Protein AF-A0A559MGG0-F1 (afdb_monomer_lite)

Secondary structure (DSSP, 8-state):
----TTS----EEEEEEPTTSSEEEEEEEEEEEEEEE-S-TTSTT--SEEEEEEEEEEEEEEEPHHHHTTTPPPEEEEEEES--HHHHHHHHHHHHHHHHHT----HHHHHHHHHHHHHTTHHHHHHHHHHHHHHHHHHHHTPPBS---SSS-SBSS---HHHHHHHHHHHHHHHHHHHHHHHHHHHHHHHHHHHHHHHTT--SHHHHHHHHHHHHHHHHHHHHHHHHHHHHHHHHHHHHHHHHHHHHHHHHHHHHHHHHHHHHHHHHHHHHHHHHHHHHHHHHHHHHHHHHHHHHHHHHHHHHHHHHH----SSS-----TTTHHHHHHHHHHHHHHHHHHHHHHHHHTTS--------------------------PPP--------------PPPPPPP---------

Radius of gyration: 48.69 Å; chains: 1; bounding box: 141×64×139 Å

pLDDT: mean 72.44, std 20.1, range [27.61, 96.5]

Structure (mmCIF, N/CA/C/O backbone):
data_AF-A0A559MGG0-F1
#
_entry.id   AF-A0A559MGG0-F1
#
loop_
_atom_site.group_PDB
_atom_site.id
_atom_site.type_symbol
_atom_site.label_atom_id
_atom_site.label_alt_id
_atom_site.label_comp_id
_atom_site.label_asym_id
_atom_site.label_entity_id
_atom_site.label_seq_id
_atom_site.pdbx_PDB_ins_code
_atom_site.Cartn_x
_atom_site.Cartn_y
_atom_site.Cartn_z
_atom_site.occupancy
_atom_site.B_iso_or_equiv
_atom_site.auth_seq_id
_atom_site.auth_comp_id
_atom_site.auth_asym_id
_atom_site.auth_atom_id
_atom_site.pdbx_PDB_model_num
ATOM 1 N N . MET A 1 1 ? -4.311 -17.221 -5.591 1.00 37.59 1 MET A N 1
ATOM 2 C CA . MET A 1 1 ? -2.918 -17.250 -5.099 1.00 37.59 1 MET A CA 1
ATOM 3 C C . MET A 1 1 ? -2.486 -15.802 -5.039 1.00 37.59 1 MET A C 1
ATOM 5 O O . MET A 1 1 ? -2.509 -15.176 -6.086 1.00 37.59 1 MET A O 1
ATOM 9 N N . ALA A 1 2 ? -2.241 -15.254 -3.849 1.00 48.62 2 ALA A N 1
ATOM 10 C CA . ALA A 1 2 ? -1.644 -13.925 -3.734 1.00 48.62 2 ALA A CA 1
ATOM 11 C C . ALA A 1 2 ? -0.185 -14.031 -4.199 1.00 48.62 2 ALA A C 1
ATOM 13 O O . ALA A 1 2 ? 0.509 -14.971 -3.802 1.00 48.62 2 ALA A O 1
ATOM 14 N N . GLU A 1 3 ? 0.235 -13.152 -5.101 1.00 59.53 3 GLU A N 1
ATOM 15 C CA . GLU A 1 3 ? 1.616 -13.110 -5.577 1.00 59.53 3 GLU A CA 1
ATOM 16 C C . GLU A 1 3 ? 2.524 -12.591 -4.451 1.00 59.53 3 GLU A C 1
ATOM 18 O O . GLU A 1 3 ? 2.150 -11.684 -3.713 1.00 59.53 3 GLU A O 1
ATOM 23 N N . ASN A 1 4 ? 3.698 -13.202 -4.260 1.00 67.75 4 ASN A N 1
ATOM 24 C CA . ASN A 1 4 ? 4.616 -12.800 -3.195 1.00 67.75 4 ASN A CA 1
ATOM 25 C C . ASN A 1 4 ? 5.487 -11.633 -3.664 1.00 67.75 4 ASN A C 1
ATOM 27 O O . ASN A 1 4 ? 6.534 -11.852 -4.275 1.00 67.75 4 ASN A O 1
ATOM 31 N N . GLU A 1 5 ? 5.082 -10.407 -3.333 1.00 66.44 5 GLU A N 1
ATOM 32 C CA . GLU A 1 5 ? 5.771 -9.174 -3.734 1.00 66.44 5 GLU A CA 1
ATOM 33 C C . GLU A 1 5 ? 7.257 -9.101 -3.320 1.00 66.44 5 GLU A C 1
ATOM 35 O O . GLU A 1 5 ? 8.053 -8.411 -3.959 1.00 66.44 5 GLU A O 1
ATOM 40 N N . PHE A 1 6 ? 7.684 -9.895 -2.333 1.00 60.81 6 PHE A N 1
ATOM 41 C CA . PHE A 1 6 ? 9.071 -9.944 -1.856 1.00 60.81 6 PHE A CA 1
ATOM 42 C C . PHE A 1 6 ? 9.979 -10.931 -2.606 1.00 60.81 6 PHE A C 1
ATOM 44 O O . PHE A 1 6 ? 11.201 -10.847 -2.483 1.00 60.81 6 PHE A O 1
ATOM 51 N N . GLU A 1 7 ? 9.428 -11.868 -3.381 1.00 62.53 7 GLU A N 1
ATOM 52 C CA . GLU A 1 7 ? 10.220 -12.836 -4.160 1.00 62.53 7 GLU A CA 1
ATOM 53 C C . GLU A 1 7 ? 10.659 -12.295 -5.527 1.00 62.53 7 GLU A C 1
ATOM 55 O O . GLU A 1 7 ? 11.423 -12.946 -6.251 1.00 62.53 7 GLU A O 1
ATOM 60 N N . PHE A 1 8 ? 10.211 -11.094 -5.894 1.00 64.19 8 PHE A N 1
ATOM 61 C CA . PHE A 1 8 ? 10.397 -10.604 -7.247 1.00 64.19 8 PHE A CA 1
ATOM 62 C C . PHE A 1 8 ? 11.834 -10.154 -7.539 1.00 64.19 8 PHE A C 1
ATOM 64 O O . PHE A 1 8 ? 12.473 -9.445 -6.753 1.00 64.19 8 PHE A O 1
ATOM 71 N N . PRO A 1 9 ? 12.381 -10.552 -8.701 1.00 66.50 9 PRO A N 1
ATOM 72 C CA . PRO A 1 9 ? 13.747 -10.225 -9.059 1.00 66.50 9 PRO A CA 1
ATOM 73 C C . PRO A 1 9 ? 13.865 -8.742 -9.427 1.00 66.50 9 PRO A C 1
ATOM 75 O O . PRO A 1 9 ? 13.311 -8.286 -10.424 1.00 66.50 9 PRO A O 1
ATOM 78 N N . GLY A 1 10 ? 14.669 -8.000 -8.664 1.00 71.62 10 GLY A N 1
ATOM 79 C CA . GLY A 1 10 ? 15.117 -6.665 -9.067 1.00 71.62 10 GLY A CA 1
ATOM 80 C C . GLY A 1 10 ? 16.020 -6.695 -10.309 1.00 71.62 10 GLY A C 1
ATOM 81 O O . GLY A 1 10 ? 16.386 -7.759 -10.811 1.00 71.62 10 GLY A O 1
ATOM 82 N N . PHE A 1 11 ? 16.440 -5.522 -10.787 1.00 83.31 11 PHE A N 1
ATOM 83 C CA . PHE A 1 11 ? 17.286 -5.402 -11.978 1.00 83.31 11 PHE A CA 1
ATOM 84 C C . PHE A 1 11 ? 18.608 -6.171 -11.847 1.00 83.31 11 PHE A C 1
ATOM 86 O O . PHE A 1 11 ? 19.491 -5.812 -11.053 1.00 83.31 11 PHE A O 1
ATOM 93 N N . ARG A 1 12 ? 18.786 -7.190 -12.691 1.00 85.81 12 ARG A N 1
ATOM 94 C CA . ARG A 1 12 ? 20.016 -7.981 -12.783 1.00 85.81 12 ARG A CA 1
ATOM 95 C C . ARG A 1 12 ? 20.774 -7.621 -14.046 1.00 85.81 12 ARG A C 1
ATOM 97 O O . ARG A 1 12 ? 20.194 -7.429 -15.112 1.00 85.81 12 ARG A O 1
ATOM 104 N N . ARG A 1 13 ? 22.098 -7.566 -13.924 1.00 84.31 13 ARG A N 1
ATOM 105 C CA . ARG A 1 13 ? 22.993 -7.355 -15.058 1.00 84.31 13 ARG A CA 1
ATOM 106 C C . ARG A 1 13 ? 24.196 -8.266 -14.973 1.00 84.31 13 ARG A C 1
ATOM 108 O O . ARG A 1 13 ? 24.803 -8.398 -13.914 1.00 84.31 13 ARG A O 1
ATOM 115 N N . ARG A 1 14 ? 24.597 -8.783 -16.125 1.00 84.31 14 ARG A N 1
ATOM 116 C CA . ARG A 1 14 ? 25.854 -9.485 -16.329 1.00 84.31 14 ARG A CA 1
ATOM 117 C C . ARG A 1 14 ? 26.613 -8.839 -17.482 1.00 84.31 14 ARG A C 1
ATOM 119 O O . ARG A 1 14 ? 26.030 -8.422 -18.478 1.00 84.31 14 ARG A O 1
ATOM 126 N N . ARG A 1 15 ? 27.931 -8.720 -17.332 1.00 79.50 15 ARG A N 1
ATOM 127 C CA . ARG A 1 15 ? 28.832 -8.372 -18.434 1.00 79.50 15 ARG A CA 1
ATOM 128 C C . ARG A 1 15 ? 29.757 -9.557 -18.643 1.00 79.50 15 ARG A C 1
ATOM 130 O O . ARG A 1 15 ? 30.502 -9.897 -17.728 1.00 79.50 15 ARG A O 1
ATOM 137 N N . ASN A 1 16 ? 29.714 -10.150 -19.826 1.00 77.31 16 ASN A N 1
ATOM 138 C CA . ASN A 1 16 ? 30.641 -11.196 -20.225 1.00 77.31 16 ASN A CA 1
ATOM 139 C C . ASN A 1 16 ? 31.680 -10.583 -21.161 1.00 77.31 16 ASN A C 1
ATOM 141 O O . ASN A 1 16 ? 31.339 -9.993 -22.184 1.00 77.31 16 ASN A O 1
ATOM 145 N N . ARG A 1 17 ? 32.954 -10.702 -20.784 1.00 68.19 17 ARG A N 1
ATOM 146 C CA . ARG A 1 17 ? 34.073 -10.436 -21.688 1.00 68.19 17 ARG A CA 1
ATOM 147 C C . ARG A 1 17 ? 34.455 -11.761 -22.328 1.00 68.19 17 ARG A C 1
ATOM 149 O O . ARG A 1 17 ? 34.731 -12.712 -21.602 1.00 68.19 17 ARG A O 1
ATOM 156 N N . GLY A 1 18 ? 34.437 -11.842 -23.656 1.00 62.81 18 GLY A N 1
ATOM 157 C CA . GLY A 1 18 ? 34.908 -13.042 -24.349 1.00 62.81 18 GLY A CA 1
ATOM 158 C C . GLY A 1 18 ? 36.363 -13.358 -23.979 1.00 62.81 18 GLY A C 1
ATOM 159 O O . GLY A 1 18 ? 37.170 -12.442 -23.821 1.00 62.81 18 GLY A O 1
ATOM 160 N N . SER A 1 19 ? 36.704 -14.644 -23.875 1.00 53.28 19 SER A N 1
ATOM 161 C CA . SER A 1 19 ? 38.039 -15.155 -23.511 1.00 53.28 19 SER A CA 1
ATOM 162 C C . SER A 1 19 ? 39.177 -14.685 -24.434 1.00 53.28 19 SER A C 1
ATOM 164 O O . SER A 1 19 ? 40.331 -14.708 -24.028 1.00 53.28 19 SER A O 1
ATOM 166 N N . GLU A 1 20 ? 38.864 -14.191 -25.637 1.00 55.41 20 GLU A N 1
ATOM 167 C CA . GLU A 1 20 ? 39.828 -13.600 -26.582 1.00 55.41 20 GLU A CA 1
ATOM 168 C C . GLU A 1 20 ? 39.802 -12.052 -26.634 1.00 55.41 20 GLU A C 1
ATOM 170 O O . GLU A 1 20 ? 40.380 -11.456 -27.540 1.00 55.41 20 GLU A O 1
ATOM 175 N N . GLY A 1 21 ? 39.073 -11.361 -25.744 1.00 52.91 21 GLY A N 1
ATOM 176 C CA . GLY A 1 21 ? 38.965 -9.886 -25.749 1.00 52.91 21 GLY A CA 1
ATOM 177 C C . GLY A 1 21 ? 38.240 -9.279 -26.968 1.00 52.91 21 GLY A C 1
ATOM 178 O O . GLY A 1 21 ? 38.192 -8.058 -27.137 1.00 52.91 21 GLY A O 1
ATOM 179 N N . ARG A 1 22 ? 37.661 -10.119 -27.835 1.00 53.91 22 ARG A N 1
ATOM 180 C CA . ARG A 1 22 ? 37.082 -9.724 -29.131 1.00 53.91 22 ARG A CA 1
ATOM 181 C C . ARG A 1 22 ? 35.643 -9.210 -29.081 1.00 53.91 22 ARG A C 1
ATOM 183 O O . ARG A 1 22 ? 35.240 -8.556 -30.037 1.00 53.91 22 ARG A O 1
ATOM 190 N N . GLN A 1 23 ? 34.873 -9.502 -28.031 1.00 61.38 23 GLN A N 1
ATOM 191 C CA . GLN A 1 23 ? 33.463 -9.109 -27.943 1.00 61.38 23 GLN A CA 1
ATOM 192 C C . GLN A 1 23 ? 33.020 -8.955 -26.482 1.00 61.38 23 GLN A C 1
ATOM 194 O O . GLN A 1 23 ? 33.241 -9.853 -25.665 1.00 61.38 23 GLN A O 1
ATOM 199 N N . ASP A 1 24 ? 32.386 -7.822 -26.175 1.00 70.69 24 ASP A N 1
ATOM 200 C CA . ASP A 1 24 ? 31.798 -7.530 -24.866 1.00 70.69 24 ASP A CA 1
ATOM 201 C C . ASP A 1 24 ? 30.274 -7.688 -24.973 1.00 70.69 24 ASP A C 1
ATOM 203 O O . ASP A 1 24 ? 29.606 -6.907 -25.664 1.00 70.69 24 ASP A O 1
ATOM 207 N N . THR A 1 25 ? 29.729 -8.692 -24.285 1.00 79.31 25 THR A N 1
ATOM 208 C CA . THR A 1 25 ? 28.288 -8.956 -24.192 1.00 79.31 25 THR A CA 1
ATOM 209 C C . THR A 1 25 ? 27.723 -8.385 -22.901 1.00 79.31 25 THR A C 1
ATOM 211 O O . THR A 1 25 ? 28.249 -8.610 -21.806 1.00 79.31 25 THR A O 1
ATOM 214 N N . TYR A 1 26 ? 26.627 -7.648 -23.030 1.00 83.31 26 TYR A N 1
ATOM 215 C CA . TYR A 1 26 ? 25.874 -7.073 -21.926 1.00 83.31 26 TYR A CA 1
ATOM 216 C C . TYR A 1 26 ? 24.524 -7.761 -21.853 1.00 83.31 26 TYR A C 1
ATOM 218 O O . TYR A 1 26 ? 23.793 -7.771 -22.834 1.00 83.31 26 TYR A O 1
ATOM 226 N N . GLU A 1 27 ? 24.194 -8.314 -20.696 1.00 88.25 27 GLU A N 1
ATOM 227 C CA . GLU A 1 27 ? 22.917 -8.974 -20.452 1.00 88.25 27 GLU A CA 1
ATOM 228 C C . GLU A 1 27 ? 22.229 -8.299 -19.275 1.00 88.25 27 GLU A C 1
ATOM 230 O O . GLU A 1 27 ? 22.839 -8.105 -18.220 1.00 88.25 27 GLU A O 1
ATOM 235 N N . SER A 1 28 ? 20.963 -7.947 -19.453 1.00 88.25 28 SER A N 1
ATOM 236 C CA . SER A 1 28 ? 20.121 -7.323 -18.443 1.00 88.25 28 SER A CA 1
ATOM 237 C C . SER A 1 28 ? 18.772 -8.022 -18.394 1.00 88.25 28 SER A C 1
ATOM 239 O O . SER A 1 28 ? 18.184 -8.307 -19.429 1.00 88.25 28 SER A O 1
ATOM 241 N N . ALA A 1 29 ? 18.290 -8.295 -17.186 1.00 90.19 29 ALA A N 1
ATOM 242 C CA . ALA A 1 29 ? 16.987 -8.901 -16.952 1.00 90.19 29 ALA A CA 1
ATOM 243 C C . ALA A 1 29 ? 16.285 -8.161 -15.814 1.00 90.19 29 ALA A C 1
ATOM 245 O O . ALA A 1 29 ? 16.882 -7.950 -14.752 1.00 90.19 29 ALA A O 1
ATOM 246 N N . TYR A 1 30 ? 15.046 -7.747 -16.048 1.00 90.88 30 TYR A N 1
ATOM 247 C CA . TYR A 1 30 ? 14.236 -7.018 -15.079 1.00 90.88 30 TYR A CA 1
ATOM 248 C C . TYR A 1 30 ? 12.747 -7.174 -15.387 1.00 90.88 30 TYR A C 1
ATOM 250 O O . TYR A 1 30 ? 12.363 -7.545 -16.495 1.00 90.88 30 TYR A O 1
ATOM 258 N N . VAL A 1 31 ? 11.913 -6.896 -14.391 1.00 91.06 31 VAL A N 1
ATOM 259 C CA . VAL A 1 31 ? 10.455 -6.879 -14.525 1.00 91.06 31 VAL A CA 1
ATOM 260 C C . VAL A 1 31 ? 9.985 -5.439 -14.393 1.00 91.06 31 VAL A C 1
ATOM 262 O O . VAL A 1 31 ? 10.402 -4.729 -13.480 1.00 91.06 31 VAL A O 1
ATOM 265 N N . LEU A 1 32 ? 9.132 -5.015 -15.316 1.00 90.88 32 LEU A N 1
ATOM 266 C CA . LEU A 1 32 ? 8.423 -3.747 -15.256 1.00 90.88 32 LEU A CA 1
ATOM 267 C C . LEU A 1 32 ? 6.975 -4.004 -14.865 1.00 90.88 32 LEU A C 1
ATOM 269 O O . LEU A 1 32 ? 6.388 -5.008 -15.267 1.00 90.88 32 LEU A O 1
ATOM 273 N N . ARG A 1 33 ? 6.405 -3.103 -14.073 1.00 90.25 33 ARG A N 1
ATOM 274 C CA . ARG A 1 33 ? 5.034 -3.212 -13.575 1.00 90.25 33 ARG A CA 1
ATOM 275 C C . ARG A 1 33 ? 4.249 -1.983 -13.965 1.00 90.25 33 ARG A C 1
ATOM 277 O O . ARG A 1 33 ? 4.836 -0.916 -14.084 1.00 90.25 33 ARG A O 1
ATOM 284 N N . ARG A 1 34 ? 2.945 -2.151 -14.135 1.00 90.31 34 ARG A N 1
ATOM 285 C CA . ARG A 1 34 ? 2.013 -1.073 -14.472 1.00 90.31 34 ARG A CA 1
ATOM 286 C C . ARG A 1 34 ? 0.649 -1.347 -13.856 1.00 90.31 34 ARG A C 1
ATOM 288 O O . ARG A 1 34 ? 0.291 -2.509 -13.653 1.00 90.31 34 ARG A O 1
ATOM 295 N N . ALA A 1 35 ? -0.103 -0.292 -13.585 1.00 91.56 35 ALA A N 1
ATOM 296 C CA . ALA A 1 35 ? -1.478 -0.397 -13.111 1.00 91.56 35 ALA A CA 1
ATOM 297 C C . ALA A 1 35 ? -2.446 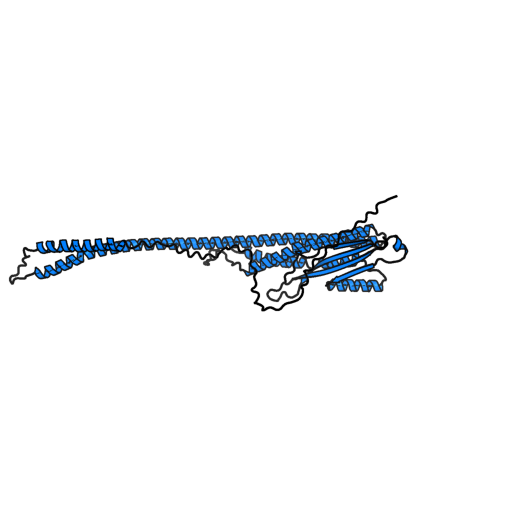-0.269 -14.296 1.00 91.56 35 ALA A C 1
ATOM 299 O O . ALA A 1 35 ? -2.367 0.686 -15.064 1.00 91.56 35 ALA A O 1
ATOM 300 N N . GLU A 1 36 ? -3.369 -1.220 -14.441 1.00 88.69 36 GLU A N 1
ATOM 301 C CA . GLU A 1 36 ? -4.411 -1.192 -15.472 1.00 88.69 36 GLU A CA 1
ATOM 302 C C . GLU A 1 36 ? -5.792 -1.463 -14.869 1.00 88.69 36 GLU A C 1
ATOM 304 O O . GLU A 1 36 ? -5.949 -2.291 -13.964 1.00 88.69 36 GLU A O 1
ATOM 309 N N . MET A 1 37 ? -6.807 -0.781 -15.403 1.00 84.06 37 MET A N 1
ATOM 310 C CA . MET A 1 37 ? -8.202 -1.056 -15.072 1.00 84.06 37 MET A CA 1
ATOM 311 C C . MET A 1 37 ? -8.651 -2.346 -15.750 1.00 84.06 37 MET A C 1
ATOM 313 O O . MET A 1 37 ? -8.478 -2.531 -16.952 1.00 84.06 37 MET A O 1
ATOM 317 N N . ASN A 1 38 ? -9.281 -3.229 -14.983 1.00 75.94 38 ASN A N 1
ATOM 318 C CA . ASN A 1 38 ? -9.722 -4.529 -15.482 1.00 75.94 38 ASN A CA 1
ATOM 319 C C . ASN A 1 38 ? -11.118 -4.524 -16.093 1.00 75.94 38 ASN A C 1
ATOM 321 O O . ASN A 1 38 ? -11.530 -5.547 -16.634 1.00 75.94 38 ASN A O 1
ATOM 325 N N . GLY A 1 39 ? -11.864 -3.422 -15.969 1.00 67.00 39 GLY A N 1
ATOM 326 C CA . GLY A 1 39 ? -13.251 -3.333 -16.435 1.00 67.00 39 GLY A CA 1
ATOM 327 C C . GLY A 1 39 ? -14.214 -4.298 -15.727 1.00 67.00 39 GLY A C 1
ATOM 328 O O . GLY A 1 39 ? -15.336 -4.466 -16.182 1.00 67.00 39 GLY A O 1
ATOM 329 N N . ARG A 1 40 ? -13.786 -4.939 -14.628 1.00 64.25 40 ARG A N 1
ATOM 330 C CA . ARG A 1 40 ? -14.574 -5.903 -13.835 1.00 64.25 40 ARG A CA 1
ATOM 331 C C . ARG A 1 40 ? -15.127 -5.316 -12.531 1.00 64.25 40 ARG A C 1
ATOM 333 O O . ARG A 1 40 ? -15.493 -6.058 -11.629 1.00 64.25 40 ARG A O 1
ATOM 340 N N . GLY A 1 41 ? -15.147 -3.988 -12.417 1.00 56.75 41 GLY A N 1
ATOM 341 C CA . GLY A 1 41 ? -15.545 -3.276 -11.197 1.00 56.75 41 GLY A CA 1
ATOM 342 C C . GLY A 1 41 ? -17.000 -3.482 -10.768 1.00 56.75 41 GLY A C 1
ATOM 343 O O . GLY A 1 41 ? -17.328 -3.227 -9.616 1.00 56.75 41 GLY A O 1
ATOM 344 N N . ASP A 1 42 ? -17.853 -3.968 -11.672 1.00 53.78 42 ASP A N 1
ATOM 345 C CA . ASP A 1 42 ? -19.291 -4.114 -11.428 1.00 53.78 42 ASP A CA 1
ATOM 346 C C . ASP A 1 42 ? -19.682 -5.470 -10.802 1.00 53.78 42 ASP A C 1
ATOM 348 O O . ASP A 1 42 ? -20.837 -5.660 -10.422 1.00 53.78 42 ASP A O 1
ATOM 352 N N . GLU A 1 43 ? -18.749 -6.424 -10.673 1.00 57.03 43 GLU A N 1
ATOM 353 C CA . GLU A 1 43 ? -19.005 -7.716 -10.020 1.00 57.03 43 GLU A CA 1
ATOM 354 C C . GLU A 1 43 ? -18.638 -7.654 -8.524 1.00 57.03 43 GLU A C 1
ATOM 356 O O . GLU A 1 43 ? -17.504 -7.327 -8.165 1.00 57.03 43 GLU A O 1
ATOM 361 N N . GLU A 1 44 ? -19.591 -7.990 -7.639 1.00 52.06 44 GLU A N 1
ATOM 362 C CA . GLU A 1 44 ? -19.408 -7.972 -6.177 1.00 52.06 44 GLU A CA 1
ATOM 363 C C . GLU A 1 44 ? -18.121 -8.704 -5.752 1.00 52.06 44 GLU A C 1
ATOM 365 O O . GLU A 1 44 ? -17.976 -9.917 -5.915 1.00 52.06 44 GLU A O 1
ATOM 370 N N . GLY A 1 45 ? -17.181 -7.947 -5.174 1.00 58.34 45 GLY A N 1
ATOM 371 C CA . GLY A 1 45 ? -15.936 -8.467 -4.606 1.00 58.34 45 GLY A CA 1
ATOM 372 C C . GLY A 1 45 ? -14.727 -8.509 -5.549 1.00 58.34 45 GLY A C 1
ATOM 373 O O . GLY A 1 45 ? -13.684 -9.018 -5.134 1.00 58.34 45 GLY A O 1
ATOM 374 N N . GLN A 1 46 ? -14.814 -7.990 -6.780 1.00 62.91 46 GLN A N 1
ATOM 375 C CA . GLN A 1 46 ? -13.655 -7.876 -7.677 1.00 62.91 46 GLN A CA 1
ATOM 376 C C . GLN A 1 46 ? -12.979 -6.502 -7.601 1.00 62.91 46 GLN A C 1
ATOM 378 O O . GLN A 1 46 ? -13.623 -5.464 -7.484 1.00 62.91 46 GLN A O 1
ATOM 383 N N . THR A 1 47 ? -11.644 -6.496 -7.673 1.00 66.00 47 THR A N 1
ATOM 384 C CA . THR A 1 47 ? -10.849 -5.265 -7.671 1.00 66.00 47 THR A CA 1
ATOM 385 C C . THR A 1 47 ? -10.893 -4.600 -9.048 1.00 66.00 47 THR A C 1
ATOM 387 O O . THR A 1 47 ? -10.586 -5.222 -10.068 1.00 66.00 47 THR A O 1
ATOM 390 N N . GLU A 1 48 ? -11.236 -3.308 -9.083 1.00 80.12 48 GLU A N 1
ATOM 391 C CA . GLU A 1 48 ? -11.301 -2.501 -10.317 1.00 80.12 48 GLU A CA 1
ATOM 392 C C . GLU A 1 48 ? -9.955 -2.442 -11.061 1.00 80.12 48 GLU A C 1
ATOM 394 O O . GLU A 1 48 ? -9.909 -2.354 -12.291 1.00 80.12 48 GLU A O 1
ATOM 399 N N . TRP A 1 49 ? -8.860 -2.542 -10.309 1.00 86.81 49 TRP A N 1
ATOM 400 C CA . TRP A 1 49 ? -7.490 -2.444 -10.791 1.00 86.81 49 TRP A CA 1
ATOM 401 C C . TRP A 1 49 ? -6.767 -3.787 -10.712 1.00 86.81 49 TRP A C 1
ATOM 403 O O . TRP A 1 49 ? -7.002 -4.590 -9.803 1.00 86.81 49 TRP A O 1
ATOM 413 N N . SER A 1 50 ? -5.840 -4.014 -11.643 1.00 87.38 50 SER A N 1
ATOM 414 C CA . SER A 1 50 ? -4.765 -4.984 -11.443 1.00 87.38 50 SER A CA 1
ATOM 415 C C . SER A 1 50 ? -3.410 -4.442 -11.829 1.00 87.38 50 SER A C 1
ATOM 417 O O . SER A 1 50 ? -3.255 -3.581 -12.695 1.00 87.38 50 SER A O 1
ATOM 419 N N . ILE A 1 51 ? -2.417 -5.027 -11.176 1.00 89.44 51 ILE A N 1
ATOM 420 C CA . ILE A 1 51 ? -1.016 -4.767 -11.425 1.00 89.44 51 ILE A CA 1
ATOM 421 C C . ILE A 1 51 ? -0.559 -5.779 -12.472 1.00 89.44 51 ILE A C 1
ATOM 423 O O . ILE A 1 51 ? -0.549 -6.987 -12.237 1.00 89.44 51 ILE A O 1
ATOM 427 N N . ARG A 1 52 ? -0.225 -5.286 -13.662 1.00 89.75 52 ARG A N 1
ATOM 428 C CA . ARG A 1 52 ? 0.312 -6.092 -14.759 1.00 89.75 52 ARG A CA 1
ATOM 429 C C . ARG A 1 52 ? 1.829 -6.068 -14.727 1.00 89.75 52 ARG A C 1
ATOM 431 O O . ARG A 1 52 ? 2.440 -5.104 -14.263 1.00 89.75 52 ARG A O 1
ATOM 438 N N . GLN A 1 53 ? 2.433 -7.128 -15.248 1.00 89.25 53 GLN A N 1
ATOM 439 C CA . GLN A 1 53 ? 3.875 -7.327 -15.223 1.00 89.25 53 GLN A CA 1
ATOM 440 C C . GLN A 1 53 ? 4.378 -7.637 -16.631 1.00 89.25 53 GLN A C 1
ATOM 442 O O . GLN A 1 53 ? 3.793 -8.457 -17.334 1.00 89.25 53 GLN A O 1
ATOM 447 N N . THR A 1 54 ? 5.484 -7.004 -17.003 1.00 90.81 54 THR A N 1
ATOM 448 C CA . THR A 1 54 ? 6.201 -7.233 -18.255 1.00 90.81 54 THR A CA 1
ATOM 449 C C . THR A 1 54 ? 7.620 -7.659 -17.911 1.00 90.81 54 THR A C 1
ATOM 451 O O . THR A 1 54 ? 8.382 -6.875 -17.338 1.00 90.81 54 THR A O 1
ATOM 454 N N . ALA A 1 55 ? 8.009 -8.886 -18.256 1.00 91.12 55 ALA A N 1
ATOM 455 C CA . ALA A 1 55 ? 9.394 -9.312 -18.076 1.00 91.12 55 ALA A CA 1
ATOM 456 C C . ALA A 1 55 ? 10.222 -8.914 -19.299 1.00 91.12 55 ALA A C 1
ATOM 458 O O . ALA A 1 55 ? 9.837 -9.176 -20.440 1.00 91.12 55 ALA A O 1
ATOM 459 N N . VAL A 1 56 ? 11.370 -8.289 -19.048 1.00 92.06 56 VAL A N 1
ATOM 460 C CA . VAL A 1 56 ? 12.280 -7.794 -20.075 1.00 92.06 56 VAL A CA 1
ATOM 461 C C . VAL A 1 56 ? 13.624 -8.479 -19.912 1.00 92.06 56 VAL A C 1
ATOM 463 O O . VAL A 1 56 ? 14.285 -8.363 -18.877 1.00 92.06 56 VAL A O 1
ATOM 466 N N . TYR A 1 57 ? 14.053 -9.159 -20.966 1.00 92.31 57 TYR A N 1
ATOM 467 C CA . TYR A 1 57 ? 15.423 -9.612 -21.125 1.00 92.31 57 TYR A CA 1
ATOM 468 C C . TYR A 1 57 ? 16.063 -8.886 -22.304 1.00 92.31 57 TYR A C 1
ATOM 470 O O . TYR A 1 57 ? 15.501 -8.804 -23.395 1.00 92.31 57 TYR A O 1
ATOM 478 N N . LEU A 1 58 ? 17.254 -8.357 -22.066 1.00 90.38 58 LEU A N 1
ATOM 479 C CA . LEU A 1 58 ? 18.048 -7.622 -23.029 1.00 90.38 58 LEU A CA 1
ATOM 480 C C . LEU A 1 58 ? 19.434 -8.246 -23.116 1.00 90.38 58 LEU A C 1
ATOM 482 O O . LEU A 1 58 ? 20.135 -8.357 -22.112 1.00 90.38 58 LEU A O 1
ATOM 486 N N . GLN A 1 59 ? 19.865 -8.548 -24.335 1.00 87.88 59 GLN A N 1
ATOM 487 C CA . GLN A 1 59 ? 21.243 -8.885 -24.649 1.00 87.88 59 GLN A CA 1
ATOM 488 C C . GLN A 1 59 ? 21.792 -7.914 -25.698 1.00 87.88 59 GLN A C 1
ATOM 490 O O . GLN A 1 59 ? 21.301 -7.848 -26.821 1.00 87.88 59 GLN A O 1
ATOM 495 N N . HIS A 1 60 ? 22.835 -7.167 -25.352 1.00 83.75 60 HIS A N 1
ATOM 496 C CA . HIS A 1 60 ? 23.510 -6.231 -26.243 1.00 83.75 60 HIS A CA 1
ATOM 497 C C . HIS A 1 60 ? 24.947 -6.680 -26.517 1.00 83.75 60 HIS A C 1
ATOM 499 O O . HIS A 1 60 ? 25.767 -6.830 -25.608 1.00 83.75 60 HIS A O 1
ATOM 505 N N . HIS A 1 61 ? 25.259 -6.863 -27.795 1.00 79.81 61 HIS A N 1
ATOM 506 C CA . HIS A 1 61 ? 26.591 -7.187 -28.278 1.00 79.81 61 HIS A CA 1
ATOM 507 C C . HIS A 1 61 ? 27.294 -5.900 -28.697 1.00 79.81 61 HIS A C 1
ATOM 509 O O . HIS A 1 61 ? 27.016 -5.352 -29.768 1.00 79.81 61 HIS A O 1
ATOM 515 N N . SER A 1 62 ? 28.227 -5.438 -27.865 1.00 70.38 62 SER A N 1
ATOM 516 C CA . SER A 1 62 ? 29.078 -4.305 -28.220 1.00 70.38 62 SER A CA 1
ATOM 517 C C . SER A 1 62 ? 30.327 -4.790 -28.957 1.00 70.38 62 SER A C 1
ATOM 519 O O . SER A 1 62 ? 30.894 -5.839 -28.636 1.00 70.38 62 SER A O 1
ATOM 521 N N . LEU A 1 63 ? 30.758 -4.018 -29.951 1.00 65.19 63 LEU A N 1
ATOM 522 C CA . LEU A 1 63 ? 31.958 -4.308 -30.730 1.00 65.19 63 LEU A CA 1
ATOM 523 C C . LEU A 1 63 ? 33.167 -3.613 -30.102 1.00 65.19 63 LEU A C 1
ATOM 525 O O . LEU A 1 63 ? 33.135 -2.406 -29.849 1.00 65.19 63 LEU A O 1
ATOM 529 N N . THR A 1 64 ? 34.249 -4.362 -29.887 1.00 61.41 64 THR A N 1
ATOM 530 C CA . THR A 1 64 ? 35.535 -3.814 -29.434 1.00 61.41 64 THR A CA 1
ATOM 531 C C . THR A 1 64 ? 36.113 -2.869 -30.501 1.00 61.41 64 THR A C 1
ATOM 533 O O . THR A 1 64 ? 35.832 -3.023 -31.692 1.00 61.41 64 THR A O 1
ATOM 536 N N . ALA A 1 65 ? 36.961 -1.909 -30.109 1.00 57.09 65 ALA A N 1
ATOM 537 C CA . ALA A 1 65 ? 37.576 -0.918 -31.008 1.00 57.09 65 ALA A CA 1
ATOM 538 C C . ALA A 1 65 ? 38.226 -1.527 -32.273 1.00 57.09 65 ALA A C 1
ATOM 540 O O . ALA A 1 65 ? 38.176 -0.928 -33.342 1.00 57.09 65 ALA A O 1
ATOM 541 N N . GLN A 1 66 ? 38.754 -2.753 -32.180 1.00 52.41 66 GLN A N 1
ATOM 542 C CA . GLN A 1 66 ? 39.321 -3.511 -33.303 1.00 52.41 66 GLN A CA 1
ATOM 543 C C . GLN A 1 66 ? 38.280 -3.965 -34.350 1.00 52.41 66 GLN A C 1
ATOM 545 O O . GLN A 1 66 ? 38.603 -4.041 -35.531 1.00 52.41 66 GLN A O 1
ATOM 550 N N . GLN A 1 67 ? 37.035 -4.251 -33.945 1.00 54.03 67 GLN A N 1
ATOM 551 C CA . GLN A 1 67 ? 35.961 -4.739 -34.824 1.00 54.03 67 GLN A CA 1
ATOM 552 C C . GLN A 1 67 ? 35.115 -3.622 -35.453 1.00 54.03 67 GLN A C 1
ATOM 554 O O . GLN A 1 67 ? 34.479 -3.874 -36.477 1.00 54.03 67 GLN A O 1
ATOM 559 N N . ARG A 1 68 ? 35.150 -2.388 -34.919 1.00 53.31 68 ARG A N 1
ATOM 560 C CA . ARG A 1 68 ? 34.557 -1.208 -35.589 1.00 53.31 68 ARG A CA 1
ATOM 561 C C . ARG A 1 68 ? 35.137 -0.995 -36.996 1.00 53.31 68 ARG A C 1
ATOM 563 O O . ARG A 1 68 ? 34.419 -0.570 -37.892 1.00 53.31 68 ARG A O 1
ATOM 570 N N . ASN A 1 69 ? 36.394 -1.390 -37.216 1.00 52.88 69 ASN A N 1
ATOM 571 C CA . ASN A 1 69 ? 37.061 -1.315 -38.520 1.00 52.88 69 ASN A CA 1
ATOM 572 C C . ASN A 1 69 ? 36.537 -2.330 -39.559 1.00 52.88 69 ASN A C 1
ATOM 574 O O . ASN A 1 69 ? 36.767 -2.146 -40.749 1.00 52.88 69 ASN A O 1
ATOM 578 N N . LEU A 1 70 ? 35.818 -3.388 -39.146 1.00 56.22 70 LEU A N 1
ATOM 579 C CA . LEU A 1 70 ? 35.314 -4.451 -40.035 1.00 56.22 70 LEU A CA 1
ATOM 580 C C . LEU A 1 70 ? 33.861 -4.242 -40.517 1.00 56.22 70 LEU A C 1
ATOM 582 O O . LEU A 1 70 ? 33.263 -5.181 -41.040 1.00 56.22 70 LEU A O 1
ATOM 586 N N . LYS A 1 71 ? 33.265 -3.050 -40.340 1.00 55.31 71 LYS A N 1
ATOM 587 C CA . LYS A 1 71 ? 31.853 -2.756 -40.691 1.00 55.31 71 LYS A CA 1
ATOM 588 C C . LYS A 1 71 ? 30.820 -3.719 -40.074 1.00 55.31 71 LYS A C 1
ATOM 590 O O . LYS A 1 71 ? 29.689 -3.802 -40.549 1.00 55.31 71 LYS A O 1
ATOM 595 N N . LYS A 1 72 ? 31.163 -4.458 -39.013 1.00 62.41 72 LYS A N 1
ATOM 596 C CA . LYS A 1 72 ? 30.144 -5.157 -38.220 1.00 62.41 72 LYS A CA 1
ATOM 597 C C . LYS A 1 72 ? 29.358 -4.105 -37.444 1.00 62.41 72 LYS A C 1
ATOM 599 O O . LYS A 1 72 ? 29.952 -3.168 -36.919 1.00 62.41 72 LYS A O 1
ATOM 604 N N . GLN A 1 73 ? 28.040 -4.259 -37.383 1.00 63.66 73 GLN A N 1
ATOM 605 C CA . GLN A 1 73 ? 27.177 -3.408 -36.571 1.00 63.66 73 GLN A CA 1
ATOM 606 C C . GLN A 1 73 ? 26.897 -4.052 -35.206 1.00 63.66 73 GLN A C 1
ATOM 608 O O . GLN A 1 73 ? 26.865 -5.287 -35.108 1.00 63.66 73 GLN A O 1
ATOM 613 N N . PRO A 1 74 ? 26.719 -3.244 -34.145 1.00 70.06 74 PRO A N 1
ATOM 614 C CA . PRO A 1 74 ? 26.266 -3.747 -32.855 1.00 70.06 74 PRO A CA 1
ATOM 615 C C . PRO A 1 74 ? 24.883 -4.396 -33.000 1.00 70.06 74 PRO A C 1
ATOM 617 O O . PRO A 1 74 ? 24.051 -3.941 -33.781 1.00 70.06 74 PRO A O 1
ATOM 620 N N . ARG A 1 75 ? 24.634 -5.473 -32.249 1.00 80.31 75 ARG A N 1
ATOM 621 C CA . ARG A 1 75 ? 23.349 -6.191 -32.268 1.00 80.31 75 ARG A CA 1
ATOM 622 C C . ARG A 1 75 ? 22.744 -6.233 -30.875 1.00 80.31 75 ARG A C 1
ATOM 624 O O . ARG A 1 75 ? 23.411 -6.645 -29.925 1.00 80.31 75 ARG A O 1
ATOM 631 N N . SER A 1 76 ? 21.480 -5.844 -30.780 1.00 84.75 76 SER A N 1
ATOM 632 C CA . SER A 1 76 ? 20.688 -5.893 -29.553 1.00 84.75 76 SER A CA 1
ATOM 633 C C . SER A 1 76 ? 19.521 -6.852 -29.749 1.00 84.75 76 SER A C 1
ATOM 635 O O . SER A 1 76 ? 18.807 -6.751 -30.742 1.00 84.75 76 SER A O 1
ATOM 637 N N . THR A 1 77 ? 19.327 -7.760 -28.800 1.00 87.19 77 THR A N 1
ATOM 638 C CA . THR A 1 77 ? 18.227 -8.723 -28.773 1.00 87.19 77 THR A CA 1
ATOM 639 C C . THR A 1 77 ? 17.368 -8.438 -27.550 1.00 87.19 77 THR A C 1
ATOM 641 O O . THR A 1 77 ? 17.883 -8.421 -26.432 1.00 87.19 77 THR A O 1
ATOM 644 N N . PHE A 1 78 ? 16.069 -8.241 -27.762 1.00 89.62 78 PHE A N 1
ATOM 645 C CA . PHE A 1 78 ? 15.079 -8.092 -26.699 1.00 89.62 78 PHE A CA 1
ATOM 646 C C . PHE A 1 78 ? 14.156 -9.307 -26.679 1.00 89.62 78 PHE A C 1
ATOM 648 O O . PHE A 1 78 ? 13.689 -9.753 -27.724 1.00 89.62 78 PHE A O 1
ATOM 655 N N . LEU A 1 79 ? 13.873 -9.810 -25.484 1.00 91.94 79 LEU A N 1
ATOM 656 C CA . LEU A 1 79 ? 12.816 -10.774 -25.222 1.00 91.94 79 LEU A CA 1
ATOM 657 C C . LEU A 1 79 ? 11.850 -10.125 -24.231 1.00 91.94 79 LEU A C 1
ATOM 659 O O . LEU A 1 79 ? 12.228 -9.820 -23.099 1.00 91.94 79 LEU A O 1
ATOM 663 N N . LEU A 1 80 ? 10.624 -9.893 -24.691 1.00 91.81 80 LEU A N 1
ATOM 664 C CA . LEU A 1 80 ? 9.539 -9.316 -23.907 1.00 91.81 80 LEU A CA 1
ATOM 665 C C . LEU A 1 80 ? 8.509 -10.408 -23.634 1.00 91.81 80 LEU A C 1
ATOM 667 O O . LEU A 1 80 ? 8.075 -11.093 -24.558 1.00 91.81 80 LEU A O 1
ATOM 671 N N . ILE A 1 81 ? 8.129 -10.573 -22.372 1.00 91.69 81 ILE A N 1
ATOM 672 C CA . ILE A 1 81 ? 7.086 -11.512 -21.953 1.00 91.69 81 ILE A CA 1
ATOM 673 C C . ILE A 1 81 ? 5.937 -10.688 -21.383 1.00 91.69 81 ILE A C 1
ATOM 675 O O . ILE A 1 81 ? 6.153 -9.906 -20.456 1.00 91.69 81 ILE A O 1
ATOM 679 N N . ALA A 1 82 ? 4.742 -10.880 -21.946 1.00 90.31 82 ALA A N 1
ATOM 680 C CA . ALA A 1 82 ? 3.523 -10.137 -21.618 1.00 90.31 82 ALA A CA 1
ATOM 681 C C . ALA A 1 82 ? 3.665 -8.593 -21.698 1.00 90.31 82 ALA A C 1
ATOM 683 O O . ALA A 1 82 ? 3.327 -7.897 -20.735 1.00 90.31 82 ALA A O 1
ATOM 684 N N . PRO A 1 83 ? 4.175 -8.031 -22.817 1.00 90.25 83 PRO A N 1
ATOM 685 C CA . PRO A 1 83 ? 4.170 -6.581 -23.019 1.00 90.25 83 PRO A CA 1
ATOM 686 C C . PRO A 1 83 ? 2.736 -6.028 -23.074 1.00 90.25 83 PRO A C 1
ATOM 688 O O . PRO A 1 83 ? 1.772 -6.764 -23.273 1.00 90.25 83 PRO A O 1
ATOM 691 N N . SER A 1 84 ? 2.589 -4.720 -22.866 1.00 89.88 84 SER A N 1
ATOM 692 C CA . SER A 1 84 ? 1.302 -4.048 -23.053 1.00 89.88 84 SER A CA 1
ATOM 693 C C . SER A 1 84 ? 0.989 -3.877 -24.539 1.00 89.88 84 SER A C 1
ATOM 695 O O . SER A 1 84 ? 1.899 -3.704 -25.352 1.00 89.88 84 SER A O 1
ATOM 697 N N . GLU A 1 85 ? -0.298 -3.829 -24.888 1.00 88.38 85 GLU A N 1
ATOM 698 C CA . GLU A 1 85 ? -0.740 -3.543 -26.263 1.00 88.38 85 GLU A CA 1
ATOM 699 C C . GLU A 1 85 ? -0.189 -2.194 -26.764 1.00 88.38 85 GLU A C 1
ATOM 701 O O . GLU A 1 85 ? 0.177 -2.032 -27.930 1.00 88.38 85 GLU A O 1
ATOM 706 N N . ASN A 1 86 ? -0.052 -1.218 -25.861 1.00 87.94 86 ASN A N 1
ATOM 707 C CA . ASN A 1 86 ? 0.557 0.075 -26.160 1.00 87.94 86 ASN A CA 1
ATOM 708 C C . ASN A 1 86 ? 2.045 -0.058 -26.543 1.00 87.94 86 ASN A C 1
ATOM 710 O O . ASN A 1 86 ? 2.496 0.560 -27.504 1.00 87.94 86 ASN A O 1
ATOM 714 N N . VAL A 1 87 ? 2.822 -0.868 -25.823 1.00 88.62 87 VAL A N 1
ATOM 715 C CA . VAL A 1 87 ? 4.229 -1.119 -26.170 1.00 88.62 87 VAL A CA 1
ATOM 716 C C . VAL A 1 87 ? 4.341 -1.900 -27.475 1.00 88.62 87 VAL A C 1
ATOM 718 O O . VAL A 1 87 ? 5.176 -1.555 -28.309 1.00 88.62 87 VAL A O 1
ATOM 721 N N . GLU A 1 88 ? 3.499 -2.913 -27.684 1.00 89.88 88 GLU A N 1
ATOM 722 C CA . GLU A 1 88 ? 3.494 -3.704 -28.920 1.00 89.88 88 GLU A CA 1
ATOM 723 C C . GLU A 1 88 ? 3.217 -2.836 -30.151 1.00 89.88 88 GLU A C 1
ATOM 725 O O . GLU A 1 88 ? 3.970 -2.886 -31.123 1.00 89.88 88 GLU A O 1
ATOM 730 N N . THR A 1 89 ? 2.192 -1.985 -30.091 1.00 89.81 89 THR A N 1
ATOM 731 C CA . THR A 1 89 ? 1.827 -1.082 -31.193 1.00 89.81 89 THR A CA 1
ATOM 732 C C . THR A 1 89 ? 2.904 -0.032 -31.465 1.00 89.81 89 THR A C 1
ATOM 734 O O . THR A 1 89 ? 3.253 0.209 -32.624 1.00 89.81 89 THR A O 1
ATOM 737 N N . GLN A 1 90 ? 3.489 0.565 -30.421 1.00 87.06 90 GLN A N 1
ATOM 738 C CA . GLN A 1 90 ? 4.569 1.540 -30.586 1.00 87.06 90 GLN A CA 1
ATOM 739 C C . GLN A 1 90 ? 5.851 0.906 -31.137 1.00 87.06 90 GLN A C 1
ATOM 741 O O . GLN A 1 90 ? 6.508 1.506 -31.991 1.00 87.06 90 GLN A O 1
ATOM 746 N N . LEU A 1 91 ? 6.195 -0.309 -30.701 1.00 87.75 91 LEU A N 1
ATOM 747 C CA . LEU A 1 91 ? 7.336 -1.049 -31.237 1.00 87.75 91 LEU A CA 1
ATOM 748 C C . LEU A 1 91 ? 7.103 -1.463 -32.688 1.00 87.75 91 LEU A C 1
ATOM 750 O O . LEU A 1 91 ? 7.988 -1.244 -33.512 1.00 87.75 91 LEU A O 1
ATOM 754 N N . ALA A 1 92 ? 5.924 -1.995 -33.021 1.00 87.31 92 ALA A N 1
ATOM 755 C CA . ALA A 1 92 ? 5.567 -2.348 -34.393 1.00 87.31 92 ALA A CA 1
ATOM 756 C C . ALA A 1 92 ? 5.709 -1.135 -35.325 1.00 87.31 92 ALA A C 1
ATOM 758 O O . ALA A 1 92 ? 6.428 -1.204 -36.321 1.00 87.31 92 ALA A O 1
ATOM 759 N N . GLY A 1 93 ? 5.149 0.016 -34.935 1.00 85.56 93 GLY A N 1
ATOM 760 C CA . GLY A 1 93 ? 5.283 1.256 -35.699 1.00 85.56 93 GLY A CA 1
ATOM 761 C C . GLY A 1 93 ? 6.730 1.759 -35.806 1.00 85.56 93 GLY A C 1
ATOM 762 O O . GLY A 1 93 ? 7.130 2.275 -36.851 1.00 85.56 93 GLY A O 1
ATOM 763 N N . ALA A 1 94 ? 7.546 1.600 -34.759 1.00 82.94 94 ALA A N 1
ATOM 764 C CA . ALA A 1 94 ? 8.965 1.957 -34.801 1.00 82.94 94 ALA A CA 1
ATOM 765 C C . ALA A 1 94 ? 9.759 1.060 -35.768 1.00 82.94 94 ALA A C 1
ATOM 767 O O . ALA A 1 94 ? 10.593 1.563 -36.525 1.00 82.94 94 ALA A O 1
ATOM 768 N N . PHE A 1 95 ? 9.479 -0.246 -35.785 1.00 83.31 95 PHE A N 1
ATOM 769 C CA . PHE A 1 95 ? 10.109 -1.188 -36.710 1.00 83.31 95 PHE A CA 1
ATOM 770 C C . PHE A 1 95 ? 9.652 -0.981 -38.159 1.00 83.31 95 PHE A C 1
ATOM 772 O O . PHE A 1 95 ? 10.483 -1.020 -39.062 1.00 83.31 95 PHE A O 1
ATOM 779 N N . GLU A 1 96 ? 8.376 -0.681 -38.404 1.00 85.31 96 GLU A N 1
ATOM 780 C CA . GLU A 1 96 ? 7.876 -0.361 -39.748 1.00 85.31 96 GLU A CA 1
ATOM 781 C C . GLU A 1 96 ? 8.540 0.894 -40.329 1.00 85.31 96 GLU A C 1
ATOM 783 O O . GLU A 1 96 ? 8.985 0.891 -41.477 1.00 85.31 96 GLU A O 1
ATOM 788 N N . ARG A 1 97 ? 8.689 1.956 -39.527 1.00 81.62 97 ARG A N 1
ATOM 789 C CA . ARG A 1 97 ? 9.402 3.179 -39.945 1.00 81.62 97 ARG A CA 1
ATOM 790 C C . ARG A 1 97 ? 10.890 2.931 -40.185 1.00 81.62 97 ARG A C 1
ATOM 792 O O . ARG A 1 97 ? 11.469 3.521 -41.095 1.00 81.62 97 ARG A O 1
ATOM 799 N N . SER A 1 98 ? 11.499 2.060 -39.381 1.00 79.50 98 SER A N 1
ATOM 800 C CA . SER A 1 98 ? 12.887 1.622 -39.555 1.00 79.50 98 SER A CA 1
ATOM 801 C C . SER A 1 98 ? 13.084 0.906 -40.895 1.00 79.50 98 SER A C 1
ATOM 803 O O . SER A 1 98 ? 14.036 1.215 -41.607 1.00 79.50 98 SER A O 1
ATOM 805 N N . LEU A 1 99 ? 12.146 0.036 -41.286 1.00 79.56 99 LEU A N 1
ATOM 806 C CA . LEU A 1 99 ? 12.167 -0.661 -42.578 1.00 79.56 99 LEU A CA 1
ATOM 807 C C . LEU A 1 99 ? 12.003 0.284 -43.779 1.00 79.56 99 LEU A C 1
ATOM 809 O O . LEU A 1 99 ? 12.526 -0.007 -44.850 1.00 79.56 99 LEU A O 1
ATOM 813 N N . GLN A 1 100 ? 11.278 1.395 -43.620 1.00 79.56 100 GLN A N 1
ATOM 814 C CA . GLN A 1 100 ? 11.023 2.354 -44.703 1.00 79.56 100 GLN A CA 1
ATOM 815 C C . GLN A 1 100 ? 12.167 3.350 -44.924 1.00 79.56 100 GLN A C 1
ATOM 817 O O . GLN A 1 100 ? 12.448 3.702 -46.066 1.00 79.56 100 GLN A O 1
ATOM 822 N N . ASN A 1 101 ? 12.814 3.809 -43.848 1.00 70.62 101 ASN A N 1
ATOM 823 C CA . ASN A 1 101 ? 13.781 4.910 -43.907 1.00 70.62 101 ASN A CA 1
ATOM 824 C C . ASN A 1 101 ? 15.245 4.474 -43.695 1.00 70.62 101 ASN A C 1
ATOM 826 O O . ASN A 1 101 ? 16.109 5.335 -43.578 1.00 70.62 101 ASN A O 1
ATOM 830 N N . ASP A 1 102 ? 15.527 3.168 -43.634 1.00 63.66 102 ASP A N 1
ATOM 831 C CA . ASP A 1 102 ? 16.879 2.598 -43.473 1.00 63.66 102 ASP A CA 1
ATOM 832 C C . ASP A 1 102 ? 17.623 3.113 -42.213 1.00 63.66 102 ASP A C 1
ATOM 834 O O . ASP A 1 102 ? 18.848 3.225 -42.171 1.00 63.66 102 ASP A O 1
ATOM 838 N N . PHE A 1 103 ? 16.869 3.434 -41.152 1.00 66.88 103 PHE A N 1
ATOM 839 C CA . PHE A 1 103 ? 17.401 3.826 -39.839 1.00 66.88 103 PHE A CA 1
ATOM 840 C C . PHE A 1 103 ? 17.274 2.686 -38.831 1.00 66.88 103 PHE A C 1
ATOM 842 O O . PHE A 1 103 ? 16.304 1.932 -38.848 1.00 66.88 103 PHE A O 1
ATOM 849 N N . HIS A 1 104 ? 18.213 2.589 -37.888 1.00 69.00 104 HIS A N 1
ATOM 850 C CA . HIS A 1 104 ? 18.182 1.577 -36.831 1.00 69.00 104 HIS A CA 1
ATOM 851 C C . HIS A 1 104 ? 17.383 2.043 -35.609 1.00 69.00 104 HIS A C 1
ATOM 853 O O . HIS A 1 104 ? 17.606 3.133 -35.083 1.00 69.00 104 HIS A O 1
ATOM 859 N N . VAL A 1 105 ? 16.499 1.181 -35.094 1.00 75.75 105 VAL A N 1
ATOM 860 C CA . VAL A 1 105 ? 15.839 1.421 -33.804 1.00 75.75 105 VAL A CA 1
ATOM 861 C C . VAL A 1 105 ? 16.884 1.336 -32.690 1.00 75.75 105 VAL A C 1
ATOM 863 O O . VAL A 1 105 ? 17.453 0.274 -32.426 1.00 75.75 105 VAL A O 1
ATOM 866 N N . SER A 1 106 ? 17.147 2.467 -32.035 1.00 81.56 106 SER A N 1
ATOM 867 C CA . SER A 1 106 ? 18.085 2.532 -30.915 1.00 81.56 106 SER A CA 1
ATOM 868 C C . SER A 1 106 ? 17.619 1.659 -29.746 1.00 81.56 106 SER A C 1
ATOM 870 O O . SER A 1 106 ? 16.450 1.681 -29.357 1.00 81.56 106 SER A O 1
ATOM 872 N N . LEU A 1 107 ? 18.570 0.942 -29.138 1.00 86.81 107 LEU A N 1
ATOM 873 C CA . LEU A 1 107 ? 18.393 0.192 -27.890 1.00 86.81 107 LEU A CA 1
ATOM 874 C C . LEU A 1 107 ? 17.693 1.037 -26.814 1.00 86.81 107 LEU A C 1
ATOM 876 O O . LEU A 1 107 ? 16.768 0.579 -26.145 1.00 86.81 107 LEU A O 1
ATOM 880 N N . TRP A 1 108 ? 18.150 2.279 -26.673 1.00 87.56 108 TRP A N 1
ATOM 881 C CA . TRP A 1 108 ? 17.718 3.199 -25.628 1.00 87.56 108 TRP A CA 1
ATOM 882 C C . TRP A 1 108 ? 16.314 3.736 -25.894 1.00 87.56 108 TRP A C 1
ATOM 884 O O . TRP A 1 108 ? 15.562 3.940 -24.949 1.00 87.56 108 TRP A O 1
ATOM 894 N N . ASN A 1 109 ? 15.911 3.844 -27.165 1.00 86.75 109 ASN A N 1
ATOM 895 C CA . ASN A 1 109 ? 14.532 4.173 -27.527 1.00 86.75 109 ASN A CA 1
ATOM 896 C C . ASN A 1 109 ? 13.557 3.058 -27.136 1.00 86.75 109 ASN A C 1
ATOM 898 O O . ASN A 1 109 ? 12.486 3.350 -26.619 1.00 86.75 109 ASN A O 1
ATOM 902 N N . VAL A 1 110 ? 13.927 1.785 -27.308 1.00 89.19 110 VAL A N 1
ATOM 903 C CA . VAL A 1 110 ? 13.095 0.664 -26.830 1.00 89.19 110 VAL A CA 1
ATOM 904 C C . VAL A 1 110 ? 12.959 0.706 -25.307 1.00 89.19 110 VAL A C 1
ATOM 906 O O . VAL A 1 110 ? 11.859 0.561 -24.780 1.00 89.19 110 VAL A O 1
ATOM 909 N N . GLN A 1 111 ? 14.057 0.954 -24.587 1.00 90.69 111 GLN A N 1
ATOM 910 C CA . GLN A 1 111 ? 14.017 1.087 -23.128 1.00 90.69 111 GLN A CA 1
ATOM 911 C C . GLN A 1 111 ? 13.193 2.296 -22.670 1.00 90.69 111 GLN A C 1
ATOM 913 O O . GLN A 1 111 ? 12.448 2.169 -21.706 1.00 90.69 111 GLN A O 1
ATOM 918 N N . ARG A 1 112 ? 13.252 3.421 -23.389 1.00 91.12 112 ARG A N 1
ATOM 919 C CA . ARG A 1 112 ? 12.418 4.609 -23.156 1.00 91.12 112 ARG A CA 1
ATOM 920 C C . ARG A 1 112 ? 10.934 4.305 -23.246 1.00 91.12 112 ARG A C 1
ATOM 922 O O . ARG A 1 112 ? 10.207 4.606 -22.308 1.00 91.12 112 ARG A O 1
ATOM 929 N N . LEU A 1 113 ? 10.507 3.613 -24.301 1.00 90.50 113 LEU A N 1
ATOM 930 C CA . LEU A 1 113 ? 9.112 3.191 -24.456 1.00 90.50 113 LEU A CA 1
ATOM 931 C C . LEU A 1 113 ? 8.654 2.259 -23.327 1.00 90.50 113 LEU A C 1
ATOM 933 O O . LEU A 1 113 ? 7.562 2.428 -22.791 1.00 90.50 113 LEU A O 1
ATOM 937 N N . LEU A 1 114 ? 9.498 1.297 -22.947 1.00 91.75 114 LEU A N 1
ATOM 938 C CA . LEU A 1 114 ? 9.198 0.355 -21.868 1.00 91.75 114 LEU A CA 1
ATOM 939 C C . LEU A 1 114 ? 9.075 1.052 -20.505 1.00 91.75 114 LEU A C 1
ATOM 941 O O . LEU A 1 114 ? 8.164 0.743 -19.740 1.00 91.75 114 LEU A O 1
ATOM 945 N N . LEU A 1 115 ? 9.974 1.992 -20.201 1.00 92.69 115 LEU A N 1
ATOM 946 C CA . LEU A 1 115 ? 9.935 2.748 -18.950 1.00 92.69 115 LEU A CA 1
ATOM 947 C C . LEU A 1 115 ? 8.722 3.677 -18.885 1.00 92.69 115 LEU A C 1
ATOM 949 O O . LEU A 1 115 ? 8.013 3.663 -17.879 1.00 92.69 115 LEU A O 1
ATOM 953 N N . ALA A 1 116 ? 8.432 4.396 -19.970 1.00 91.69 116 ALA A N 1
ATOM 954 C CA . ALA A 1 116 ? 7.247 5.241 -20.069 1.00 91.69 116 ALA A CA 1
ATOM 955 C C . ALA A 1 116 ? 5.956 4.443 -19.837 1.00 91.69 116 ALA A C 1
ATOM 957 O O . ALA A 1 116 ? 5.046 4.910 -19.162 1.00 91.69 116 ALA A O 1
ATOM 958 N N . ASP A 1 117 ? 5.873 3.223 -20.370 1.00 91.00 117 ASP A N 1
ATOM 959 C CA . ASP A 1 117 ? 4.720 2.348 -20.158 1.00 91.00 117 ASP A CA 1
ATOM 960 C C . ASP A 1 117 ? 4.600 1.865 -18.706 1.00 91.00 117 ASP A C 1
ATOM 962 O O . ASP A 1 117 ? 3.499 1.801 -18.167 1.00 91.00 117 ASP A O 1
ATOM 966 N N . SER A 1 118 ? 5.729 1.592 -18.044 1.00 91.38 118 SER A N 1
ATOM 967 C CA . SER A 1 118 ? 5.743 1.159 -16.641 1.00 91.38 118 SER A CA 1
ATOM 968 C C . SER A 1 118 ? 5.270 2.230 -15.653 1.00 91.38 118 SER A C 1
ATOM 970 O O . SER A 1 118 ? 4.774 1.898 -14.583 1.00 91.38 118 SER A O 1
ATOM 972 N N . LEU A 1 119 ? 5.373 3.513 -16.011 1.00 91.81 119 LEU A N 1
ATOM 973 C CA . LEU A 1 119 ? 4.911 4.622 -15.170 1.00 91.81 119 LEU A CA 1
ATOM 974 C C . LEU A 1 119 ? 3.399 4.880 -15.282 1.00 91.81 119 LEU A C 1
ATOM 976 O O . LEU A 1 119 ? 2.816 5.542 -14.421 1.00 91.81 119 LEU A O 1
ATOM 980 N N . LYS A 1 120 ? 2.733 4.330 -16.302 1.00 90.12 120 LYS A N 1
ATOM 981 C CA . LYS A 1 120 ? 1.307 4.576 -16.542 1.00 90.12 120 LYS A CA 1
ATOM 982 C C . LYS A 1 120 ? 0.406 3.894 -15.510 1.00 90.12 120 LYS A C 1
ATOM 984 O O . LYS A 1 120 ? 0.667 2.789 -15.036 1.00 90.12 120 LYS A O 1
ATOM 989 N N . GLY A 1 121 ? -0.698 4.574 -15.198 1.00 89.81 121 GLY A N 1
ATOM 990 C CA . GLY A 1 121 ? -1.800 4.060 -14.380 1.00 89.81 121 GLY A CA 1
ATOM 991 C C . GLY A 1 121 ? -1.581 4.113 -12.867 1.00 89.81 121 GLY A C 1
ATOM 992 O O . GLY A 1 121 ? -2.552 4.042 -12.117 1.00 89.81 121 GLY A O 1
ATOM 993 N N . TRP A 1 122 ? -0.348 4.312 -12.385 1.00 94.00 122 TRP A N 1
ATOM 994 C CA . TRP A 1 122 ? -0.083 4.463 -10.948 1.00 94.00 122 TRP A CA 1
ATOM 995 C C . TRP A 1 122 ? -0.799 5.657 -10.301 1.00 94.00 122 TRP A C 1
ATOM 997 O O . TRP A 1 122 ? -1.337 5.474 -9.206 1.00 94.00 122 TRP A O 1
ATOM 1007 N N . PRO A 1 123 ? -0.849 6.859 -10.917 1.00 92.25 123 PRO A N 1
ATOM 1008 C CA . PRO A 1 123 ? -1.562 7.991 -10.329 1.00 92.25 123 PRO A CA 1
ATOM 1009 C C . PRO A 1 123 ? -3.053 7.710 -10.122 1.00 92.25 123 PRO A C 1
ATOM 1011 O O . PRO A 1 123 ? -3.579 7.984 -9.045 1.00 92.25 123 PRO A O 1
ATOM 1014 N N . ASP A 1 124 ? -3.711 7.122 -11.121 1.00 92.62 124 ASP A N 1
ATOM 1015 C CA . ASP A 1 124 ? -5.146 6.824 -11.089 1.00 92.62 124 ASP A CA 1
ATOM 1016 C C . ASP A 1 124 ? -5.466 5.698 -10.100 1.00 92.62 124 ASP A C 1
ATOM 1018 O O . ASP A 1 124 ? -6.421 5.794 -9.324 1.00 92.62 124 ASP A O 1
ATOM 1022 N N . TYR A 1 125 ? -4.617 4.667 -10.057 1.00 92.56 125 TYR A N 1
ATOM 1023 C CA . TYR A 1 125 ? -4.716 3.605 -9.063 1.00 92.56 125 TYR A CA 1
ATOM 1024 C C . TYR A 1 125 ? -4.608 4.162 -7.638 1.00 92.56 125 TYR A C 1
ATOM 1026 O O . TYR A 1 125 ? -5.485 3.912 -6.809 1.00 92.56 125 TYR A O 1
ATOM 1034 N N . MET A 1 126 ? -3.593 4.985 -7.356 1.00 92.12 126 MET A N 1
ATOM 1035 C CA . MET A 1 126 ? -3.441 5.612 -6.040 1.00 92.12 126 MET A CA 1
ATOM 1036 C C . MET A 1 126 ? -4.600 6.555 -5.703 1.00 92.12 126 MET A C 1
ATOM 1038 O O . MET A 1 126 ? -5.057 6.559 -4.563 1.00 92.12 126 MET A O 1
ATOM 1042 N N . ALA A 1 127 ? -5.120 7.306 -6.677 1.00 92.62 127 ALA A N 1
ATOM 1043 C CA . ALA A 1 127 ? -6.288 8.159 -6.475 1.00 92.62 127 ALA A CA 1
ATOM 1044 C C . ALA A 1 127 ? -7.540 7.342 -6.109 1.00 92.62 127 ALA A C 1
ATOM 1046 O O . ALA A 1 127 ? -8.340 7.767 -5.272 1.00 92.62 127 ALA A O 1
ATOM 1047 N N . SER A 1 128 ? -7.702 6.150 -6.694 1.00 90.88 128 SER A N 1
ATOM 1048 C CA . SER A 1 128 ? -8.795 5.241 -6.341 1.00 90.88 128 SER A CA 1
ATOM 1049 C C . SER A 1 128 ? -8.678 4.729 -4.899 1.00 90.88 128 SER A C 1
ATOM 1051 O O . SER A 1 128 ? -9.662 4.777 -4.158 1.00 90.88 128 SER A O 1
ATOM 1053 N N . LEU A 1 129 ? -7.470 4.345 -4.464 1.00 90.25 129 LEU A N 1
ATOM 1054 C CA . LEU A 1 129 ? -7.197 3.924 -3.087 1.00 90.25 129 LEU A CA 1
ATOM 1055 C C . LEU A 1 129 ? -7.435 5.071 -2.096 1.00 90.25 129 LEU A C 1
ATOM 1057 O O . LEU A 1 129 ? -8.087 4.884 -1.071 1.00 90.25 129 LEU A O 1
ATOM 1061 N N . GLU A 1 130 ? -6.971 6.280 -2.419 1.00 91.44 130 GLU A N 1
ATOM 1062 C CA . GLU A 1 130 ? -7.197 7.468 -1.593 1.00 91.44 130 GLU A CA 1
ATOM 1063 C C . GLU A 1 130 ? -8.694 7.781 -1.452 1.00 91.44 130 GLU A C 1
ATOM 1065 O O . GLU A 1 130 ? -9.167 8.097 -0.360 1.00 91.44 130 GLU A O 1
ATOM 1070 N N . LYS A 1 131 ? -9.467 7.658 -2.538 1.00 90.06 131 LYS A N 1
ATOM 1071 C CA . LYS A 1 131 ? -10.920 7.870 -2.521 1.00 90.06 131 LYS A CA 1
ATOM 1072 C C . LYS A 1 131 ? -11.633 6.860 -1.619 1.00 90.06 131 LYS A C 1
ATOM 1074 O O . LYS A 1 131 ? -12.522 7.250 -0.862 1.00 90.06 131 LYS A O 1
ATOM 1079 N N . GLN A 1 132 ? -11.256 5.583 -1.687 1.00 86.12 132 GLN A N 1
ATOM 1080 C CA . GLN A 1 132 ? -11.821 4.543 -0.822 1.00 86.12 132 GLN A CA 1
ATOM 1081 C C . GLN A 1 132 ? -11.467 4.790 0.650 1.00 86.12 132 GLN A C 1
ATOM 1083 O O . GLN A 1 132 ? -12.339 4.712 1.518 1.00 86.12 132 GLN A O 1
ATOM 1088 N N . LEU A 1 133 ? -10.226 5.195 0.926 1.00 87.75 133 LEU A N 1
ATOM 1089 C CA . LEU A 1 133 ? -9.780 5.521 2.275 1.00 87.75 133 LEU A CA 1
ATOM 1090 C C . LEU A 1 133 ? -10.508 6.746 2.851 1.00 87.75 133 LEU A C 1
ATOM 1092 O O . LEU A 1 133 ? -10.974 6.704 3.990 1.00 87.75 133 LEU A O 1
ATOM 1096 N N . LYS A 1 134 ? -10.674 7.815 2.061 1.00 86.75 134 LYS A N 1
ATOM 1097 C CA . LYS A 1 134 ? -11.445 9.005 2.463 1.00 86.75 134 LYS A CA 1
ATOM 1098 C C . LYS A 1 134 ? -12.896 8.667 2.768 1.00 86.75 134 LYS A C 1
ATOM 1100 O O . LYS A 1 134 ? -13.405 9.105 3.789 1.00 86.75 134 LYS A O 1
ATOM 1105 N N . LYS A 1 135 ? -13.537 7.821 1.954 1.00 85.06 135 LYS A N 1
ATOM 1106 C CA . LYS A 1 135 ? -14.911 7.359 2.208 1.00 85.06 135 LYS A CA 1
ATOM 1107 C C . LYS A 1 135 ? -15.048 6.692 3.583 1.00 85.06 135 LYS A C 1
ATOM 1109 O O . LYS A 1 135 ? -16.055 6.902 4.254 1.00 85.06 135 LYS A O 1
ATOM 1114 N N . GLN A 1 136 ? -14.060 5.899 4.000 1.00 78.56 136 GLN A N 1
ATOM 1115 C CA . GLN A 1 136 ? -14.057 5.276 5.327 1.00 78.56 136 GLN A CA 1
ATOM 1116 C C . GLN A 1 136 ? -13.756 6.299 6.435 1.00 78.56 136 GLN A C 1
ATOM 1118 O O . GLN A 1 136 ? -14.452 6.319 7.444 1.00 78.56 136 GLN A O 1
ATOM 1123 N N . SER A 1 137 ? -12.794 7.201 6.224 1.00 82.25 137 SER A N 1
ATOM 1124 C CA . SER A 1 137 ? -12.461 8.272 7.176 1.00 82.25 137 SER A CA 1
ATOM 1125 C C . SER A 1 137 ? -13.632 9.234 7.430 1.00 82.25 137 SER A C 1
ATOM 1127 O O . SER A 1 137 ? -14.002 9.471 8.579 1.00 82.25 137 SER A O 1
ATOM 1129 N N . ASP A 1 138 ? -14.280 9.736 6.375 1.00 80.94 138 ASP A N 1
ATOM 1130 C CA . ASP A 1 138 ? -15.379 10.705 6.469 1.00 80.94 138 ASP A CA 1
ATOM 1131 C C . ASP A 1 138 ? -16.571 10.135 7.247 1.00 80.94 138 ASP A C 1
ATOM 1133 O O . ASP A 1 138 ? -17.173 10.829 8.067 1.00 80.94 138 ASP A O 1
ATOM 1137 N N . ARG A 1 139 ? -16.878 8.843 7.051 1.00 73.69 139 ARG A N 1
ATOM 1138 C CA . ARG A 1 139 ? -17.914 8.142 7.828 1.00 73.69 139 ARG A CA 1
ATOM 1139 C C . ARG A 1 139 ? -17.641 8.188 9.328 1.00 73.69 139 ARG A C 1
ATOM 1141 O O . ARG A 1 139 ? -18.588 8.239 10.105 1.00 73.69 139 ARG A O 1
ATOM 1148 N N . ILE A 1 140 ? -16.372 8.162 9.724 1.00 71.31 140 ILE A N 1
ATOM 1149 C CA . ILE A 1 140 ? -15.973 8.161 11.128 1.00 71.31 140 ILE A CA 1
ATOM 1150 C C . ILE A 1 140 ? -15.937 9.582 11.695 1.00 71.31 140 ILE A C 1
ATOM 1152 O O . ILE A 1 140 ? -16.408 9.806 12.803 1.00 71.31 140 ILE A O 1
ATOM 1156 N N . VAL A 1 141 ? -15.416 10.554 10.943 1.00 71.06 141 VAL A N 1
ATOM 1157 C CA . VAL A 1 141 ? -15.318 11.955 11.395 1.00 71.06 141 VAL A CA 1
ATOM 1158 C C . VAL A 1 141 ? -16.698 12.590 11.599 1.00 71.06 141 VAL A C 1
ATOM 1160 O O . VAL A 1 141 ? -16.870 13.415 12.492 1.00 71.06 141 VAL A O 1
ATOM 1163 N N . ILE A 1 142 ? -17.685 12.211 10.784 1.00 65.88 142 ILE A N 1
ATOM 1164 C CA . ILE A 1 142 ? -19.054 12.749 10.848 1.00 65.88 142 ILE A CA 1
ATOM 1165 C C . ILE A 1 142 ? -19.874 12.105 11.981 1.00 65.88 142 ILE A C 1
ATOM 1167 O O . ILE A 1 142 ? -20.957 12.586 12.318 1.00 65.88 142 ILE A O 1
ATOM 1171 N N . ALA A 1 143 ? -19.381 11.027 12.588 1.00 62.69 143 ALA A N 1
ATOM 1172 C CA . ALA A 1 143 ? -20.107 10.347 13.639 1.00 62.69 143 ALA A CA 1
ATOM 1173 C C . ALA A 1 143 ? -20.224 11.190 14.916 1.00 62.69 143 ALA A C 1
ATOM 1175 O O . ALA A 1 143 ? -19.225 11.579 15.520 1.00 62.69 143 ALA A O 1
ATOM 1176 N N . ASP A 1 144 ? -21.460 11.412 15.362 1.00 58.72 144 ASP A N 1
ATOM 1177 C CA . ASP A 1 144 ? -21.729 12.074 16.634 1.00 58.72 144 ASP A CA 1
ATOM 1178 C C . ASP A 1 144 ? -21.449 11.108 17.797 1.00 58.72 144 ASP A C 1
ATOM 1180 O O . ASP A 1 144 ? -21.995 10.000 17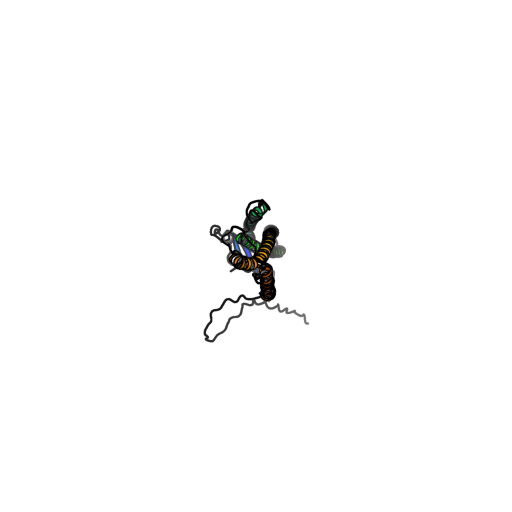.860 1.00 58.72 144 ASP A O 1
ATOM 1184 N N . VAL A 1 145 ? -20.569 11.516 18.711 1.00 57.66 145 VAL A N 1
ATOM 1185 C CA . VAL A 1 145 ? -20.151 10.710 19.863 1.00 57.66 145 VAL A CA 1
ATOM 1186 C C . VAL A 1 145 ? -20.907 11.195 21.094 1.00 57.66 145 VAL A C 1
ATOM 1188 O O . VAL A 1 145 ? -20.720 12.320 21.553 1.00 57.66 145 VAL A O 1
ATOM 1191 N N . GLY A 1 146 ? -21.739 10.325 21.673 1.00 53.25 146 GLY A N 1
ATOM 1192 C CA . GLY A 1 146 ? -22.454 10.627 22.915 1.00 53.25 146 GLY A CA 1
ATOM 1193 C C . GLY A 1 146 ? -23.791 11.353 22.745 1.00 53.25 146 GLY A C 1
ATOM 1194 O O . GLY A 1 146 ? -24.298 11.920 23.720 1.00 53.25 146 GLY A O 1
ATOM 1195 N N . SER A 1 147 ? -24.394 11.314 21.551 1.00 51.28 147 SER A N 1
ATOM 1196 C CA . SER A 1 147 ? -25.784 11.743 21.383 1.00 51.28 147 SER A CA 1
ATOM 1197 C C . SER A 1 147 ? -26.686 10.833 22.234 1.00 51.28 147 SER A C 1
ATOM 1199 O O . SER A 1 147 ? -26.601 9.606 22.192 1.00 51.28 147 SER A O 1
ATOM 1201 N N . LYS A 1 148 ? -27.503 11.435 23.106 1.00 48.56 148 LYS A N 1
ATOM 1202 C CA . LYS A 1 148 ? -28.431 10.734 24.009 1.00 48.56 148 LYS A CA 1
ATOM 1203 C C . LYS A 1 148 ? -29.589 10.114 23.215 1.00 48.56 148 LYS A C 1
ATOM 1205 O O . LYS A 1 148 ? -30.721 10.580 23.326 1.00 48.56 148 LYS A O 1
ATOM 1210 N N . LYS A 1 149 ? -29.331 9.099 22.397 1.00 50.12 149 LYS A N 1
ATOM 1211 C CA . LYS A 1 149 ? -30.386 8.262 21.821 1.00 50.12 149 LYS A CA 1
ATOM 1212 C C . LYS A 1 149 ? -30.528 6.993 22.645 1.00 50.12 149 LYS A C 1
ATOM 1214 O O . LYS A 1 149 ? -29.557 6.481 23.185 1.00 50.12 149 LYS A O 1
ATOM 1219 N N . GLU A 1 150 ? -31.759 6.506 22.743 1.00 52.16 150 GLU A N 1
ATOM 1220 C CA . GLU A 1 150 ? -32.211 5.360 23.550 1.00 52.16 150 GLU A CA 1
ATOM 1221 C C . GLU A 1 150 ? -31.576 4.004 23.165 1.00 52.16 150 GLU A C 1
ATOM 1223 O O . GLU A 1 150 ? -31.979 2.963 23.679 1.00 52.16 150 GLU A O 1
ATOM 1228 N N . ASN A 1 151 ? -30.572 3.994 22.285 1.00 48.53 151 ASN A N 1
ATOM 1229 C CA . ASN A 1 151 ? -29.864 2.791 21.876 1.00 48.53 151 ASN A CA 1
ATOM 1230 C C . ASN A 1 151 ? -28.714 2.494 22.851 1.00 48.53 151 ASN A C 1
ATOM 1232 O O . ASN A 1 151 ? -27.987 3.388 23.273 1.00 48.53 151 ASN A O 1
ATOM 1236 N N . LEU A 1 152 ? -28.516 1.214 23.179 1.00 52.75 152 LEU A N 1
ATOM 1237 C CA . LEU A 1 152 ? -27.417 0.751 24.040 1.00 52.75 152 LEU A CA 1
ATOM 1238 C C . LEU A 1 152 ? -26.015 1.017 23.458 1.00 52.75 152 LEU A C 1
ATOM 1240 O O . LEU A 1 152 ? -25.032 0.926 24.196 1.00 52.75 152 LEU A O 1
ATOM 1244 N N . SER A 1 153 ? -25.915 1.348 22.167 1.00 52.28 153 SER A N 1
ATOM 1245 C CA . SER A 1 153 ? -24.659 1.727 21.522 1.00 52.28 153 SER A CA 1
ATOM 1246 C C . SER A 1 153 ? -24.381 3.227 21.710 1.00 52.28 153 SER A C 1
ATOM 1248 O O . SER A 1 153 ? -25.193 4.055 21.304 1.00 52.28 153 SER A O 1
ATOM 1250 N N . PRO A 1 154 ? -23.231 3.601 22.294 1.00 54.12 154 PRO A N 1
ATOM 1251 C CA . PRO A 1 154 ? -22.846 4.993 22.543 1.00 54.12 154 PRO A CA 1
ATOM 1252 C C . PRO A 1 154 ? -22.382 5.761 21.291 1.00 54.12 154 PRO A C 1
ATOM 1254 O O . PRO A 1 154 ? -22.034 6.941 21.395 1.00 54.12 154 PRO A O 1
ATOM 1257 N N . LEU A 1 155 ? -22.377 5.107 20.127 1.00 56.53 155 LEU A N 1
ATOM 1258 C CA . LEU A 1 155 ? -22.075 5.693 18.826 1.00 56.53 155 LEU A CA 1
ATOM 1259 C C . LEU A 1 155 ? -23.279 5.524 17.895 1.00 56.53 155 LEU A C 1
ATOM 1261 O O . LEU A 1 155 ? -23.916 4.472 17.875 1.00 56.53 155 LEU A O 1
ATOM 1265 N N . ASP A 1 156 ? -23.543 6.545 17.078 1.00 52.97 156 ASP A N 1
ATOM 1266 C CA . ASP A 1 156 ? -24.593 6.521 16.046 1.00 52.97 156 ASP A CA 1
ATOM 1267 C C . ASP A 1 156 ? -24.212 5.664 14.812 1.00 52.97 156 ASP A C 1
ATOM 1269 O O . ASP A 1 156 ? -24.981 5.574 13.853 1.00 52.97 156 ASP A O 1
ATOM 1273 N N . PHE A 1 157 ? -23.043 5.011 14.819 1.00 62.12 157 PHE A N 1
ATOM 1274 C CA . PHE A 1 157 ? -22.566 4.127 13.753 1.00 62.12 157 PHE A CA 1
ATOM 1275 C C . PHE A 1 157 ? -21.992 2.825 14.326 1.00 62.12 157 PHE A C 1
ATOM 1277 O O . PHE A 1 157 ? -21.315 2.817 15.350 1.00 62.12 157 PHE A O 1
ATOM 1284 N N . THR A 1 158 ? -22.240 1.718 13.628 1.00 63.16 158 THR A N 1
ATOM 1285 C CA . THR A 1 158 ? -21.688 0.397 13.948 1.00 63.16 158 THR A CA 1
ATOM 1286 C C . THR A 1 158 ? -20.565 0.093 12.963 1.00 63.16 158 THR A C 1
ATOM 1288 O O . THR A 1 158 ? -20.813 0.003 11.760 1.00 63.16 158 THR A O 1
ATOM 1291 N N . ILE A 1 159 ? -19.332 -0.063 13.447 1.00 66.56 159 ILE A N 1
ATOM 1292 C CA . ILE A 1 159 ? -18.210 -0.503 12.605 1.00 66.56 159 ILE A CA 1
ATOM 1293 C C . ILE A 1 159 ? -18.416 -1.984 12.300 1.00 66.56 159 ILE A C 1
ATOM 1295 O O . ILE A 1 159 ? -18.309 -2.829 13.192 1.00 66.56 159 ILE A O 1
ATOM 1299 N N . ASN A 1 160 ? -18.714 -2.313 11.044 1.00 70.00 160 ASN A N 1
ATOM 1300 C CA . ASN A 1 160 ? -18.927 -3.699 10.651 1.00 70.00 160 ASN A CA 1
ATOM 1301 C C . ASN A 1 160 ? -17.581 -4.411 10.416 1.00 70.00 160 ASN A C 1
ATOM 1303 O O . ASN A 1 160 ? -16.567 -3.791 10.089 1.00 70.00 160 ASN A O 1
ATOM 1307 N N . PHE A 1 161 ? -17.570 -5.741 10.523 1.00 72.25 161 PHE A N 1
ATOM 1308 C CA . PHE A 1 161 ? -16.423 -6.567 10.136 1.00 72.25 161 PHE A CA 1
ATOM 1309 C C . PHE A 1 161 ? -16.006 -6.313 8.676 1.00 72.25 161 PHE A C 1
ATOM 1311 O O . PHE A 1 161 ? -14.814 -6.286 8.378 1.00 72.25 161 PHE A O 1
ATOM 1318 N N . GLY A 1 162 ? -16.977 -6.047 7.793 1.00 75.19 162 GLY A N 1
ATOM 1319 C CA . GLY A 1 162 ? -16.729 -5.681 6.396 1.00 75.19 162 GLY A CA 1
ATOM 1320 C C . GLY A 1 162 ? -15.877 -4.419 6.239 1.00 75.19 162 GLY A C 1
ATOM 1321 O O . GLY A 1 162 ? -14.921 -4.434 5.473 1.00 75.19 162 GLY A O 1
ATOM 1322 N N . ASP A 1 163 ? -16.128 -3.376 7.037 1.00 75.50 163 ASP A N 1
ATOM 1323 C CA . ASP A 1 163 ? -15.347 -2.130 6.986 1.00 75.50 163 ASP A CA 1
ATOM 1324 C C . ASP A 1 163 ? -13.877 -2.378 7.382 1.00 75.50 163 ASP A C 1
ATOM 1326 O O . ASP A 1 163 ? -12.951 -1.830 6.782 1.00 75.50 163 ASP A O 1
ATOM 1330 N N . ARG A 1 164 ? -13.641 -3.270 8.359 1.00 77.38 164 ARG A N 1
ATOM 1331 C CA . ARG A 1 164 ? -12.280 -3.686 8.746 1.00 77.38 164 ARG A CA 1
ATOM 1332 C C . ARG A 1 164 ? -11.601 -4.507 7.655 1.00 77.38 164 ARG A C 1
ATOM 1334 O O . ARG A 1 164 ? -10.401 -4.355 7.439 1.00 77.38 164 ARG A O 1
ATOM 1341 N N . GLN A 1 165 ? -12.349 -5.385 6.991 1.00 81.69 165 GLN A N 1
ATOM 1342 C CA . GLN A 1 165 ? -11.831 -6.195 5.895 1.00 81.69 165 GLN A CA 1
ATOM 1343 C C . GLN A 1 165 ? -11.446 -5.320 4.696 1.00 81.69 165 GLN A C 1
ATOM 1345 O O . GLN A 1 165 ? -10.351 -5.486 4.168 1.00 81.69 165 GLN A O 1
ATOM 1350 N N . GLU A 1 166 ? -12.290 -4.362 4.308 1.00 82.56 166 GLU A N 1
ATOM 1351 C CA . GLU A 1 166 ? -11.985 -3.388 3.252 1.00 82.56 166 GLU A CA 1
ATOM 1352 C C . GLU A 1 166 ? -10.732 -2.577 3.583 1.00 82.56 166 GLU A C 1
ATOM 1354 O O . GLU A 1 166 ? -9.829 -2.459 2.755 1.00 82.56 166 GLU A O 1
ATOM 1359 N N . LEU A 1 167 ? -10.630 -2.074 4.818 1.00 84.25 167 LEU A N 1
ATOM 1360 C CA . LEU A 1 167 ? -9.443 -1.346 5.255 1.00 84.25 167 LEU A CA 1
ATOM 1361 C C . LEU A 1 167 ? -8.187 -2.213 5.217 1.00 84.25 167 LEU A C 1
ATOM 1363 O O . LEU A 1 167 ? -7.128 -1.729 4.824 1.00 84.25 167 LEU A O 1
ATOM 1367 N N . LYS A 1 168 ? -8.303 -3.494 5.581 1.00 85.50 168 LYS A N 1
ATOM 1368 C CA . LYS A 1 168 ? -7.175 -4.419 5.523 1.00 85.50 168 LYS A CA 1
ATOM 1369 C C . LYS A 1 168 ? -6.730 -4.693 4.087 1.00 85.50 168 LYS A C 1
ATOM 1371 O O . LYS A 1 168 ? -5.537 -4.662 3.809 1.00 85.50 168 LYS A O 1
ATOM 1376 N N . ILE A 1 169 ? -7.679 -4.891 3.172 1.00 86.50 169 ILE A N 1
ATOM 1377 C CA . ILE A 1 169 ? -7.398 -5.060 1.740 1.00 86.50 169 ILE A CA 1
ATOM 1378 C C . ILE A 1 169 ? -6.697 -3.814 1.178 1.00 86.50 169 ILE A C 1
ATOM 1380 O O . ILE A 1 169 ? -5.722 -3.942 0.436 1.00 86.50 169 ILE A O 1
ATOM 1384 N N . MET A 1 170 ? -7.150 -2.613 1.556 1.00 86.19 170 MET A N 1
ATOM 1385 C CA . MET A 1 170 ? -6.492 -1.360 1.171 1.00 86.19 170 MET A CA 1
ATOM 1386 C C . MET A 1 170 ? -5.079 -1.251 1.752 1.00 86.19 170 MET A C 1
ATOM 1388 O O . MET A 1 170 ? -4.157 -0.886 1.029 1.00 86.19 170 MET A O 1
ATOM 1392 N N . GLU A 1 171 ? -4.888 -1.576 3.034 1.00 88.44 171 GLU A N 1
ATOM 1393 C CA . GLU A 1 171 ? -3.570 -1.566 3.677 1.00 88.44 171 GLU A CA 1
ATOM 1394 C C . GLU A 1 171 ? -2.595 -2.507 2.960 1.00 88.44 171 GLU A C 1
ATOM 1396 O O . GLU A 1 171 ? -1.486 -2.090 2.634 1.00 88.44 171 GLU A O 1
ATOM 1401 N N . ASP A 1 172 ? -3.015 -3.739 2.665 1.00 88.19 172 ASP A N 1
ATOM 1402 C CA . ASP A 1 172 ? -2.191 -4.721 1.956 1.00 88.19 172 ASP A CA 1
ATOM 1403 C C . ASP A 1 172 ? -1.838 -4.222 0.542 1.00 88.19 172 ASP A C 1
ATOM 1405 O O . ASP A 1 172 ? -0.672 -4.229 0.156 1.00 88.19 172 ASP A O 1
ATOM 1409 N N . SER A 1 173 ? -2.806 -3.638 -0.170 1.00 88.81 173 SER A N 1
ATOM 1410 C CA . SER A 1 173 ? -2.580 -3.023 -1.488 1.00 88.81 173 SER A CA 1
ATOM 1411 C C . SER A 1 173 ? -1.583 -1.852 -1.446 1.00 88.81 173 SER A C 1
ATOM 1413 O O . SER A 1 173 ? -0.824 -1.633 -2.392 1.00 88.81 173 SER A O 1
ATOM 1415 N N . ILE A 1 174 ? -1.570 -1.074 -0.357 1.00 91.12 174 ILE A N 1
ATOM 1416 C CA . ILE A 1 174 ? -0.609 0.020 -0.145 1.00 91.12 174 ILE A CA 1
ATOM 1417 C C . ILE A 1 174 ? 0.776 -0.526 0.232 1.00 91.12 174 ILE A C 1
ATOM 1419 O O . ILE A 1 174 ? 1.791 0.048 -0.166 1.00 91.12 174 ILE A O 1
ATOM 1423 N N . LEU A 1 175 ? 0.846 -1.630 0.980 1.00 89.88 175 LEU A N 1
ATOM 1424 C CA . LEU A 1 175 ? 2.113 -2.302 1.272 1.00 89.88 175 LEU A CA 1
ATOM 1425 C C . LEU A 1 175 ? 2.769 -2.834 -0.005 1.00 89.88 175 LEU A C 1
ATOM 1427 O O . LEU A 1 175 ? 3.983 -2.698 -0.151 1.00 89.88 175 LEU A O 1
ATOM 1431 N N . ASP A 1 176 ? 1.980 -3.337 -0.954 1.00 90.50 176 ASP A N 1
ATOM 1432 C CA . ASP A 1 176 ? 2.490 -3.750 -2.263 1.00 90.50 176 ASP A CA 1
ATOM 1433 C C . ASP A 1 176 ? 3.120 -2.564 -3.016 1.00 90.50 176 ASP A C 1
ATOM 1435 O O . ASP A 1 176 ? 4.219 -2.683 -3.566 1.00 90.50 176 ASP A O 1
ATOM 1439 N N . LEU A 1 177 ? 2.500 -1.374 -2.976 1.00 91.88 177 LEU A N 1
ATOM 1440 C CA . LEU A 1 177 ? 3.071 -0.147 -3.561 1.00 91.88 177 LEU A CA 1
ATOM 1441 C C . LEU A 1 177 ? 4.426 0.235 -2.946 1.00 91.88 177 LEU A C 1
ATOM 1443 O O . LEU A 1 177 ? 5.317 0.695 -3.667 1.00 91.88 177 LEU A O 1
ATOM 1447 N N . ASP A 1 178 ? 4.592 0.018 -1.640 1.00 89.75 178 ASP A N 1
ATOM 1448 C CA . ASP A 1 178 ? 5.828 0.294 -0.895 1.00 89.75 178 ASP A CA 1
ATOM 1449 C C . ASP A 1 178 ? 6.991 -0.622 -1.327 1.00 89.75 178 ASP A C 1
ATOM 1451 O O . ASP A 1 178 ? 8.158 -0.293 -1.122 1.00 89.75 178 ASP A O 1
ATOM 1455 N N . VAL A 1 179 ? 6.694 -1.751 -1.979 1.00 90.25 179 VAL A N 1
ATOM 1456 C CA . VAL A 1 179 ? 7.692 -2.649 -2.581 1.00 90.25 179 VAL A CA 1
ATOM 1457 C C . VAL A 1 179 ? 7.869 -2.360 -4.074 1.00 90.25 179 VAL A C 1
ATOM 1459 O O . VAL A 1 179 ? 9.000 -2.260 -4.569 1.00 90.25 179 VAL A O 1
ATOM 1462 N N . ILE A 1 180 ? 6.764 -2.198 -4.807 1.00 91.88 180 ILE A N 1
ATOM 1463 C CA . ILE A 1 180 ? 6.757 -2.053 -6.266 1.00 91.88 180 ILE A CA 1
ATOM 1464 C C . ILE A 1 180 ? 7.437 -0.757 -6.709 1.00 91.88 180 ILE A C 1
ATOM 1466 O O . ILE A 1 180 ? 8.353 -0.800 -7.536 1.00 91.88 180 ILE A O 1
ATOM 1470 N N . LEU A 1 181 ? 7.010 0.391 -6.176 1.00 93.56 181 LEU A N 1
ATOM 1471 C CA . LEU A 1 181 ? 7.451 1.696 -6.674 1.00 93.56 181 LEU A CA 1
ATOM 1472 C C . LEU A 1 181 ? 8.946 1.944 -6.412 1.00 93.56 181 LEU A C 1
ATOM 1474 O O . LEU A 1 181 ? 9.638 2.368 -7.341 1.00 93.56 181 LEU A O 1
ATOM 1478 N N . PRO A 1 182 ? 9.516 1.610 -5.234 1.00 93.19 182 PRO A N 1
ATOM 1479 C CA . PRO A 1 182 ? 10.963 1.719 -5.037 1.00 93.19 182 PRO A CA 1
ATOM 1480 C C . PRO A 1 182 ? 11.768 0.765 -5.927 1.00 93.19 182 PRO A C 1
ATOM 1482 O O . PRO A 1 182 ? 12.854 1.117 -6.395 1.00 93.19 182 PRO A O 1
ATOM 1485 N N . THR A 1 183 ? 11.244 -0.434 -6.202 1.00 91.44 183 THR A N 1
ATOM 1486 C CA . THR A 1 183 ? 11.886 -1.393 -7.116 1.00 91.44 183 THR A CA 1
ATOM 1487 C C . THR A 1 183 ? 11.8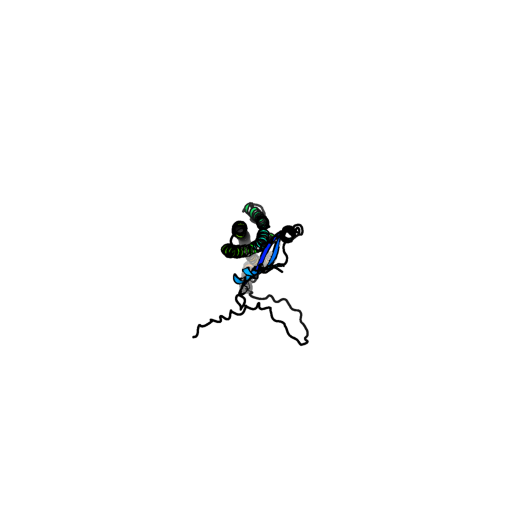93 -0.874 -8.556 1.00 91.44 183 THR A C 1
ATOM 1489 O O . THR A 1 183 ? 12.901 -1.001 -9.262 1.00 91.44 183 THR A O 1
ATOM 1492 N N . MET A 1 184 ? 10.801 -0.237 -8.980 1.00 92.19 184 MET A N 1
ATOM 1493 C CA . MET A 1 184 ? 10.693 0.442 -10.270 1.00 92.19 184 MET A CA 1
ATOM 1494 C C . MET A 1 184 ? 11.675 1.617 -10.362 1.00 92.19 184 MET A C 1
ATOM 1496 O O . MET A 1 184 ? 12.462 1.668 -11.304 1.00 92.19 184 MET A O 1
ATOM 1500 N N . LEU A 1 185 ? 11.725 2.486 -9.348 1.00 94.50 185 LEU A N 1
ATOM 1501 C CA . LEU A 1 185 ? 12.673 3.604 -9.274 1.00 94.50 185 LEU A CA 1
ATOM 1502 C C . LEU A 1 185 ? 14.134 3.131 -9.380 1.00 94.50 185 LEU A C 1
ATOM 1504 O O . LEU A 1 185 ? 14.919 3.675 -10.152 1.00 94.50 185 LEU A O 1
ATOM 1508 N N . ASN A 1 186 ? 14.509 2.072 -8.656 1.00 92.94 186 ASN A N 1
ATOM 1509 C CA . ASN A 1 186 ? 15.849 1.478 -8.750 1.00 92.94 186 ASN A CA 1
ATOM 1510 C C . ASN A 1 186 ? 16.137 0.936 -10.162 1.00 92.94 186 ASN A C 1
ATOM 1512 O O . ASN A 1 186 ? 17.244 1.080 -10.679 1.00 92.94 186 ASN A O 1
ATOM 1516 N N . THR A 1 187 ? 15.138 0.339 -10.811 1.00 91.81 187 THR A N 1
ATOM 1517 C CA . THR A 1 187 ? 15.256 -0.158 -12.188 1.00 91.81 187 THR A CA 1
ATOM 1518 C C . THR A 1 187 ? 15.486 0.981 -13.182 1.00 91.81 187 THR A C 1
ATOM 1520 O O . THR A 1 187 ? 16.400 0.876 -14.002 1.00 91.81 187 THR A O 1
ATOM 1523 N N . ILE A 1 188 ? 14.734 2.081 -13.066 1.00 93.69 188 ILE A N 1
ATOM 1524 C CA . ILE A 1 188 ? 14.894 3.283 -13.898 1.00 93.69 188 ILE A CA 1
ATOM 1525 C C . ILE A 1 188 ? 16.295 3.877 -13.702 1.00 93.69 188 ILE A C 1
ATOM 1527 O O . ILE A 1 188 ? 17.035 4.005 -14.677 1.00 93.69 188 ILE A O 1
ATOM 1531 N N . ASN A 1 189 ? 16.717 4.112 -12.455 1.00 94.50 189 ASN A N 1
ATOM 1532 C CA . ASN A 1 189 ? 18.055 4.627 -12.134 1.00 94.50 189 ASN A CA 1
ATOM 1533 C C . ASN A 1 189 ? 19.170 3.749 -12.725 1.00 94.50 189 ASN A C 1
ATOM 1535 O O . ASN A 1 189 ? 20.126 4.234 -13.329 1.00 94.50 189 ASN A O 1
ATOM 1539 N N . ARG A 1 190 ? 19.039 2.420 -12.624 1.00 92.00 190 ARG A N 1
ATOM 1540 C CA . ARG A 1 190 ? 20.023 1.484 -13.190 1.00 92.00 190 ARG A CA 1
ATOM 1541 C C . ARG A 1 190 ? 20.085 1.518 -14.712 1.00 92.00 190 ARG A C 1
ATOM 1543 O O . ARG A 1 190 ? 21.158 1.247 -15.257 1.00 92.00 190 ARG A O 1
ATOM 1550 N N . ILE A 1 191 ? 18.975 1.790 -15.395 1.00 91.12 191 ILE A N 1
ATOM 1551 C CA . ILE A 1 191 ? 18.936 1.952 -16.855 1.00 91.12 191 ILE A CA 1
ATOM 1552 C C . ILE A 1 191 ? 19.530 3.309 -17.244 1.00 91.12 191 ILE A C 1
ATOM 1554 O O . ILE A 1 191 ? 20.373 3.363 -18.142 1.00 91.12 191 ILE A O 1
ATOM 1558 N N . GLN A 1 192 ? 19.192 4.375 -16.520 1.00 92.88 192 GLN A N 1
ATOM 1559 C CA . GLN A 1 192 ? 19.747 5.709 -16.730 1.00 92.88 192 GLN A CA 1
ATOM 1560 C C . GLN A 1 192 ? 21.273 5.718 -16.588 1.00 92.88 192 GLN A C 1
ATOM 1562 O O . GLN A 1 192 ? 21.978 6.099 -17.521 1.00 92.88 192 GLN A O 1
ATOM 1567 N N . GLU A 1 193 ? 21.809 5.173 -15.491 1.00 90.81 193 GLU A N 1
ATOM 1568 C CA . GLU A 1 193 ? 23.256 5.046 -15.289 1.00 90.81 193 GLU A CA 1
ATOM 1569 C C . GLU A 1 193 ? 23.954 4.302 -16.440 1.00 90.81 193 GLU A C 1
ATOM 1571 O O . GLU A 1 193 ? 25.143 4.502 -16.714 1.00 90.81 193 GLU A O 1
ATOM 1576 N N . GLN A 1 194 ? 23.259 3.353 -17.074 1.00 85.88 194 GLN A N 1
ATOM 1577 C CA . GLN A 1 194 ? 23.799 2.617 -18.212 1.00 85.88 194 GLN A CA 1
ATOM 1578 C C . GLN A 1 194 ? 23.819 3.461 -19.471 1.00 85.88 194 GLN A C 1
ATOM 1580 O O . GLN A 1 194 ? 24.832 3.435 -20.177 1.00 85.88 194 GLN A O 1
ATOM 1585 N N . CYS A 1 195 ? 22.745 4.204 -19.710 1.00 88.12 195 CYS A N 1
ATOM 1586 C CA . CYS A 1 195 ? 22.652 5.144 -20.809 1.00 88.12 195 CYS A CA 1
ATOM 1587 C C . CYS A 1 195 ? 23.749 6.211 -20.685 1.00 88.12 195 CYS A C 1
ATOM 1589 O O . CYS A 1 195 ? 24.525 6.393 -21.618 1.00 88.12 195 CYS A O 1
ATOM 1591 N N . GLU A 1 196 ? 23.966 6.787 -19.499 1.00 89.19 196 GLU A N 1
ATOM 1592 C CA . GLU A 1 196 ? 25.044 7.758 -19.261 1.00 89.19 196 GLU A CA 1
ATOM 1593 C C . GLU A 1 196 ? 26.443 7.180 -19.519 1.00 89.19 196 GLU A C 1
ATOM 1595 O O . GLU A 1 196 ? 27.304 7.808 -20.144 1.00 89.19 196 GLU A O 1
ATOM 1600 N N . LYS A 1 197 ? 26.701 5.959 -19.029 1.00 85.69 197 LYS A N 1
ATOM 1601 C CA . LYS A 1 197 ? 27.981 5.262 -19.245 1.00 85.69 197 LYS A CA 1
ATOM 1602 C C . LYS A 1 197 ? 28.211 4.965 -20.727 1.00 85.69 197 LYS A C 1
ATOM 1604 O O . LYS A 1 197 ? 29.369 4.904 -21.147 1.00 85.69 197 LYS A O 1
ATOM 1609 N N . HIS A 1 198 ? 27.145 4.739 -21.493 1.00 82.56 198 HIS A N 1
ATOM 1610 C CA . HIS A 1 198 ? 27.207 4.552 -22.937 1.00 82.56 198 HIS A CA 1
ATOM 1611 C C . HIS A 1 198 ? 27.412 5.884 -23.666 1.00 82.56 198 HIS A C 1
ATOM 1613 O O . HIS A 1 198 ? 28.314 5.967 -24.495 1.00 82.56 198 HIS A O 1
ATOM 1619 N N . ASN A 1 199 ? 26.683 6.933 -23.279 1.00 84.81 199 ASN A N 1
ATOM 1620 C CA . ASN A 1 199 ? 26.777 8.275 -23.848 1.00 84.81 199 ASN A CA 1
ATOM 1621 C C . ASN A 1 199 ? 28.212 8.827 -23.778 1.00 84.81 199 ASN A C 1
ATOM 1623 O O . ASN A 1 199 ? 28.757 9.309 -24.764 1.00 84.81 199 ASN A O 1
ATOM 1627 N N . LYS A 1 200 ? 28.913 8.614 -22.653 1.00 84.12 200 LYS A N 1
ATOM 1628 C CA . LYS A 1 200 ? 30.335 8.994 -22.482 1.00 84.12 200 LYS A CA 1
ATOM 1629 C C . LYS A 1 200 ? 31.305 8.323 -23.470 1.00 84.12 200 LYS A C 1
ATOM 1631 O O . LYS A 1 200 ? 32.457 8.738 -23.564 1.00 84.12 200 LYS A O 1
ATOM 1636 N N . ARG A 1 201 ? 30.893 7.250 -24.155 1.00 77.94 201 ARG A N 1
ATOM 1637 C CA . ARG A 1 201 ? 31.723 6.460 -25.090 1.00 77.94 201 ARG A CA 1
ATOM 1638 C C . ARG A 1 201 ? 31.385 6.715 -26.559 1.00 77.94 201 ARG A C 1
ATOM 1640 O O . ARG A 1 201 ? 32.057 6.156 -27.432 1.00 77.94 201 ARG A O 1
ATOM 1647 N N . VAL A 1 202 ? 30.334 7.485 -26.814 1.00 74.25 202 VAL A N 1
ATOM 1648 C CA . VAL A 1 202 ? 29.790 7.784 -28.137 1.00 74.25 202 VAL A CA 1
ATOM 1649 C C . VAL A 1 202 ? 30.027 9.269 -28.434 1.00 74.25 202 VAL A C 1
ATOM 1651 O O . VAL A 1 202 ? 30.179 10.083 -27.525 1.00 74.25 202 VAL A O 1
ATOM 1654 N N . GLY A 1 203 ? 30.148 9.623 -29.710 1.00 76.12 203 GLY A N 1
ATOM 1655 C CA . GLY A 1 203 ? 30.325 11.003 -30.156 1.00 76.12 203 GLY A CA 1
ATOM 1656 C C . GLY A 1 203 ? 29.591 11.247 -31.470 1.00 76.12 203 GLY A C 1
ATOM 1657 O O . GLY A 1 203 ? 29.208 10.296 -32.144 1.00 76.12 203 GLY A O 1
ATOM 1658 N N . GLY A 1 204 ? 29.422 12.517 -31.837 1.00 77.06 204 GLY A N 1
ATOM 1659 C CA . GLY A 1 204 ? 28.669 12.916 -33.030 1.00 77.06 204 GLY A CA 1
ATOM 1660 C C . GLY A 1 204 ? 27.159 12.979 -32.787 1.00 77.06 204 GLY A C 1
ATOM 1661 O O . GLY A 1 204 ? 26.728 13.213 -31.664 1.00 77.06 204 GLY A O 1
ATOM 1662 N N . ASP A 1 205 ? 26.377 12.766 -33.842 1.00 72.00 205 ASP A N 1
ATOM 1663 C CA . ASP A 1 205 ? 24.908 12.887 -33.867 1.00 72.00 205 ASP A CA 1
ATOM 1664 C C . ASP A 1 205 ? 24.194 11.929 -32.888 1.00 72.00 205 ASP A C 1
ATOM 1666 O O . ASP A 1 205 ? 23.256 12.303 -32.189 1.00 72.00 205 ASP A O 1
ATOM 1670 N N . GLU A 1 206 ? 24.733 10.714 -32.715 1.00 73.44 206 GLU A N 1
ATOM 1671 C CA . GLU A 1 206 ? 24.244 9.741 -31.724 1.00 73.44 206 GLU A CA 1
ATOM 1672 C C . GLU A 1 206 ? 24.310 10.275 -30.285 1.00 73.44 206 GLU A C 1
ATOM 1674 O O . GLU A 1 206 ? 23.511 9.873 -29.442 1.00 73.44 206 GLU A O 1
ATOM 1679 N N . LYS A 1 207 ? 25.248 11.184 -29.990 1.00 82.56 207 LYS A N 1
ATOM 1680 C CA . LYS A 1 207 ? 25.387 11.782 -28.661 1.00 82.56 207 LYS A CA 1
ATOM 1681 C C . LYS A 1 207 ? 24.227 12.732 -28.354 1.00 82.56 207 LYS A C 1
ATOM 1683 O O . LYS A 1 2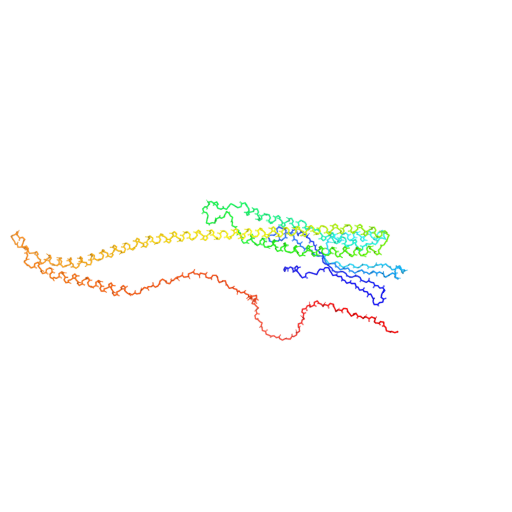07 ? 23.682 12.659 -27.261 1.00 82.56 207 LYS A O 1
ATOM 1688 N N . CYS A 1 208 ? 23.825 13.568 -29.314 1.00 81.81 208 CYS A N 1
ATOM 1689 C CA . CYS A 1 208 ? 22.707 14.499 -29.142 1.00 81.81 208 CYS A CA 1
ATOM 1690 C C . CYS A 1 208 ? 21.390 13.747 -28.907 1.00 81.81 208 CYS A C 1
ATOM 1692 O O . CYS A 1 208 ? 20.680 14.037 -27.952 1.00 81.81 208 CYS A O 1
ATOM 1694 N N . HIS A 1 209 ? 21.121 12.696 -29.688 1.00 81.81 209 HIS A N 1
ATOM 1695 C CA . HIS A 1 209 ? 19.942 11.850 -29.474 1.00 81.81 209 HIS A CA 1
ATOM 1696 C C . HIS A 1 209 ? 19.955 11.106 -28.131 1.00 81.81 209 HIS A C 1
ATOM 1698 O O . HIS A 1 209 ? 18.908 10.898 -27.523 1.00 81.81 209 HIS A O 1
ATOM 1704 N N . LEU A 1 210 ? 21.126 10.673 -27.652 1.00 85.00 210 LEU A N 1
ATOM 1705 C CA . LEU A 1 210 ? 21.240 10.058 -26.327 1.00 85.00 210 LEU A CA 1
ATOM 1706 C C . LEU A 1 210 ? 21.049 11.074 -25.198 1.00 85.00 210 LEU A C 1
ATOM 1708 O O . LEU A 1 210 ? 20.520 10.697 -24.158 1.00 85.00 210 LEU A O 1
ATOM 1712 N N . GLU A 1 211 ? 21.469 12.325 -25.386 1.00 87.75 211 GLU A N 1
ATOM 1713 C CA . GLU A 1 211 ? 21.225 13.414 -24.434 1.00 87.75 211 GLU A CA 1
ATOM 1714 C C . GLU A 1 211 ? 19.724 13.712 -24.306 1.00 87.75 211 GLU A C 1
ATOM 1716 O O . GLU A 1 211 ? 19.228 13.730 -23.184 1.00 87.75 211 GLU A O 1
ATOM 1721 N N . GLU A 1 212 ? 18.975 13.783 -25.412 1.00 88.19 212 GLU A N 1
ATOM 1722 C CA . GLU A 1 212 ? 17.504 13.922 -25.388 1.00 88.19 212 GLU A CA 1
ATOM 1723 C C . GLU A 1 212 ? 16.826 12.771 -24.617 1.00 88.19 212 GLU A C 1
ATOM 1725 O O . GLU A 1 212 ? 15.963 12.987 -23.768 1.00 88.19 212 GLU A O 1
ATOM 1730 N N . ILE A 1 213 ? 17.251 11.524 -24.859 1.00 89.56 213 ILE A N 1
ATOM 1731 C CA . ILE A 1 213 ? 16.712 10.354 -24.144 1.00 89.56 213 ILE A CA 1
ATOM 1732 C C . ILE A 1 213 ? 17.089 10.382 -22.654 1.00 89.56 213 ILE A C 1
ATOM 1734 O O . ILE A 1 213 ? 16.309 9.934 -21.814 1.00 89.56 213 ILE A O 1
ATOM 1738 N N . LEU A 1 214 ? 18.284 10.872 -22.309 1.00 91.69 214 LEU A N 1
ATOM 1739 C CA . LEU A 1 214 ? 18.717 11.010 -20.917 1.00 91.69 214 LEU A CA 1
ATOM 1740 C C . LEU A 1 214 ? 17.885 12.051 -20.164 1.00 91.69 214 LEU A C 1
ATOM 1742 O O . LEU A 1 214 ? 17.534 11.795 -19.014 1.00 91.69 214 LEU A O 1
ATOM 1746 N N . GLU A 1 215 ? 17.524 13.160 -20.810 1.00 92.06 215 GLU A N 1
ATOM 1747 C CA . GLU A 1 215 ? 16.606 14.154 -20.241 1.00 92.06 215 GLU A CA 1
ATOM 1748 C C . GLU A 1 215 ? 15.212 13.556 -19.984 1.00 92.06 215 GLU A C 1
ATOM 1750 O O . GLU A 1 215 ? 14.615 13.803 -18.934 1.00 92.06 215 GLU A O 1
ATOM 1755 N N . GLU A 1 216 ? 14.708 12.705 -20.887 1.00 92.69 216 GLU A N 1
ATOM 1756 C CA . GLU A 1 216 ? 13.462 11.962 -20.646 1.00 92.69 216 GLU A CA 1
ATOM 1757 C C . GLU A 1 216 ? 13.591 10.972 -19.476 1.00 92.69 216 GLU A C 1
ATOM 1759 O O . GLU A 1 216 ? 12.665 10.831 -18.677 1.00 92.69 216 GLU A O 1
ATOM 1764 N N . PHE A 1 217 ? 14.738 10.300 -19.328 1.00 93.81 217 PHE A N 1
ATOM 1765 C CA . PHE A 1 217 ? 14.981 9.419 -18.182 1.00 93.81 217 PHE A CA 1
ATOM 1766 C C . PHE A 1 217 ? 15.032 10.179 -16.859 1.00 93.81 217 PHE A C 1
ATOM 1768 O O . PHE A 1 217 ? 14.500 9.673 -15.873 1.00 93.81 217 PHE A O 1
ATOM 1775 N N . ASP A 1 218 ? 15.612 11.380 -16.834 1.00 94.62 218 ASP A N 1
ATOM 1776 C CA . ASP A 1 218 ? 15.571 12.250 -15.655 1.00 94.62 218 ASP A CA 1
ATOM 1777 C C . ASP A 1 218 ? 14.127 12.569 -15.250 1.00 94.62 218 ASP A C 1
ATOM 1779 O O . ASP A 1 218 ? 13.795 12.546 -14.063 1.00 94.62 218 ASP A O 1
ATOM 1783 N N . GLU A 1 219 ? 13.243 12.821 -16.219 1.00 95.38 219 GLU A N 1
ATOM 1784 C CA . GLU A 1 219 ? 11.825 13.045 -15.933 1.00 95.38 219 GLU A CA 1
ATOM 1785 C C . GLU A 1 219 ? 11.144 11.789 -15.378 1.00 95.38 219 GLU A C 1
ATOM 1787 O O . GLU A 1 219 ? 10.420 11.870 -14.387 1.00 95.38 219 GLU A O 1
ATOM 1792 N N . TYR A 1 220 ? 11.440 10.610 -15.930 1.00 94.81 220 TYR A N 1
ATOM 1793 C CA . TYR A 1 220 ? 10.913 9.338 -15.420 1.00 94.81 220 TYR A CA 1
ATOM 1794 C C . TYR A 1 220 ? 11.381 9.031 -13.992 1.00 94.81 220 TYR A C 1
ATOM 1796 O O . TYR A 1 220 ? 10.611 8.491 -13.195 1.00 94.81 220 TYR A O 1
ATOM 1804 N N . VAL A 1 221 ? 12.628 9.373 -13.649 1.00 95.75 221 VAL A N 1
ATOM 1805 C CA . VAL A 1 221 ? 13.138 9.260 -12.274 1.00 95.75 221 VAL A CA 1
ATOM 1806 C C . VAL A 1 221 ? 12.356 10.188 -11.350 1.00 95.75 221 VAL A C 1
ATOM 1808 O O . VAL A 1 221 ? 11.844 9.724 -10.331 1.00 95.75 221 VAL A O 1
ATOM 1811 N N . ARG A 1 222 ? 12.203 11.467 -11.723 1.00 95.81 222 ARG A N 1
ATOM 1812 C CA . ARG A 1 222 ? 11.428 12.445 -10.942 1.00 95.81 222 ARG A CA 1
ATOM 1813 C C . ARG A 1 222 ? 9.986 11.987 -10.730 1.00 95.81 222 ARG A C 1
ATOM 1815 O O . ARG A 1 222 ? 9.477 12.051 -9.611 1.00 95.81 222 ARG A O 1
ATOM 1822 N N . GLU A 1 223 ? 9.335 11.486 -11.776 1.00 95.25 223 GLU A N 1
ATOM 1823 C CA . GLU A 1 223 ? 7.972 10.967 -11.690 1.00 95.25 223 GLU A CA 1
ATOM 1824 C C . GLU A 1 223 ? 7.896 9.767 -10.736 1.00 95.25 223 GLU A C 1
ATOM 1826 O O . GLU A 1 223 ? 7.084 9.765 -9.808 1.00 95.25 223 GLU A O 1
ATOM 1831 N N . ALA A 1 224 ? 8.791 8.785 -10.879 1.00 94.94 224 ALA A N 1
ATOM 1832 C CA . ALA A 1 224 ? 8.851 7.625 -9.992 1.00 94.94 224 ALA A CA 1
ATOM 1833 C C . ALA A 1 224 ? 9.108 8.011 -8.524 1.00 94.94 224 ALA A C 1
ATOM 1835 O O . ALA A 1 224 ? 8.496 7.435 -7.622 1.00 94.94 224 ALA A O 1
ATOM 1836 N N . GLU A 1 225 ? 9.966 8.999 -8.260 1.00 96.50 225 GLU A N 1
ATOM 1837 C CA . GLU A 1 225 ? 10.192 9.530 -6.913 1.00 96.50 225 GLU A CA 1
ATOM 1838 C C . GLU A 1 225 ? 8.917 10.132 -6.320 1.00 96.50 225 GLU A C 1
ATOM 1840 O O . GLU A 1 225 ? 8.568 9.828 -5.176 1.00 96.50 225 GLU A O 1
ATOM 1845 N N . VAL A 1 226 ? 8.180 10.932 -7.098 1.00 95.69 226 VAL A N 1
ATOM 1846 C CA . VAL A 1 226 ? 6.891 11.493 -6.670 1.00 95.69 226 VAL A CA 1
ATOM 1847 C C . VAL A 1 226 ? 5.891 10.381 -6.354 1.0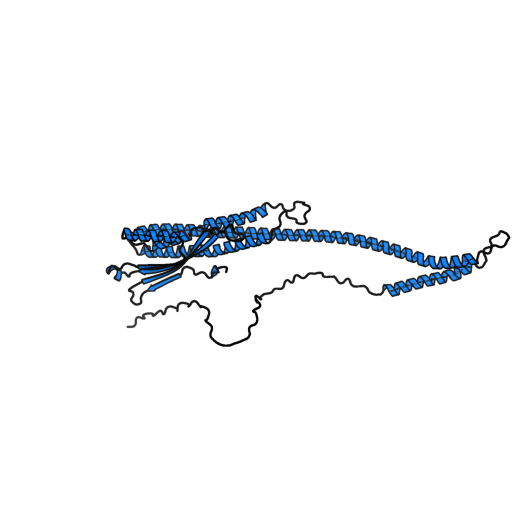0 95.69 226 VAL A C 1
ATOM 1849 O O . VAL A 1 226 ? 5.214 10.458 -5.326 1.00 95.69 226 VAL A O 1
ATOM 1852 N N . LEU A 1 227 ? 5.814 9.329 -7.177 1.00 94.62 227 LEU A N 1
ATOM 1853 C CA . LEU A 1 227 ? 4.944 8.177 -6.913 1.00 94.62 227 LEU A CA 1
ATOM 1854 C C . LEU A 1 227 ? 5.317 7.487 -5.590 1.00 94.62 227 LEU A C 1
ATOM 1856 O O . LEU A 1 227 ? 4.436 7.225 -4.771 1.00 94.62 227 LEU A O 1
ATOM 1860 N N . VAL A 1 228 ? 6.611 7.259 -5.333 1.00 95.94 228 VAL A N 1
ATOM 1861 C CA . VAL A 1 228 ? 7.097 6.677 -4.068 1.00 95.94 228 VAL A CA 1
ATOM 1862 C C . VAL A 1 228 ? 6.709 7.545 -2.868 1.00 95.94 228 VAL A C 1
ATOM 1864 O O . VAL A 1 228 ? 6.264 7.019 -1.847 1.00 95.94 228 VAL A O 1
ATOM 1867 N N . GLN A 1 229 ? 6.851 8.870 -2.959 1.00 95.75 229 GLN A N 1
ATOM 1868 C CA . GLN A 1 229 ? 6.460 9.763 -1.861 1.00 95.75 229 GLN A CA 1
ATOM 1869 C C . GLN A 1 229 ? 4.944 9.761 -1.632 1.00 95.75 229 GLN A C 1
ATOM 1871 O O . GLN A 1 229 ? 4.498 9.701 -0.487 1.00 95.75 229 GLN A O 1
ATOM 1876 N N . ARG A 1 230 ? 4.140 9.763 -2.702 1.00 94.25 230 ARG A N 1
ATOM 1877 C CA . ARG A 1 230 ? 2.675 9.678 -2.600 1.00 94.25 230 ARG A CA 1
ATOM 1878 C C . ARG A 1 230 ? 2.223 8.378 -1.940 1.00 94.25 230 ARG A C 1
ATOM 1880 O O . ARG A 1 230 ? 1.361 8.423 -1.068 1.00 94.25 230 ARG A O 1
ATOM 1887 N N . ALA A 1 231 ? 2.843 7.248 -2.280 1.00 94.56 231 ALA A N 1
ATOM 1888 C CA . ALA A 1 231 ? 2.546 5.967 -1.642 1.00 94.56 231 ALA A CA 1
ATOM 1889 C C . ALA A 1 231 ? 2.853 5.976 -0.133 1.00 94.56 231 ALA A C 1
ATOM 1891 O O . ALA A 1 231 ? 2.061 5.460 0.655 1.00 94.56 231 ALA A O 1
ATOM 1892 N N . LYS A 1 232 ? 3.944 6.626 0.298 1.00 94.62 232 LYS A N 1
ATOM 1893 C CA . LYS A 1 232 ? 4.258 6.796 1.731 1.00 94.62 232 LYS A CA 1
ATOM 1894 C C . LYS A 1 232 ? 3.203 7.621 2.465 1.00 94.62 232 LYS A C 1
ATOM 1896 O O . LYS A 1 232 ? 2.745 7.208 3.526 1.00 94.62 232 LYS A O 1
ATOM 1901 N N . ILE A 1 233 ? 2.782 8.745 1.885 1.00 94.00 233 ILE A N 1
ATOM 1902 C CA . ILE A 1 233 ? 1.724 9.592 2.460 1.00 94.00 233 ILE A CA 1
ATOM 1903 C C . ILE A 1 233 ? 0.411 8.805 2.562 1.00 94.00 233 ILE A C 1
ATOM 1905 O O . ILE A 1 233 ? -0.271 8.842 3.589 1.00 94.00 233 ILE A O 1
ATOM 1909 N N . LEU A 1 234 ? 0.067 8.045 1.519 1.00 92.50 234 LEU A N 1
ATOM 1910 C CA . LEU A 1 234 ? -1.122 7.198 1.507 1.00 92.50 234 LEU A CA 1
ATOM 1911 C C . LEU A 1 234 ? -1.061 6.123 2.605 1.00 92.50 234 LEU A C 1
ATOM 1913 O O . LEU A 1 234 ? -2.045 5.910 3.310 1.00 92.50 234 LEU A O 1
ATOM 1917 N N . LYS A 1 235 ? 0.109 5.511 2.820 1.00 93.44 235 LYS A N 1
ATOM 1918 C CA . LYS A 1 235 ? 0.360 4.550 3.906 1.00 93.44 235 LYS A CA 1
ATOM 1919 C C . LYS A 1 235 ? 0.181 5.164 5.292 1.00 93.44 235 LYS A C 1
ATOM 1921 O O . LYS A 1 235 ? -0.460 4.559 6.149 1.00 93.44 235 LYS A O 1
ATOM 1926 N N . GLU A 1 236 ? 0.727 6.355 5.525 1.00 92.44 236 GLU A N 1
ATOM 1927 C CA . GLU A 1 236 ? 0.556 7.074 6.794 1.00 92.44 236 GLU A CA 1
ATOM 1928 C C . GLU A 1 236 ? -0.914 7.419 7.048 1.00 92.44 236 GLU A C 1
ATOM 1930 O O . GLU A 1 236 ? -1.422 7.195 8.149 1.00 92.44 236 GLU A O 1
ATOM 1935 N N . THR A 1 237 ? -1.619 7.870 6.010 1.00 89.44 237 THR A N 1
ATOM 1936 C CA . THR A 1 237 ? -3.051 8.184 6.080 1.00 89.44 237 THR A CA 1
ATOM 1937 C C . THR A 1 237 ? -3.876 6.930 6.392 1.00 89.44 237 THR A C 1
ATOM 1939 O O . THR A 1 237 ? -4.754 6.962 7.258 1.00 89.44 237 THR A O 1
ATOM 1942 N N . ALA A 1 238 ? -3.569 5.799 5.748 1.00 89.88 238 ALA A N 1
ATOM 1943 C CA . ALA A 1 238 ? -4.252 4.528 5.988 1.00 89.88 238 ALA A CA 1
ATOM 1944 C C . ALA A 1 238 ? -4.031 4.030 7.420 1.00 89.88 238 ALA A C 1
ATOM 1946 O O . ALA A 1 238 ? -4.982 3.670 8.115 1.00 89.88 238 ALA A O 1
ATOM 1947 N N . ARG A 1 239 ? -2.784 4.097 7.899 1.00 90.56 239 ARG A N 1
ATOM 1948 C CA . ARG A 1 239 ? -2.425 3.723 9.269 1.00 90.56 239 ARG A CA 1
ATOM 1949 C C . ARG A 1 239 ? -3.118 4.601 10.307 1.00 90.56 239 ARG A C 1
ATOM 1951 O O . ARG A 1 239 ? -3.630 4.073 11.290 1.00 90.56 239 ARG A O 1
ATOM 1958 N N . SER A 1 240 ? -3.143 5.917 10.098 1.00 88.56 240 SER A N 1
ATOM 1959 C CA . SER A 1 240 ? -3.822 6.850 11.003 1.00 88.56 240 SER A CA 1
ATOM 1960 C C . SER A 1 240 ? -5.327 6.572 11.065 1.00 88.56 240 SER A C 1
ATOM 1962 O O . SER A 1 240 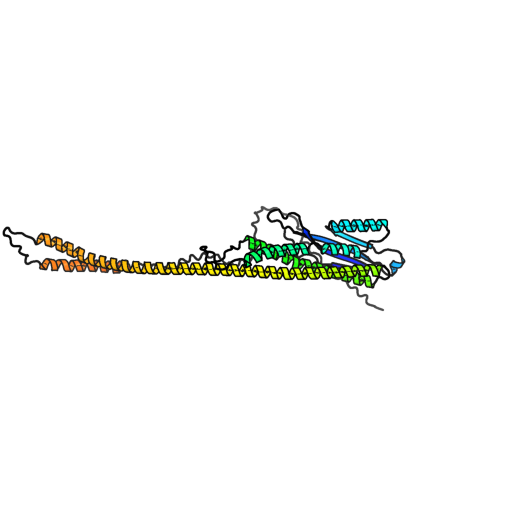? -5.892 6.520 12.155 1.00 88.56 240 SER A O 1
ATOM 1964 N N . THR A 1 241 ? -5.955 6.292 9.919 1.00 86.50 241 THR A N 1
ATOM 1965 C CA . THR A 1 241 ? -7.378 5.923 9.849 1.00 86.50 241 THR A CA 1
ATOM 1966 C C . THR A 1 241 ? -7.652 4.613 10.597 1.00 86.50 241 THR A C 1
ATOM 1968 O O . THR A 1 241 ? -8.594 4.533 11.381 1.00 86.50 241 THR A O 1
ATOM 1971 N N . ALA A 1 242 ? -6.799 3.597 10.428 1.00 85.94 242 ALA A N 1
ATOM 1972 C CA . ALA A 1 242 ? -6.918 2.324 11.142 1.00 85.94 242 ALA A CA 1
ATOM 1973 C C . ALA A 1 242 ? -6.768 2.476 12.665 1.00 85.94 242 ALA A C 1
ATOM 1975 O O . ALA A 1 242 ? -7.516 1.860 13.426 1.00 85.94 242 ALA A O 1
ATOM 1976 N N . GLN A 1 243 ? -5.824 3.309 13.113 1.00 87.31 243 GLN A N 1
ATOM 1977 C CA . GLN A 1 243 ? -5.639 3.620 14.532 1.00 87.31 243 GLN A CA 1
ATOM 1978 C C . GLN A 1 243 ? -6.869 4.314 15.114 1.00 87.31 243 GLN A C 1
ATOM 1980 O O . GLN A 1 243 ? -7.374 3.873 16.140 1.00 87.31 243 GLN A O 1
ATOM 1985 N N . LEU A 1 244 ? -7.404 5.318 14.415 1.00 84.75 244 LEU A N 1
ATOM 1986 C CA . LEU A 1 244 ? -8.612 6.026 14.831 1.00 84.75 244 LEU A CA 1
ATOM 1987 C C . LEU A 1 244 ? -9.789 5.051 15.006 1.00 84.75 244 LEU A C 1
ATOM 1989 O O . LEU A 1 244 ? -10.447 5.064 16.044 1.00 84.75 244 LEU A O 1
ATOM 1993 N N . ILE A 1 245 ? -10.012 4.150 14.043 1.00 82.19 245 ILE A N 1
ATOM 1994 C CA . ILE A 1 245 ? -11.045 3.104 14.140 1.00 82.19 245 ILE A CA 1
ATOM 1995 C C . ILE A 1 245 ? -10.838 2.236 15.383 1.00 82.19 245 ILE A C 1
ATOM 1997 O O . ILE A 1 245 ? -11.790 1.979 16.119 1.00 82.19 245 ILE A O 1
ATOM 2001 N N . SER A 1 246 ? -9.606 1.785 15.626 1.00 84.06 246 SER A N 1
ATOM 2002 C CA . SER A 1 246 ? -9.274 0.957 16.788 1.00 84.06 246 SER A CA 1
ATOM 2003 C C . SER A 1 246 ? -9.547 1.680 18.109 1.00 84.06 246 SER A C 1
ATOM 2005 O O . SER A 1 246 ? -10.132 1.092 19.021 1.00 84.06 246 SER A O 1
ATOM 2007 N N . ASP A 1 247 ? -9.157 2.949 18.213 1.00 84.50 247 ASP A N 1
ATOM 2008 C CA . ASP A 1 247 ? -9.363 3.758 19.415 1.00 84.50 247 ASP A CA 1
ATOM 2009 C C . ASP A 1 247 ? -10.859 3.960 19.684 1.00 84.50 247 ASP A C 1
ATOM 2011 O O . ASP A 1 247 ? -11.327 3.826 20.816 1.00 84.50 247 ASP A O 1
ATOM 2015 N N . LEU A 1 248 ? -11.633 4.194 18.630 1.00 79.81 248 LEU A N 1
ATOM 2016 C CA . LEU A 1 248 ? -13.071 4.418 18.698 1.00 79.81 248 LEU A CA 1
ATOM 2017 C C . LEU A 1 248 ? -13.853 3.169 19.122 1.00 79.81 248 LEU A C 1
ATOM 2019 O O . LEU A 1 248 ? -14.778 3.256 19.928 1.00 79.81 248 LEU A O 1
ATOM 2023 N N . LEU A 1 249 ? -13.426 1.997 18.655 1.00 78.19 249 LEU A N 1
ATOM 2024 C CA . LEU A 1 249 ? -13.944 0.706 19.115 1.00 78.19 249 LEU A CA 1
ATOM 2025 C C . LEU A 1 249 ? -13.620 0.456 20.585 1.00 78.19 249 LEU A C 1
ATOM 2027 O O . LEU A 1 249 ? -14.488 0.048 21.350 1.00 78.19 249 LEU A O 1
ATOM 2031 N N . SER A 1 250 ? -12.382 0.736 20.998 1.00 82.25 250 SER A N 1
ATOM 2032 C CA . SER A 1 250 ? -11.988 0.577 22.401 1.00 82.25 250 SER A CA 1
ATOM 2033 C C . SER A 1 250 ? -12.804 1.491 23.323 1.00 82.25 250 SER A C 1
ATOM 2035 O O . SER A 1 250 ? -13.169 1.106 24.436 1.00 82.25 250 SER A O 1
ATOM 2037 N N . TYR A 1 251 ? -13.154 2.686 22.836 1.00 81.44 251 TYR A N 1
ATOM 2038 C CA . TYR A 1 251 ? -14.048 3.605 23.524 1.00 81.44 251 TYR A CA 1
ATOM 2039 C C . TYR A 1 251 ? -15.473 3.043 23.626 1.00 81.44 251 TYR A C 1
ATOM 2041 O O . TYR A 1 251 ? -16.061 3.086 24.709 1.00 81.44 251 TYR A O 1
ATOM 2049 N N . GLU A 1 252 ? -16.015 2.476 22.543 1.00 77.25 252 GLU A N 1
ATOM 2050 C CA . GLU A 1 252 ? -17.329 1.819 22.545 1.00 77.25 252 GLU A CA 1
ATOM 2051 C C . GLU A 1 252 ? -17.392 0.687 23.577 1.00 77.25 252 GLU A C 1
ATOM 2053 O O . GLU A 1 252 ? -18.288 0.667 24.424 1.00 77.25 252 GLU A O 1
ATOM 2058 N N . GLU A 1 253 ? -16.405 -0.211 23.555 1.00 80.25 253 GLU A N 1
ATOM 2059 C CA . GLU A 1 253 ? -16.298 -1.336 24.485 1.00 80.25 253 GLU A CA 1
ATOM 2060 C C . GLU A 1 253 ? -16.223 -0.853 25.941 1.00 80.25 253 GLU A C 1
ATOM 2062 O O . GLU A 1 253 ? -16.922 -1.374 26.816 1.00 80.25 253 GLU A O 1
ATOM 2067 N N . ALA A 1 254 ? -15.434 0.194 26.209 1.00 82.75 254 ALA A N 1
ATOM 2068 C CA . ALA A 1 254 ? -15.311 0.777 27.541 1.00 82.75 254 ALA A CA 1
ATOM 2069 C C . ALA A 1 254 ? -16.630 1.393 28.038 1.00 82.75 254 ALA A C 1
ATOM 2071 O O . ALA A 1 254 ? -16.980 1.251 29.216 1.00 82.75 254 ALA A O 1
ATOM 2072 N N . VAL A 1 255 ? -17.383 2.070 27.166 1.00 81.94 255 VAL A N 1
ATOM 2073 C CA . VAL A 1 255 ? -18.678 2.660 27.531 1.00 81.94 255 VAL A CA 1
ATOM 2074 C C . VAL A 1 255 ? -19.747 1.582 27.721 1.00 81.94 255 VAL A C 1
ATOM 2076 O O . VAL A 1 255 ? -20.482 1.647 28.709 1.00 81.94 255 VAL A O 1
ATOM 2079 N N . ALA A 1 256 ? -19.801 0.566 26.857 1.00 80.19 256 ALA A N 1
ATOM 2080 C CA . ALA A 1 256 ? -20.705 -0.572 27.013 1.00 80.19 256 ALA A CA 1
ATOM 2081 C C . ALA A 1 256 ? -20.456 -1.300 28.346 1.00 80.19 256 ALA A C 1
ATOM 2083 O O . ALA A 1 256 ? -21.387 -1.511 29.125 1.00 80.19 256 ALA A O 1
ATOM 2084 N N . LEU A 1 257 ? -19.189 -1.579 28.677 1.00 81.12 257 LEU A N 1
ATOM 2085 C CA . LEU A 1 257 ? -18.809 -2.195 29.949 1.00 81.12 257 LEU A CA 1
ATOM 2086 C C . LEU A 1 257 ? -19.191 -1.322 31.153 1.00 81.12 257 LEU A C 1
ATOM 2088 O O . LEU A 1 257 ? -19.695 -1.823 32.161 1.00 81.12 257 LEU A O 1
ATOM 2092 N N . LYS A 1 258 ? -18.991 -0.003 31.054 1.00 83.69 258 LYS A N 1
ATOM 2093 C CA . LYS A 1 258 ? -19.380 0.947 32.103 1.00 83.69 258 LYS A CA 1
ATOM 2094 C C . LYS A 1 258 ? -20.894 0.971 32.312 1.00 83.69 258 LYS A C 1
ATOM 2096 O O . LYS A 1 258 ? -21.335 1.048 33.458 1.00 83.69 258 LYS A O 1
ATOM 2101 N N . ASN A 1 259 ? -21.680 0.915 31.240 1.00 81.38 259 ASN A N 1
ATOM 2102 C CA . ASN A 1 259 ? -23.139 0.882 31.323 1.00 81.38 259 ASN A CA 1
ATOM 2103 C C . ASN A 1 259 ? -23.629 -0.425 31.959 1.00 81.38 259 ASN A C 1
ATOM 2105 O O . ASN A 1 259 ? -24.397 -0.359 32.915 1.00 81.38 259 ASN A O 1
ATOM 2109 N N . LEU A 1 260 ? -23.088 -1.575 31.544 1.00 82.50 260 LEU A N 1
ATOM 2110 C CA . LEU A 1 260 ? -23.380 -2.872 32.169 1.00 82.50 260 LEU A CA 1
ATOM 2111 C C . LEU A 1 260 ? -23.009 -2.897 33.656 1.00 82.50 260 LEU A C 1
ATOM 2113 O O . LEU A 1 260 ? -23.767 -3.393 34.483 1.00 82.50 260 LEU A O 1
ATOM 2117 N N . THR A 1 261 ? -21.866 -2.312 34.022 1.00 82.19 261 THR A N 1
ATOM 2118 C CA . THR A 1 261 ? -21.439 -2.229 35.428 1.00 82.19 261 THR A CA 1
ATOM 2119 C C . THR A 1 261 ? -22.397 -1.368 36.251 1.00 82.19 261 THR A C 1
ATOM 2121 O O . THR A 1 261 ? -22.734 -1.725 37.377 1.00 82.19 261 THR A O 1
ATOM 2124 N N . LYS A 1 262 ? -22.867 -0.241 35.699 1.00 84.25 262 LYS A N 1
ATOM 2125 C CA . LYS A 1 262 ? -23.862 0.617 36.360 1.00 84.25 262 LYS A CA 1
ATOM 2126 C C . LYS A 1 262 ? -25.203 -0.088 36.532 1.00 84.25 262 LYS A C 1
ATOM 2128 O O . LYS A 1 262 ? -25.803 0.035 37.595 1.00 84.25 262 LYS A O 1
ATOM 2133 N N . GLU A 1 263 ? -25.663 -0.801 35.510 1.00 82.25 263 GLU A N 1
ATOM 2134 C CA . GLU A 1 263 ? -26.915 -1.557 35.559 1.00 82.25 263 GLU A CA 1
ATOM 2135 C C . GLU A 1 263 ? -26.825 -2.699 36.576 1.00 82.25 263 GLU A C 1
ATOM 2137 O O . GLU A 1 263 ? -27.665 -2.791 37.466 1.00 82.25 263 GLU A O 1
ATOM 2142 N N . SER A 1 264 ? -25.733 -3.468 36.555 1.00 80.31 264 SER A N 1
ATOM 2143 C CA . SER A 1 264 ? -25.451 -4.511 37.548 1.00 80.31 264 SER A CA 1
ATOM 2144 C C . SER A 1 264 ? -25.355 -3.952 38.972 1.00 80.31 264 SER A C 1
ATOM 2146 O O . SER A 1 264 ? -25.844 -4.566 39.925 1.00 80.31 264 SER A O 1
ATOM 2148 N N . GLN A 1 265 ? -24.770 -2.763 39.147 1.00 85.06 265 GLN A N 1
ATOM 2149 C CA . GLN A 1 265 ? -24.731 -2.093 40.444 1.00 85.06 265 GLN A CA 1
ATOM 2150 C C . GLN A 1 265 ? -26.134 -1.670 40.900 1.00 85.06 265 GLN A C 1
ATOM 2152 O O . GLN A 1 265 ? -26.471 -1.874 42.067 1.00 85.06 265 GLN A O 1
ATOM 2157 N N . ALA A 1 266 ? -26.953 -1.113 40.004 1.00 85.38 266 ALA A N 1
ATOM 2158 C CA . ALA A 1 266 ? -28.333 -0.746 40.306 1.00 85.38 266 ALA A CA 1
ATOM 2159 C C . ALA A 1 266 ? -29.159 -1.982 40.703 1.00 85.38 266 ALA A C 1
ATOM 2161 O O . ALA A 1 266 ? -29.777 -1.989 41.769 1.00 85.38 266 ALA A O 1
ATOM 2162 N N . GLU A 1 267 ? -29.075 -3.063 39.926 1.00 84.31 267 GLU A N 1
ATOM 2163 C CA . GLU A 1 267 ? -29.718 -4.342 40.232 1.00 84.31 267 GLU A CA 1
ATOM 2164 C C . GLU A 1 267 ? -29.262 -4.891 41.592 1.00 84.31 267 GLU A C 1
ATOM 2166 O O . GLU A 1 267 ? -30.089 -5.244 42.434 1.00 84.31 267 GLU A O 1
ATOM 2171 N N . SER A 1 268 ? -27.955 -4.861 41.871 1.00 81.00 268 SER A N 1
ATOM 2172 C CA . SER A 1 268 ? -27.394 -5.293 43.158 1.00 81.00 268 SER A CA 1
ATOM 2173 C C . SER A 1 268 ? -27.930 -4.469 44.333 1.00 81.00 268 SER A C 1
ATOM 2175 O O . SER A 1 268 ? -28.198 -5.016 45.406 1.00 81.00 268 SER A O 1
ATOM 2177 N N . THR A 1 269 ? -28.119 -3.154 44.160 1.00 87.38 269 THR A N 1
ATOM 2178 C CA . THR A 1 269 ? -28.713 -2.309 45.208 1.00 87.38 269 THR A CA 1
ATOM 2179 C C . THR A 1 269 ? -30.182 -2.637 45.449 1.00 87.38 269 THR A C 1
ATOM 2181 O O . THR A 1 269 ? -30.577 -2.785 46.605 1.00 87.38 269 THR A O 1
ATOM 2184 N N . SER A 1 270 ? -30.971 -2.848 44.392 1.00 86.00 270 SER A N 1
ATOM 2185 C CA . SER A 1 270 ? -32.371 -3.265 44.515 1.00 86.00 270 SER A CA 1
ATOM 2186 C C . SER A 1 270 ? -32.497 -4.648 45.153 1.00 86.00 270 SER A C 1
ATOM 2188 O O . SER A 1 270 ? -33.329 -4.850 46.037 1.00 86.00 270 SER A O 1
ATOM 2190 N N . MET A 1 271 ? -31.628 -5.591 44.784 1.00 78.94 271 MET A N 1
ATOM 2191 C CA . MET A 1 271 ? -31.573 -6.917 45.397 1.00 78.94 271 MET A CA 1
ATOM 2192 C C . MET A 1 271 ? -31.213 -6.834 46.885 1.00 78.94 271 MET A C 1
ATOM 2194 O O . MET A 1 271 ? -31.803 -7.545 47.700 1.00 78.94 271 MET A O 1
ATOM 2198 N N . ARG A 1 272 ? -30.314 -5.917 47.270 1.00 84.94 272 ARG A N 1
ATOM 2199 C CA . ARG A 1 272 ? -29.994 -5.658 48.680 1.00 84.94 272 ARG A CA 1
ATOM 2200 C C . ARG A 1 272 ? -31.193 -5.111 49.453 1.00 84.94 272 ARG A C 1
ATOM 2202 O O . ARG A 1 272 ? -31.449 -5.575 50.560 1.00 84.94 272 ARG A O 1
ATOM 2209 N N . GLU A 1 273 ? -31.941 -4.171 48.884 1.00 87.88 273 GLU A N 1
ATOM 2210 C CA . GLU A 1 273 ? -33.158 -3.636 49.511 1.00 87.88 273 GLU A CA 1
ATOM 2211 C C . GLU A 1 273 ? -34.253 -4.701 49.660 1.00 87.88 273 GLU A C 1
ATOM 2213 O O . GLU A 1 273 ? -34.917 -4.771 50.697 1.00 87.88 273 GLU A O 1
ATOM 2218 N N . LEU A 1 274 ? -34.429 -5.559 48.650 1.00 85.38 274 LEU A N 1
ATOM 2219 C CA . LEU A 1 274 ? -35.355 -6.691 48.712 1.00 85.38 274 LEU A CA 1
ATOM 2220 C C . LEU A 1 274 ? -34.934 -7.705 49.779 1.00 85.38 274 LEU A C 1
ATOM 2222 O O . LEU A 1 274 ? -35.780 -8.152 50.552 1.00 85.38 274 LEU A O 1
ATOM 2226 N N . ALA A 1 275 ? -33.642 -8.024 49.877 1.00 84.06 275 ALA A N 1
ATOM 2227 C CA . ALA A 1 275 ? -33.117 -8.886 50.931 1.00 84.06 275 ALA A CA 1
ATOM 2228 C C . ALA A 1 275 ? -33.336 -8.265 52.321 1.00 84.06 275 ALA A C 1
ATOM 2230 O O . ALA A 1 275 ? -33.768 -8.956 53.242 1.00 84.06 275 ALA A O 1
ATOM 2231 N N . GLU A 1 276 ? -33.128 -6.955 52.484 1.00 88.25 276 GLU A N 1
ATOM 2232 C CA . GLU A 1 276 ? -33.390 -6.268 53.752 1.00 88.25 276 GLU A CA 1
ATOM 2233 C C . GLU A 1 276 ? -34.878 -6.332 54.133 1.00 88.25 276 GLU A C 1
ATOM 2235 O O . GLU A 1 276 ? -35.213 -6.677 55.267 1.00 88.25 276 GLU A O 1
ATOM 2240 N N . LYS A 1 277 ? -35.791 -6.074 53.190 1.00 86.69 277 LYS A N 1
ATOM 2241 C CA . LYS A 1 277 ? -37.237 -6.220 53.432 1.00 86.69 277 LYS A CA 1
ATOM 2242 C C . LYS A 1 277 ? -37.610 -7.666 53.765 1.00 86.69 277 LYS A C 1
ATOM 2244 O O . LYS A 1 277 ? -38.288 -7.897 54.759 1.00 86.69 277 LYS A O 1
ATOM 2249 N N . SER A 1 278 ? -37.079 -8.637 53.024 1.00 82.25 278 SER A N 1
ATOM 2250 C CA . SER A 1 278 ? -37.308 -10.064 53.270 1.00 82.25 278 SER A CA 1
ATOM 2251 C C . SER A 1 278 ? -36.798 -10.510 54.647 1.00 82.25 278 SER A C 1
ATOM 2253 O O . SER A 1 278 ? -37.473 -11.273 55.335 1.00 82.25 278 SER A O 1
ATOM 2255 N N . THR A 1 279 ? -35.655 -9.992 55.115 1.00 84.12 279 THR A N 1
ATOM 2256 C CA . THR A 1 279 ? -35.158 -10.286 56.473 1.00 84.12 279 THR A CA 1
ATOM 2257 C C . THR A 1 279 ? -36.042 -9.683 57.568 1.00 84.12 279 THR A C 1
ATOM 2259 O O . THR A 1 279 ? -36.252 -10.333 58.595 1.00 84.12 279 THR A O 1
ATOM 2262 N N . LYS A 1 280 ? -36.611 -8.486 57.354 1.00 84.94 280 LYS A N 1
ATOM 2263 C CA . LYS A 1 280 ? -37.598 -7.880 58.268 1.00 84.94 280 LYS A CA 1
ATOM 2264 C C . LYS A 1 280 ? -38.900 -8.680 58.300 1.00 84.94 280 LYS A C 1
ATOM 2266 O O . LYS A 1 280 ? -39.388 -8.982 59.388 1.00 84.94 280 LYS A O 1
ATOM 2271 N N . ASP A 1 281 ? -39.407 -9.096 57.143 1.00 85.25 281 ASP A N 1
ATOM 2272 C CA . ASP A 1 281 ? -40.597 -9.949 57.054 1.00 85.25 281 ASP A CA 1
ATOM 2273 C C . ASP A 1 281 ? -40.351 -11.305 57.727 1.00 85.25 281 ASP A C 1
ATOM 2275 O O . ASP A 1 281 ? -41.174 -11.772 58.515 1.00 85.25 281 ASP A O 1
ATOM 2279 N N . ALA A 1 282 ? -39.174 -11.905 57.528 1.00 84.56 282 ALA A N 1
ATOM 2280 C CA . ALA A 1 282 ? -38.781 -13.130 58.218 1.00 84.56 282 ALA A CA 1
ATOM 2281 C C . ALA A 1 282 ? -38.712 -12.942 59.745 1.00 84.56 282 ALA A C 1
ATOM 2283 O O . ALA A 1 282 ? -39.089 -13.847 60.491 1.00 84.56 282 ALA A O 1
ATOM 2284 N N . ALA A 1 283 ? -38.265 -11.780 60.236 1.00 83.69 283 ALA A N 1
ATOM 2285 C CA . ALA A 1 283 ? -38.294 -11.461 61.663 1.00 83.69 283 ALA A CA 1
ATOM 2286 C C . ALA A 1 283 ? -39.733 -11.324 62.194 1.00 83.69 283 ALA A C 1
ATOM 2288 O O . ALA A 1 283 ? -40.040 -11.863 63.258 1.00 83.69 283 ALA A O 1
ATOM 2289 N N . ALA A 1 284 ? -40.635 -10.682 61.445 1.00 87.25 284 ALA A N 1
ATOM 2290 C CA . ALA A 1 284 ? -42.048 -10.570 61.810 1.00 87.25 284 ALA A CA 1
ATOM 2291 C C . ALA A 1 284 ? -42.744 -11.942 61.856 1.00 87.25 284 ALA A C 1
ATOM 2293 O O . ALA A 1 284 ? -43.448 -12.249 62.820 1.00 87.25 284 ALA A O 1
ATOM 2294 N N . VAL A 1 285 ? -42.486 -12.805 60.868 1.00 87.25 285 VAL A N 1
ATOM 2295 C CA . VAL A 1 285 ? -42.986 -14.189 60.849 1.00 87.25 285 VAL A CA 1
ATOM 2296 C C . VAL A 1 285 ? -42.456 -14.967 62.051 1.00 87.25 285 VAL A C 1
ATOM 2298 O O . VAL A 1 285 ? -43.238 -15.626 62.736 1.00 87.25 285 VAL A O 1
ATOM 2301 N N . LYS A 1 286 ? -41.161 -14.842 62.381 1.00 84.38 286 LYS A N 1
ATOM 2302 C CA . LYS A 1 286 ? -40.596 -15.449 63.598 1.00 84.38 286 LYS A CA 1
ATOM 2303 C C . LYS A 1 286 ? -41.357 -15.000 64.849 1.00 84.38 286 LYS A C 1
ATOM 2305 O O . LYS A 1 286 ? -41.751 -15.849 65.644 1.00 84.38 286 LYS A O 1
ATOM 2310 N N . ILE A 1 287 ? -41.642 -13.707 65.006 1.00 86.00 287 ILE A N 1
ATOM 2311 C CA . ILE A 1 287 ? -42.409 -13.195 66.155 1.00 86.00 287 ILE A CA 1
ATOM 2312 C C . ILE A 1 287 ? -43.823 -13.797 66.197 1.00 86.00 287 ILE A C 1
ATOM 2314 O O . ILE A 1 287 ? -44.247 -14.288 67.244 1.00 86.00 287 ILE A O 1
ATOM 2318 N N . LEU A 1 288 ? -44.538 -13.832 65.068 1.00 84.44 288 LEU A N 1
ATOM 2319 C CA . LEU A 1 288 ? -45.880 -14.422 64.990 1.00 84.44 288 LEU A CA 1
ATOM 2320 C C . LEU A 1 288 ? -45.876 -15.913 65.363 1.00 84.44 288 LEU A C 1
ATOM 2322 O O . LEU A 1 288 ? -46.756 -16.376 66.095 1.00 84.44 288 LEU A O 1
ATOM 2326 N N . THR A 1 289 ? -44.869 -16.665 64.907 1.00 85.31 289 THR A N 1
ATOM 2327 C CA . THR A 1 289 ? -44.719 -18.083 65.269 1.00 85.31 289 THR A CA 1
ATOM 2328 C C . THR A 1 289 ? -44.477 -18.275 66.765 1.00 85.31 289 THR A C 1
ATOM 2330 O O . THR A 1 289 ? -45.053 -19.180 67.359 1.00 85.31 289 THR A O 1
ATOM 2333 N N . VAL A 1 290 ? -43.709 -17.392 67.413 1.00 81.69 290 VAL A N 1
ATOM 2334 C CA . VAL A 1 290 ? -43.499 -17.444 68.870 1.00 81.69 290 VAL A CA 1
ATOM 2335 C C . VAL A 1 290 ? -44.804 -17.168 69.625 1.00 81.69 290 VAL A C 1
ATOM 2337 O O . VAL A 1 290 ? -45.139 -17.902 70.553 1.00 81.69 290 VAL A O 1
ATOM 2340 N N . ILE A 1 291 ? -45.583 -16.162 69.211 1.00 84.44 291 ILE A N 1
ATOM 2341 C CA . ILE A 1 291 ? -46.873 -15.834 69.846 1.00 84.44 291 ILE A CA 1
ATOM 2342 C C . ILE A 1 291 ? -47.862 -16.999 69.712 1.00 84.44 291 ILE A C 1
ATOM 2344 O O . ILE A 1 291 ? -48.489 -17.402 70.693 1.00 84.44 291 ILE A O 1
ATOM 2348 N N . THR A 1 292 ? -47.990 -17.564 68.511 1.00 83.56 292 THR A N 1
ATOM 2349 C CA . THR A 1 292 ? -48.889 -18.701 68.255 1.00 83.56 292 THR A CA 1
ATOM 2350 C C . THR A 1 292 ? -48.474 -19.947 69.034 1.00 83.56 292 THR A C 1
ATOM 2352 O O . THR A 1 292 ? -49.344 -20.615 69.589 1.00 83.56 292 THR A O 1
ATOM 2355 N N . LEU A 1 293 ? -47.171 -20.220 69.163 1.00 80.56 293 LEU A N 1
ATOM 2356 C CA . LEU A 1 293 ? -46.650 -21.336 69.959 1.00 80.56 293 LEU A CA 1
ATOM 2357 C C . LEU A 1 293 ? -47.021 -21.227 71.447 1.00 80.56 293 LEU A C 1
ATOM 2359 O O . LEU A 1 293 ? -47.287 -22.242 72.078 1.00 80.56 293 LEU A O 1
ATOM 2363 N N . ILE A 1 294 ? -47.070 -20.013 72.006 1.00 79.56 294 ILE A N 1
ATOM 2364 C CA . ILE A 1 294 ? -47.486 -19.777 73.400 1.00 79.56 294 ILE A CA 1
ATOM 2365 C C . ILE A 1 294 ? -49.013 -19.868 73.535 1.00 79.56 294 ILE A C 1
ATOM 2367 O O . ILE A 1 294 ? -49.539 -20.460 74.483 1.00 79.56 294 ILE A O 1
ATOM 2371 N N . TYR A 1 295 ? -49.742 -19.274 72.589 1.00 80.44 295 TYR A N 1
ATOM 2372 C CA . TYR A 1 295 ? -51.197 -19.171 72.654 1.00 80.44 295 TYR A CA 1
ATOM 2373 C C . TYR A 1 295 ? -51.900 -20.512 72.417 1.00 80.44 295 TYR A C 1
ATOM 2375 O O . TYR A 1 295 ? -52.877 -20.812 73.097 1.00 80.44 295 TYR A O 1
ATOM 2383 N N . LEU A 1 296 ? -51.410 -21.334 71.486 1.00 82.94 296 LEU A N 1
ATOM 2384 C CA . LEU A 1 296 ? -52.028 -22.610 71.111 1.00 82.94 296 LEU A CA 1
ATOM 2385 C C . LEU A 1 296 ? -52.217 -23.581 72.303 1.00 82.94 296 LEU A C 1
ATOM 2387 O O . LEU A 1 296 ? -53.359 -23.967 72.562 1.00 82.94 296 LEU A O 1
ATOM 2391 N N . PRO A 1 297 ? -51.176 -23.957 73.075 1.00 78.56 297 PRO A N 1
ATOM 2392 C CA . PRO A 1 297 ? -51.330 -24.839 74.234 1.00 78.56 297 PRO A CA 1
ATOM 2393 C C . PRO A 1 297 ? -52.166 -24.188 75.340 1.00 78.56 297 PRO A C 1
ATOM 2395 O O . PRO A 1 297 ? -53.003 -24.853 75.947 1.00 78.56 297 PRO A O 1
ATOM 2398 N N . THR A 1 298 ? -51.995 -22.881 75.563 1.00 76.00 298 THR A N 1
ATOM 2399 C CA . THR A 1 298 ? -52.757 -22.129 76.569 1.00 76.00 298 THR A CA 1
ATOM 2400 C C . THR A 1 298 ? -54.254 -22.154 76.261 1.00 76.00 298 THR A C 1
ATOM 2402 O O . THR A 1 298 ? -55.062 -22.408 77.150 1.00 76.00 298 THR A O 1
ATOM 2405 N N . THR A 1 299 ? -54.631 -21.965 74.996 1.00 82.19 299 THR A N 1
ATOM 2406 C CA . THR A 1 299 ? -56.026 -21.974 74.539 1.00 82.19 299 THR A CA 1
ATOM 2407 C C . THR A 1 299 ? -56.646 -23.366 74.602 1.00 82.19 299 THR A C 1
ATOM 2409 O O . THR A 1 299 ? -57.799 -23.492 75.004 1.00 82.19 299 THR A O 1
ATOM 2412 N N . ILE A 1 300 ? -55.899 -24.427 74.270 1.00 80.94 300 ILE A N 1
ATOM 2413 C CA . ILE A 1 300 ? -56.385 -25.811 74.413 1.00 80.94 300 ILE A CA 1
ATOM 2414 C C . ILE A 1 300 ? -56.703 -26.114 75.880 1.00 80.94 300 ILE A C 1
ATOM 2416 O O . ILE A 1 300 ? -57.782 -26.622 76.185 1.00 80.94 300 ILE A O 1
ATOM 2420 N N . VAL A 1 301 ? -55.798 -25.752 76.793 1.00 79.06 301 VAL A N 1
ATOM 2421 C CA . VAL A 1 301 ? -56.005 -25.921 78.236 1.00 79.06 301 VAL A CA 1
ATOM 2422 C C . VAL A 1 301 ? -57.188 -25.070 78.707 1.00 79.06 301 VAL A C 1
ATOM 2424 O O . VAL A 1 301 ? -58.092 -25.591 79.357 1.00 79.06 301 VAL A O 1
ATOM 2427 N N . ALA A 1 302 ? -57.247 -23.792 78.328 1.00 75.31 302 ALA A N 1
ATOM 2428 C CA . ALA A 1 302 ? -58.343 -22.899 78.694 1.00 75.31 302 ALA A CA 1
ATOM 2429 C C . ALA A 1 302 ? -59.709 -23.409 78.205 1.00 75.31 302 ALA A C 1
ATOM 2431 O O . ALA A 1 302 ? -60.652 -23.421 78.988 1.00 75.31 302 ALA A O 1
ATOM 2432 N N . ASN A 1 303 ? -59.820 -23.896 76.965 1.00 78.75 303 ASN A N 1
ATOM 2433 C CA . ASN A 1 303 ? -61.058 -24.475 76.430 1.00 78.75 303 ASN A CA 1
ATOM 2434 C C . ASN A 1 303 ? -61.458 -25.763 77.161 1.00 78.75 303 ASN A C 1
ATOM 2436 O O . ASN A 1 303 ? -62.624 -25.938 77.522 1.00 78.75 303 ASN A O 1
ATOM 2440 N N . PHE A 1 304 ? -60.497 -26.654 77.418 1.00 76.12 304 PHE A N 1
ATOM 2441 C CA . PHE A 1 304 ? -60.759 -27.902 78.134 1.00 76.12 304 PHE A CA 1
ATOM 2442 C C . PHE A 1 304 ? -61.285 -27.635 79.550 1.00 76.12 304 PHE A C 1
ATOM 2444 O O . PHE A 1 304 ? -62.280 -28.219 79.971 1.00 76.12 304 PHE A O 1
ATOM 2451 N N . PHE A 1 305 ? -60.681 -26.685 80.265 1.00 70.31 305 PHE A N 1
ATOM 2452 C CA . PHE A 1 305 ? -61.122 -26.321 81.609 1.00 70.31 305 PHE A CA 1
ATOM 2453 C C . PHE A 1 305 ? -62.359 -25.410 81.622 1.00 70.31 305 PHE A C 1
ATOM 2455 O O . PHE A 1 305 ? -63.163 -25.524 82.542 1.00 70.31 305 PHE A O 1
ATOM 2462 N N . SER A 1 306 ? -62.583 -24.573 80.603 1.00 67.06 306 SER A N 1
ATOM 2463 C CA . SER A 1 306 ? -63.780 -23.721 80.493 1.00 67.06 306 SER A CA 1
ATOM 2464 C C . SER A 1 306 ? -65.067 -24.542 80.405 1.00 67.06 306 SER A C 1
ATOM 2466 O O . SER A 1 306 ? -66.076 -24.143 80.982 1.00 67.06 306 SER A O 1
ATOM 2468 N N . THR A 1 307 ? -65.026 -25.706 79.753 1.00 63.03 307 THR A N 1
ATOM 2469 C CA . THR A 1 307 ? -66.179 -26.622 79.672 1.00 63.03 307 THR A CA 1
ATOM 2470 C C . THR A 1 307 ? -66.421 -27.422 80.957 1.00 63.03 307 THR A C 1
ATOM 2472 O O . THR A 1 307 ? -67.551 -27.813 81.222 1.00 63.03 307 THR A O 1
ATOM 2475 N N . GLN A 1 308 ? -65.390 -27.636 81.781 1.00 60.19 308 GLN A N 1
ATOM 2476 C CA . GLN A 1 308 ? -65.475 -28.394 83.040 1.00 60.19 308 GLN A CA 1
ATOM 2477 C C . GLN A 1 308 ? -65.819 -27.512 84.256 1.00 60.19 308 GLN A C 1
ATOM 2479 O O . GLN A 1 308 ? -66.348 -28.014 85.246 1.00 60.19 308 GLN A O 1
ATOM 2484 N N . PHE A 1 309 ? -65.523 -26.207 84.203 1.00 55.03 309 PHE A N 1
ATOM 2485 C CA . PHE A 1 309 ? -65.703 -25.280 85.331 1.00 55.03 309 PHE A CA 1
ATOM 2486 C C . PHE A 1 309 ? -67.045 -24.531 85.361 1.00 55.03 309 PHE A C 1
ATOM 2488 O O . PHE A 1 309 ? -67.338 -23.884 86.368 1.00 55.03 309 PHE A O 1
ATOM 2495 N N . VAL A 1 310 ? -67.872 -24.609 84.314 1.00 52.69 310 VAL A N 1
ATOM 2496 C CA . VAL A 1 310 ? -69.221 -24.019 84.316 1.00 52.69 310 VAL A CA 1
ATOM 2497 C C . VAL A 1 310 ? -70.242 -25.099 84.667 1.00 52.69 310 VAL A C 1
ATOM 2499 O O . VAL A 1 310 ? -70.728 -25.819 83.802 1.00 52.69 310 VAL A O 1
ATOM 2502 N N . GLN A 1 311 ? -70.580 -25.200 85.951 1.00 51.09 311 GLN A N 1
ATOM 2503 C CA . GLN A 1 311 ? -71.807 -25.858 86.401 1.00 51.09 311 GLN A CA 1
ATOM 2504 C C . GLN A 1 311 ? -72.812 -24.770 86.785 1.00 51.09 311 GLN A C 1
ATOM 2506 O O . GLN A 1 311 ? -72.619 -24.053 87.766 1.00 51.09 311 GLN A O 1
ATOM 2511 N N . THR A 1 312 ? -73.874 -24.624 85.993 1.00 46.25 312 THR A N 1
ATOM 2512 C CA . THR A 1 312 ? -75.062 -23.865 86.397 1.00 46.25 312 THR A CA 1
ATOM 2513 C C . THR A 1 312 ? -75.883 -24.766 87.309 1.00 46.25 312 THR A C 1
ATOM 2515 O O . THR A 1 312 ? -76.427 -25.765 86.853 1.00 46.25 312 THR A O 1
ATOM 2518 N N . ASN A 1 313 ? -75.965 -24.416 88.591 1.00 50.81 313 ASN A N 1
ATOM 2519 C CA . ASN A 1 313 ? -77.022 -24.920 89.465 1.00 50.81 313 ASN A CA 1
ATOM 2520 C C . ASN A 1 313 ? -78.285 -24.064 89.273 1.00 50.81 313 ASN A C 1
ATOM 2522 O O . ASN A 1 313 ? -78.180 -22.867 88.997 1.00 50.81 313 ASN A O 1
ATOM 2526 N N . ASP A 1 314 ? -79.460 -24.671 89.469 1.00 49.81 314 ASP A N 1
ATOM 2527 C CA . ASP A 1 314 ? -80.819 -24.152 89.196 1.00 49.81 314 ASP A CA 1
ATOM 2528 C C . ASP A 1 314 ? -81.256 -22.897 89.993 1.00 49.81 314 ASP A C 1
ATOM 2530 O O . ASP A 1 314 ? -82.440 -22.584 90.108 1.00 49.81 314 ASP A O 1
ATOM 2534 N N . SER A 1 315 ? -80.321 -22.119 90.531 1.00 49.84 315 SER A N 1
ATOM 2535 C CA . SER A 1 315 ? -80.604 -20.906 91.299 1.00 49.84 315 SER A CA 1
ATOM 2536 C C . SER A 1 315 ? -79.579 -19.798 91.039 1.00 49.84 315 SER A C 1
ATOM 2538 O O . SER A 1 315 ? -78.933 -19.309 91.961 1.00 49.84 315 SER A O 1
ATOM 2540 N N . GLY A 1 316 ? -79.424 -19.412 89.767 1.00 54.31 316 GLY A N 1
ATOM 2541 C CA . GLY A 1 316 ? -79.043 -18.058 89.318 1.00 54.31 316 GLY A CA 1
ATOM 2542 C C . GLY A 1 316 ? -77.690 -17.460 89.743 1.00 54.31 316 GLY A C 1
ATOM 2543 O O . GLY A 1 316 ? -77.386 -16.347 89.321 1.00 54.31 316 GLY A O 1
ATOM 2544 N N . HIS A 1 317 ? -76.864 -18.149 90.530 1.00 45.78 317 HIS A N 1
ATOM 2545 C CA . HIS A 1 317 ? -75.566 -17.651 90.991 1.00 45.78 317 HIS A CA 1
ATOM 2546 C C . HIS A 1 317 ? -74.416 -18.478 90.408 1.00 45.78 317 HIS A C 1
ATOM 2548 O O . HIS A 1 317 ? -74.235 -19.647 90.740 1.00 45.78 317 HIS A O 1
ATOM 2554 N N . MET A 1 318 ? -73.611 -17.845 89.549 1.00 48.66 318 MET A N 1
ATOM 2555 C CA . MET A 1 318 ? -72.358 -18.406 89.040 1.00 48.66 318 MET A CA 1
ATOM 2556 C C . MET A 1 318 ? -71.319 -18.454 90.167 1.00 48.66 318 MET A C 1
ATOM 2558 O O . MET A 1 318 ? -70.765 -17.423 90.546 1.00 48.66 318 MET A O 1
ATOM 2562 N N . THR A 1 319 ? -71.028 -19.637 90.706 1.00 48.88 319 THR A N 1
ATOM 2563 C CA . THR A 1 319 ? -69.916 -19.829 91.648 1.00 48.88 319 THR A CA 1
ATOM 2564 C C . THR A 1 319 ? -68.700 -20.393 90.920 1.00 48.88 319 THR A C 1
ATOM 2566 O O . THR A 1 319 ? -68.722 -21.530 90.450 1.00 48.88 319 THR A O 1
ATOM 2569 N N . LEU A 1 320 ? -67.621 -19.608 90.851 1.00 50.97 320 LEU A N 1
ATOM 2570 C CA . LEU A 1 320 ? -66.300 -20.084 90.437 1.00 50.97 320 LEU A CA 1
ATOM 2571 C C . LEU A 1 320 ? -65.795 -21.135 91.440 1.00 50.97 320 LEU A C 1
ATOM 2573 O O . LEU A 1 320 ? -65.660 -20.858 92.630 1.00 50.97 320 LEU A O 1
ATOM 2577 N N . THR A 1 321 ? -65.511 -22.345 90.961 1.00 56.22 321 THR A N 1
ATOM 2578 C CA . THR A 1 321 ? -65.004 -23.453 91.788 1.00 56.22 321 THR A CA 1
ATOM 2579 C C . THR A 1 321 ? -63.598 -23.148 92.339 1.00 56.22 321 THR A C 1
ATOM 2581 O O . THR A 1 321 ? -62.728 -22.665 91.616 1.00 56.22 321 THR A O 1
ATOM 2584 N N . SER A 1 322 ? -63.343 -23.506 93.607 1.00 57.19 322 SER A N 1
ATOM 2585 C CA . SER A 1 322 ? -62.097 -23.254 94.370 1.00 57.19 322 SER A CA 1
ATOM 2586 C C . SER A 1 322 ? -60.808 -23.890 93.798 1.00 57.19 322 SER A C 1
ATOM 2588 O O . SER A 1 322 ? -59.727 -23.682 94.343 1.00 57.19 322 SER A O 1
ATOM 2590 N N . ASN A 1 323 ? -60.896 -24.643 92.696 1.00 62.97 323 ASN A N 1
ATOM 2591 C CA . ASN A 1 323 ? -59.792 -25.386 92.069 1.00 62.97 323 ASN A CA 1
ATOM 2592 C C . ASN A 1 323 ? -59.182 -24.674 90.847 1.00 62.97 323 ASN A C 1
ATOM 2594 O O . ASN A 1 323 ? -58.463 -25.299 90.069 1.00 62.97 323 ASN A O 1
ATOM 2598 N N . ALA A 1 324 ? -59.440 -23.376 90.663 1.00 61.19 324 ALA A N 1
ATOM 2599 C CA . ALA A 1 324 ? -58.906 -22.590 89.544 1.00 61.19 324 ALA A CA 1
ATOM 2600 C C . ALA A 1 324 ? -57.362 -22.624 89.444 1.00 61.19 324 ALA A C 1
ATOM 2602 O O . ALA A 1 324 ? -56.806 -22.447 88.362 1.00 61.19 324 ALA A O 1
ATOM 2603 N N . TRP A 1 325 ? -56.655 -22.925 90.541 1.00 70.19 325 TRP A N 1
ATOM 2604 C CA . TRP A 1 325 ? -55.198 -23.103 90.540 1.00 70.19 325 TRP A CA 1
ATOM 2605 C C . TRP A 1 325 ? -54.724 -24.317 89.718 1.00 70.19 325 TRP A C 1
ATOM 2607 O O . TRP A 1 325 ? -53.606 -24.305 89.207 1.00 70.19 325 TRP A O 1
ATOM 2617 N N . LEU A 1 326 ? -55.575 -25.333 89.509 1.00 69.19 326 LEU A N 1
ATOM 2618 C CA . LEU A 1 326 ? -55.247 -26.507 88.688 1.00 69.19 326 LEU A CA 1
ATOM 2619 C C . LEU A 1 326 ? -55.019 -26.134 87.212 1.00 69.19 326 LEU A C 1
ATOM 2621 O O . LEU A 1 326 ? -54.179 -26.732 86.542 1.00 69.19 326 LEU A O 1
ATOM 2625 N N . LEU A 1 327 ? -55.706 -25.091 86.733 1.00 68.75 327 LEU A N 1
ATOM 2626 C CA . LEU A 1 327 ? -55.482 -24.517 85.407 1.00 68.75 327 LEU A CA 1
ATOM 2627 C C . LEU A 1 327 ? -54.046 -23.999 85.291 1.00 68.75 327 LEU A C 1
ATOM 2629 O O . LEU A 1 327 ? -53.348 -24.338 84.339 1.00 68.75 327 LEU A O 1
ATOM 2633 N N . ALA A 1 328 ? -53.576 -23.242 86.287 1.00 70.19 328 ALA A N 1
ATOM 2634 C CA . ALA A 1 328 ? -52.199 -22.755 86.324 1.00 70.19 328 ALA A CA 1
ATOM 2635 C C . ALA A 1 328 ? -51.189 -23.908 86.467 1.00 70.19 328 ALA A C 1
ATOM 2637 O O . ALA A 1 328 ? -50.174 -23.923 85.772 1.00 70.19 328 ALA A O 1
ATOM 2638 N N . ALA A 1 329 ? -51.491 -24.908 87.303 1.00 78.25 329 ALA A N 1
ATOM 2639 C CA . ALA A 1 329 ? -50.619 -26.056 87.548 1.00 78.25 329 ALA A CA 1
ATOM 2640 C C . ALA A 1 329 ? -50.375 -26.925 86.299 1.00 78.25 329 ALA A C 1
ATOM 2642 O O . ALA A 1 329 ? -49.316 -27.537 86.192 1.00 78.25 329 ALA A O 1
ATOM 2643 N N . ILE A 1 330 ? -51.318 -26.965 85.349 1.00 75.38 330 ILE A N 1
ATOM 2644 C CA . ILE A 1 330 ? -51.205 -27.752 84.108 1.00 75.38 330 ILE A CA 1
ATOM 2645 C C . ILE A 1 330 ? -50.775 -26.880 82.916 1.00 75.38 330 ILE A C 1
ATOM 2647 O O . ILE A 1 330 ? -49.983 -27.322 82.084 1.00 75.38 330 ILE A O 1
ATOM 2651 N N . ALA A 1 331 ? -51.226 -25.626 82.840 1.00 73.69 331 ALA A N 1
ATOM 2652 C CA . ALA A 1 331 ? -50.869 -24.718 81.748 1.00 73.69 331 ALA A CA 1
ATOM 2653 C C . ALA A 1 331 ? -49.376 -24.341 81.748 1.00 73.69 331 ALA A C 1
ATOM 2655 O O . ALA A 1 331 ? -48.740 -24.299 80.693 1.00 73.69 331 ALA A O 1
ATOM 2656 N N . VAL A 1 332 ? -48.788 -24.093 82.922 1.00 78.06 332 VAL A N 1
ATOM 2657 C CA . VAL A 1 332 ? -47.372 -23.705 83.046 1.00 78.06 332 VAL A CA 1
ATOM 2658 C C . VAL A 1 332 ? -46.411 -24.799 82.547 1.00 78.06 332 VAL A C 1
ATOM 2660 O O . VAL A 1 332 ? -45.576 -24.498 81.695 1.00 78.06 332 VAL A O 1
ATOM 2663 N N . PRO A 1 333 ? -46.502 -26.074 82.970 1.00 82.75 333 PRO A N 1
ATOM 2664 C CA . PRO A 1 333 ? -45.603 -27.105 82.452 1.00 82.75 333 PRO A CA 1
ATOM 2665 C C . PRO A 1 333 ? -45.828 -27.388 80.962 1.00 82.75 333 PRO A C 1
ATOM 2667 O O . PRO A 1 333 ? -44.862 -27.647 80.246 1.00 82.75 333 PRO A O 1
ATOM 2670 N N . LEU A 1 334 ? -47.068 -27.287 80.467 1.00 78.00 334 LEU A N 1
ATOM 2671 C CA . LEU A 1 334 ? -47.362 -27.493 79.048 1.00 78.00 334 LEU A CA 1
ATOM 2672 C C . LEU A 1 334 ? -46.740 -26.391 78.175 1.00 78.00 334 LEU A C 1
ATOM 2674 O O . LEU A 1 334 ? -46.140 -26.689 77.145 1.00 78.00 334 LEU A O 1
ATOM 2678 N N . THR A 1 335 ? -46.812 -25.130 78.612 1.00 77.88 335 THR A N 1
ATOM 2679 C CA . THR A 1 335 ? -46.160 -24.012 77.908 1.00 77.88 335 THR A CA 1
ATOM 2680 C C . THR A 1 335 ? -44.636 -24.154 77.928 1.00 77.88 335 THR A C 1
ATOM 2682 O O . THR A 1 335 ? -44.009 -24.049 76.873 1.00 77.88 335 THR A O 1
ATOM 2685 N N . ILE A 1 336 ? -44.036 -24.517 79.070 1.00 81.69 336 ILE A N 1
ATOM 2686 C CA . ILE A 1 336 ? -42.595 -24.812 79.167 1.00 81.69 336 ILE A CA 1
ATOM 2687 C C . ILE A 1 336 ? -42.199 -25.940 78.206 1.00 81.69 336 ILE A C 1
ATOM 2689 O O . ILE A 1 336 ? -41.210 -25.804 77.487 1.00 81.69 336 ILE A O 1
ATOM 2693 N N . PHE A 1 337 ? -42.979 -27.022 78.137 1.00 83.44 337 PHE A N 1
ATOM 2694 C CA . PHE A 1 337 ? -42.714 -28.135 77.226 1.00 83.44 337 PHE A CA 1
ATOM 2695 C C . PHE A 1 337 ? -42.765 -27.697 75.758 1.00 83.44 337 PHE A C 1
ATOM 2697 O O . PHE A 1 337 ? -41.852 -28.014 75.001 1.00 83.44 337 PHE A O 1
ATOM 2704 N N . THR A 1 338 ? -43.769 -26.909 75.355 1.00 81.81 338 THR A N 1
ATOM 2705 C CA . THR A 1 338 ? -43.858 -26.398 73.973 1.00 81.81 338 THR A CA 1
ATOM 2706 C C . THR A 1 338 ? -42.697 -25.475 73.599 1.00 81.81 338 THR A C 1
ATOM 2708 O O . THR A 1 338 ? -42.143 -25.608 72.507 1.00 81.81 338 THR A O 1
ATOM 2711 N N . VAL A 1 339 ? -42.266 -24.600 74.514 1.00 79.69 339 VAL A N 1
ATOM 2712 C CA . VAL A 1 339 ? -41.107 -23.717 74.308 1.00 79.69 339 VAL A CA 1
ATOM 2713 C C . VAL A 1 339 ? -39.812 -24.528 74.227 1.00 79.69 339 VAL A C 1
ATOM 2715 O O . VAL A 1 339 ? -38.995 -24.280 73.343 1.00 79.69 339 VAL A O 1
ATOM 2718 N N . MET A 1 340 ? -39.638 -25.534 75.090 1.00 82.44 340 MET A N 1
ATOM 2719 C CA . MET A 1 340 ? -38.481 -26.436 75.064 1.00 82.44 340 MET A CA 1
ATOM 2720 C C . MET A 1 340 ? -38.428 -27.269 73.783 1.00 82.44 340 MET A C 1
ATOM 2722 O O . MET A 1 340 ? -37.348 -27.443 73.219 1.00 82.44 340 MET A O 1
ATOM 2726 N N . LEU A 1 341 ? -39.570 -27.744 73.280 1.00 82.75 341 LEU A N 1
ATOM 2727 C CA . LEU A 1 341 ? -39.639 -28.490 72.025 1.00 82.75 341 LEU A CA 1
ATOM 2728 C C . LEU A 1 341 ? -39.216 -27.613 70.840 1.00 82.75 341 LEU A C 1
ATOM 2730 O O . LEU A 1 341 ? -38.410 -28.038 70.016 1.00 82.75 341 LEU A O 1
ATOM 2734 N N . TRP A 1 342 ? -39.702 -26.368 70.789 1.00 81.31 342 TRP A N 1
ATOM 2735 C CA . TRP A 1 342 ? -39.320 -25.397 69.762 1.00 81.31 342 TRP A CA 1
ATOM 2736 C C . TRP A 1 342 ? -37.845 -25.008 69.849 1.00 81.31 342 TRP A C 1
ATOM 2738 O O . TRP A 1 342 ? -37.154 -25.028 68.834 1.00 81.31 342 TRP A O 1
ATOM 2748 N N . TRP A 1 343 ? -37.337 -24.714 71.049 1.00 82.56 343 TRP A N 1
ATOM 2749 C CA . TRP A 1 343 ? -35.925 -24.389 71.259 1.00 82.56 343 TRP A CA 1
ATOM 2750 C C . TRP A 1 343 ? -35.024 -25.535 70.805 1.00 82.56 343 TRP A C 1
ATOM 2752 O O . TRP A 1 343 ? -34.054 -25.322 70.081 1.00 82.56 343 TRP A O 1
ATOM 2762 N N . THR A 1 344 ? -35.372 -26.763 71.195 1.00 80.69 344 THR A N 1
ATOM 2763 C CA . THR A 1 344 ? -34.627 -27.966 70.820 1.00 80.69 344 THR A CA 1
ATOM 2764 C C . THR A 1 344 ? -34.685 -28.186 69.310 1.00 80.69 344 THR A C 1
ATOM 2766 O O . THR A 1 344 ? -33.653 -28.454 68.706 1.00 80.69 344 THR A O 1
ATOM 2769 N N . TRP A 1 345 ? -35.851 -27.997 68.681 1.00 82.06 345 TRP A N 1
ATOM 2770 C CA . TRP A 1 345 ? -36.015 -28.090 67.229 1.00 82.06 345 TRP A CA 1
ATOM 2771 C C . TRP A 1 345 ? -35.186 -27.044 66.488 1.00 82.06 345 TRP A C 1
ATOM 2773 O O . TRP A 1 345 ? -34.436 -27.397 65.589 1.00 82.06 345 TRP A O 1
ATOM 2783 N N . VAL A 1 346 ? -35.257 -25.768 66.875 1.00 80.81 346 VAL A N 1
ATOM 2784 C CA . VAL A 1 346 ? -34.454 -24.702 66.261 1.00 80.81 346 VAL A CA 1
ATOM 2785 C C . VAL A 1 346 ? -32.971 -25.005 66.446 1.00 80.81 346 VAL A C 1
ATOM 2787 O O . VAL A 1 346 ? -32.239 -25.035 65.463 1.00 80.81 346 VAL A O 1
ATOM 2790 N N . HIS A 1 347 ? -32.523 -25.312 67.662 1.00 79.00 347 HIS A N 1
ATOM 2791 C CA . HIS A 1 347 ? -31.109 -25.548 67.948 1.00 79.00 347 HIS A CA 1
ATOM 2792 C C . HIS A 1 347 ? -30.543 -26.789 67.232 1.00 79.00 347 HIS A C 1
ATOM 2794 O O . HIS A 1 347 ? -29.401 -26.750 66.783 1.00 79.00 347 HIS A O 1
ATOM 2800 N N . PHE A 1 348 ? -31.317 -27.872 67.088 1.00 76.06 348 PHE A N 1
ATOM 2801 C CA . PHE A 1 348 ? -30.873 -29.074 66.369 1.00 76.06 348 PHE A CA 1
ATOM 2802 C C . PHE A 1 348 ? -31.037 -28.979 64.844 1.00 76.06 348 PHE A C 1
ATOM 2804 O O . PHE A 1 348 ? -30.126 -29.378 64.124 1.00 76.06 348 PHE A O 1
ATOM 2811 N N . PHE A 1 349 ? -32.155 -28.457 64.323 1.00 65.50 349 PHE A N 1
ATOM 2812 C CA . PHE A 1 349 ? -32.423 -28.438 62.874 1.00 65.50 349 PHE A CA 1
ATOM 2813 C C . PHE A 1 349 ? -31.814 -27.241 62.134 1.00 65.50 349 PHE A C 1
ATOM 2815 O O . PHE A 1 349 ? -31.549 -27.360 60.941 1.00 65.50 349 PHE A O 1
ATOM 2822 N N . THR A 1 350 ? -31.544 -26.106 62.792 1.00 58.03 350 THR A N 1
ATOM 2823 C CA . THR A 1 350 ? -30.891 -24.958 62.121 1.00 58.03 350 THR A CA 1
ATOM 2824 C C . THR A 1 350 ? -29.366 -25.064 62.038 1.00 58.03 350 THR A C 1
ATOM 2826 O O . THR A 1 350 ? -28.742 -24.234 61.384 1.00 58.03 350 THR A O 1
ATOM 2829 N N . GLN A 1 351 ? -28.757 -26.095 62.637 1.00 48.97 351 GLN A N 1
ATOM 2830 C CA . GLN A 1 351 ? -27.314 -26.352 62.526 1.00 48.97 351 GLN A CA 1
ATOM 2831 C C . GLN A 1 351 ? -26.916 -27.261 61.350 1.00 48.97 351 GLN A C 1
ATOM 2833 O O . GLN A 1 351 ? -25.728 -27.529 61.164 1.00 48.97 351 GLN A O 1
ATOM 2838 N N . VAL A 1 352 ? -27.853 -27.708 60.506 1.00 48.78 352 VAL A N 1
ATOM 2839 C CA . VAL A 1 352 ? -27.488 -28.465 59.299 1.00 48.78 352 VAL A CA 1
ATOM 2840 C C . VAL A 1 352 ? -27.166 -27.509 58.144 1.00 48.78 352 VAL A C 1
ATOM 2842 O O . VAL A 1 352 ? -28.050 -27.025 57.447 1.00 48.78 352 VAL A O 1
ATOM 2845 N N . ALA A 1 353 ? -25.852 -27.322 57.970 1.00 40.16 353 ALA A N 1
ATOM 2846 C CA . ALA A 1 353 ? -25.099 -26.842 56.806 1.00 40.16 353 ALA A CA 1
ATOM 2847 C C . ALA A 1 353 ? -25.219 -25.350 56.408 1.00 40.16 353 ALA A C 1
ATOM 2849 O O . ALA A 1 353 ? -26.180 -24.956 55.747 1.00 40.16 353 ALA A O 1
ATOM 2850 N N . PRO A 1 354 ? -24.174 -24.523 56.641 1.00 37.16 354 PRO A N 1
ATOM 2851 C CA . PRO A 1 354 ? -23.929 -23.387 55.765 1.00 37.16 354 PRO A CA 1
ATOM 2852 C C . PRO A 1 354 ? -23.569 -23.943 54.381 1.00 37.16 354 PRO A C 1
ATOM 2854 O O . PRO A 1 354 ? -22.469 -24.451 54.165 1.00 37.16 354 PRO A O 1
ATOM 2857 N N . ALA A 1 355 ? -24.503 -23.876 53.436 1.00 38.72 355 ALA A N 1
ATOM 2858 C CA . ALA A 1 355 ? -24.150 -23.987 52.032 1.00 38.72 355 ALA A CA 1
ATOM 2859 C C . ALA A 1 355 ? -23.222 -22.809 51.710 1.00 38.72 355 ALA A C 1
ATOM 2861 O O . ALA A 1 355 ? -23.638 -21.649 51.732 1.00 38.72 355 ALA A O 1
ATOM 2862 N N . HIS A 1 356 ? -21.945 -23.109 51.475 1.00 36.38 356 HIS A N 1
ATOM 2863 C CA . HIS A 1 356 ? -21.023 -22.192 50.818 1.00 36.38 356 HIS A CA 1
ATOM 2864 C C . HIS A 1 356 ? -21.723 -21.604 49.583 1.00 36.38 356 HIS A C 1
ATOM 2866 O O . HIS A 1 356 ? -22.189 -22.387 48.751 1.00 36.38 356 HIS A O 1
ATOM 2872 N N . PRO A 1 357 ? -21.761 -20.274 49.389 1.00 39.06 357 PRO A N 1
ATOM 2873 C CA . PRO A 1 357 ? -21.896 -19.758 48.044 1.00 39.06 357 PRO A CA 1
ATOM 2874 C C . PRO A 1 357 ? -20.594 -20.130 47.334 1.00 39.06 357 PRO A C 1
ATOM 2876 O O . PRO A 1 357 ? -19.569 -19.463 47.472 1.00 39.06 357 PRO A O 1
ATOM 2879 N N . SER A 1 358 ? -20.600 -21.258 46.627 1.00 34.56 358 SER A N 1
ATOM 2880 C CA . SER A 1 358 ? -19.695 -21.440 45.504 1.00 34.56 358 SER A CA 1
ATOM 2881 C C . SER A 1 358 ? -19.898 -20.229 44.593 1.00 34.56 358 SER A C 1
ATOM 2883 O O . SER A 1 358 ? -21.040 -19.979 44.199 1.00 34.56 358 SER A O 1
ATOM 2885 N N . PRO A 1 359 ? -18.854 -19.449 44.273 1.00 39.34 359 PRO A N 1
ATOM 2886 C CA . PRO A 1 359 ? -18.972 -18.521 43.172 1.00 39.34 359 PRO A CA 1
ATOM 2887 C C . PRO A 1 359 ? -19.212 -19.389 41.938 1.00 39.34 359 PRO A C 1
ATOM 2889 O O . PRO A 1 359 ? -18.315 -20.116 41.507 1.00 39.34 359 PRO A O 1
ATOM 2892 N N . GLU A 1 360 ? -20.423 -19.356 41.383 1.00 36.88 360 GLU A N 1
ATOM 2893 C CA . GLU A 1 360 ? -20.591 -19.677 39.973 1.00 36.88 360 GLU A CA 1
ATOM 2894 C C . GLU A 1 360 ? -19.809 -18.619 39.196 1.00 36.88 360 GLU A C 1
ATOM 2896 O O . GLU A 1 360 ? -20.307 -17.576 38.782 1.00 36.88 360 GLU A O 1
ATOM 2901 N N . LEU A 1 361 ? -18.523 -18.908 39.019 1.00 36.53 361 LEU A N 1
ATOM 2902 C CA . LEU A 1 361 ? -17.771 -18.490 37.861 1.00 36.53 361 LEU A CA 1
ATOM 2903 C C . LEU A 1 361 ? -18.447 -19.129 36.646 1.00 36.53 361 LEU A C 1
ATOM 2905 O O . LEU A 1 361 ? -17.965 -20.116 36.100 1.00 36.53 361 LEU A O 1
ATOM 2909 N N . LEU A 1 362 ? -19.494 -18.482 36.134 1.00 40.38 362 LEU A N 1
ATOM 2910 C CA . LEU A 1 362 ? -19.706 -18.429 34.690 1.00 40.38 362 LEU A CA 1
ATOM 2911 C C . LEU A 1 362 ? -18.732 -17.406 34.089 1.00 40.38 362 LEU A C 1
ATOM 2913 O O . LEU A 1 362 ? -19.079 -16.502 33.335 1.00 40.38 362 LEU A O 1
ATOM 2917 N N . GLN A 1 363 ? -17.451 -17.609 34.397 1.00 34.91 363 GLN A N 1
ATOM 2918 C CA . GLN A 1 363 ? -16.384 -17.240 33.500 1.00 34.91 363 GLN A CA 1
ATOM 2919 C C . GLN A 1 363 ? -16.470 -18.238 32.353 1.00 34.91 363 GLN A C 1
ATOM 2921 O O . GLN A 1 363 ? -15.885 -19.321 32.375 1.00 34.91 363 GLN A O 1
ATOM 2926 N N . ARG A 1 364 ? -17.231 -17.857 31.328 1.00 32.59 364 ARG A N 1
ATOM 2927 C CA . ARG A 1 364 ? -17.004 -18.350 29.978 1.00 32.59 364 ARG A CA 1
ATOM 2928 C C . ARG A 1 364 ? -15.586 -17.906 29.612 1.00 32.59 364 ARG A C 1
ATOM 2930 O O . ARG A 1 364 ? -15.382 -16.822 29.080 1.00 32.59 364 ARG A O 1
ATOM 2937 N N . HIS A 1 365 ? -14.595 -18.718 29.973 1.00 34.19 365 HIS A N 1
ATOM 2938 C CA . HIS A 1 365 ? -13.258 -18.629 29.413 1.00 34.19 365 HIS A CA 1
ATOM 2939 C C . HIS A 1 365 ? -13.401 -18.886 27.909 1.00 34.19 365 HIS A C 1
ATOM 2941 O O . HIS A 1 365 ? -13.461 -20.026 27.453 1.00 34.19 365 HIS A O 1
ATOM 2947 N N . GLY A 1 366 ? -13.472 -17.804 27.134 1.00 30.97 366 GLY A N 1
ATOM 2948 C CA . GLY A 1 366 ? -12.820 -17.772 25.836 1.00 30.97 366 GLY A CA 1
ATOM 2949 C C . GLY A 1 366 ? -11.333 -17.899 26.121 1.00 30.97 366 GLY A C 1
ATOM 2950 O O . GLY A 1 366 ? -10.697 -16.958 26.582 1.00 30.97 366 GLY A O 1
ATOM 2951 N N . CYS A 1 367 ? -10.832 -19.118 25.977 1.00 34.75 367 CYS A N 1
ATOM 2952 C CA . CYS A 1 367 ? -9.440 -19.462 26.162 1.00 34.75 367 CYS A CA 1
ATOM 2953 C C . CYS A 1 367 ? -8.573 -18.593 25.240 1.00 34.75 367 CYS A C 1
ATOM 2955 O O . CYS A 1 367 ? -8.628 -18.709 24.016 1.00 34.75 367 CYS A O 1
ATOM 2957 N N . GLN A 1 368 ? -7.786 -17.713 25.851 1.00 37.47 368 GLN A N 1
ATOM 2958 C CA . GLN A 1 368 ? -6.596 -17.147 25.248 1.00 37.47 368 GLN A CA 1
ATOM 2959 C C . GLN A 1 368 ? -5.498 -18.209 25.362 1.00 37.47 368 GLN A C 1
ATOM 2961 O O . GLN A 1 368 ? -4.660 -18.153 26.257 1.00 37.47 368 GLN A O 1
ATOM 2966 N N . ASP A 1 369 ? -5.524 -19.194 24.467 1.00 31.47 369 ASP A N 1
ATOM 2967 C CA . ASP A 1 369 ? -4.350 -20.017 24.220 1.00 31.47 369 ASP A CA 1
ATOM 2968 C C . ASP A 1 369 ? -3.486 -19.329 23.165 1.00 31.47 369 ASP A C 1
ATOM 2970 O O . ASP A 1 369 ? -3.864 -19.129 22.008 1.00 31.47 369 ASP A O 1
ATOM 2974 N N . SER A 1 370 ? -2.260 -19.029 23.576 1.00 36.62 370 SER A N 1
ATOM 2975 C CA . SER A 1 370 ? -1.116 -19.036 22.681 1.00 36.62 370 SER A CA 1
ATOM 2976 C C . SER A 1 370 ? -1.023 -20.416 22.012 1.00 36.62 370 SER A C 1
ATOM 2978 O O . SER A 1 370 ? -0.369 -21.318 22.531 1.00 36.62 370 SER A O 1
ATOM 2980 N N . PHE A 1 371 ? -1.605 -20.562 20.821 1.00 30.36 371 PHE A N 1
ATOM 2981 C CA . PHE A 1 371 ? -1.221 -21.599 19.865 1.00 30.36 371 PHE A CA 1
ATOM 2982 C C . PHE A 1 371 ? -0.391 -20.977 18.743 1.00 30.36 371 PHE A C 1
ATOM 2984 O O . PHE A 1 371 ? -0.881 -20.559 17.695 1.00 30.36 371 PHE A O 1
ATOM 2991 N N . ARG A 1 372 ? 0.928 -20.994 18.957 1.00 36.16 372 ARG A N 1
ATOM 2992 C CA . ARG A 1 372 ? 1.844 -21.310 17.861 1.00 36.16 372 ARG A CA 1
ATOM 2993 C C . ARG A 1 372 ? 1.462 -22.688 17.310 1.00 36.16 372 ARG A C 1
ATOM 2995 O O . ARG A 1 372 ? 1.206 -23.608 18.077 1.00 36.16 372 ARG A O 1
ATOM 3002 N N . SER A 1 373 ? 1.500 -22.791 15.982 1.00 36.81 373 SER A N 1
ATOM 3003 C CA . SER A 1 373 ? 1.410 -24.004 15.160 1.00 36.81 373 SER A CA 1
ATOM 3004 C C . SER A 1 373 ? 0.152 -24.858 15.330 1.00 36.81 373 SER A C 1
ATOM 3006 O O . SER A 1 373 ? 0.042 -25.602 16.290 1.00 36.81 373 SER A O 1
ATOM 3008 N N . PHE A 1 374 ? -0.729 -24.837 14.327 1.00 32.19 374 PHE A N 1
ATOM 3009 C CA . PHE A 1 374 ? -1.160 -26.048 13.614 1.00 32.19 374 PHE A CA 1
ATOM 3010 C C . PHE A 1 374 ? -2.039 -25.661 12.409 1.00 32.19 374 PHE A C 1
ATOM 3012 O O . PHE A 1 374 ? -3.263 -25.704 12.452 1.00 32.19 374 PHE A O 1
ATOM 3019 N N . LEU A 1 375 ? -1.395 -25.350 11.279 1.00 37.28 375 LEU A N 1
ATOM 3020 C CA . LEU A 1 375 ? -1.941 -25.751 9.983 1.00 37.28 375 LEU A CA 1
ATOM 3021 C C . LEU A 1 375 ? -1.721 -27.266 9.877 1.00 37.28 375 LEU A C 1
ATOM 3023 O O . LEU A 1 375 ? -0.649 -27.720 9.491 1.00 37.28 375 LEU A O 1
ATOM 3027 N N . SER A 1 376 ? -2.717 -28.059 10.265 1.00 33.16 376 SER A N 1
ATOM 3028 C CA . SER A 1 376 ? -2.810 -29.467 9.867 1.00 33.16 376 SER A CA 1
ATOM 3029 C C . SER A 1 376 ? -4.173 -29.690 9.233 1.00 33.16 376 SER A C 1
ATOM 3031 O O . SER A 1 376 ? -5.163 -30.033 9.878 1.00 33.16 376 SER A O 1
ATOM 3033 N N . LEU A 1 377 ? -4.208 -29.441 7.925 1.00 34.00 377 LEU A N 1
ATOM 3034 C CA . LEU A 1 377 ? -5.206 -30.002 7.030 1.00 34.00 377 LEU A CA 1
ATOM 3035 C C . LEU A 1 377 ? -5.198 -31.523 7.206 1.00 34.00 377 LEU A C 1
ATOM 3037 O O . LEU A 1 377 ? -4.192 -32.190 6.955 1.00 34.00 377 LEU A O 1
ATOM 3041 N N . LYS A 1 378 ? -6.342 -32.074 7.618 1.00 32.22 378 LYS A N 1
ATOM 3042 C CA . LYS A 1 378 ? -6.604 -33.514 7.627 1.00 32.22 378 LYS A CA 1
ATOM 3043 C C . LYS A 1 378 ? -6.461 -34.059 6.205 1.00 32.22 378 LYS A C 1
ATOM 3045 O O . LYS A 1 378 ? -7.388 -34.042 5.399 1.00 32.22 378 LYS A O 1
ATOM 3050 N N . LYS A 1 379 ? -5.269 -34.583 5.935 1.00 30.73 379 LYS A N 1
ATOM 3051 C CA . LYS A 1 379 ? -4.960 -35.515 4.859 1.00 30.73 379 LYS A CA 1
ATOM 3052 C C . LYS A 1 379 ? -5.753 -36.801 5.106 1.00 30.73 379 LYS A C 1
ATOM 3054 O O . LYS A 1 379 ? -5.663 -37.423 6.165 1.00 30.73 379 LYS A O 1
ATOM 3059 N N . LYS A 1 380 ? -6.569 -37.170 4.122 1.00 31.30 380 LYS A N 1
ATOM 3060 C CA . LYS A 1 380 ? -7.293 -38.440 4.042 1.00 31.30 380 LYS A CA 1
ATOM 3061 C C . LYS A 1 380 ? -6.267 -39.584 3.960 1.00 31.30 380 LYS A C 1
ATOM 3063 O O . LYS A 1 380 ? -5.285 -39.482 3.230 1.00 31.30 380 LYS A O 1
ATOM 3068 N N . LYS A 1 381 ? -6.484 -40.636 4.753 1.00 29.94 381 LYS A N 1
ATOM 3069 C CA . LYS A 1 381 ? -5.673 -41.865 4.830 1.00 29.94 381 LYS A CA 1
ATOM 3070 C C . LYS A 1 381 ? -5.543 -42.537 3.451 1.00 29.94 381 LYS A C 1
ATOM 3072 O O . LYS A 1 381 ? -6.526 -42.639 2.725 1.00 29.94 381 LYS A O 1
ATOM 3077 N N . GLN A 1 382 ? -4.345 -43.031 3.161 1.00 32.53 382 GLN A N 1
ATOM 3078 C CA . GLN A 1 382 ? -3.934 -43.804 1.982 1.00 32.53 382 GLN A CA 1
ATOM 3079 C C . GLN A 1 382 ? -3.671 -45.266 2.420 1.00 32.53 382 GLN A C 1
ATOM 3081 O O . GLN A 1 382 ? -3.247 -45.446 3.566 1.00 32.53 382 GLN A O 1
ATOM 3086 N N . PRO A 1 383 ? -3.869 -46.302 1.580 1.00 32.41 383 PRO A N 1
ATOM 3087 C CA . PRO A 1 383 ? -3.151 -47.572 1.698 1.00 32.41 383 PRO A CA 1
ATOM 3088 C C . PRO A 1 383 ? -1.950 -47.622 0.719 1.00 32.41 383 PRO A C 1
ATOM 3090 O O . PRO A 1 383 ? -1.922 -46.842 -0.236 1.00 32.41 383 PRO A O 1
ATOM 3093 N N . PRO A 1 384 ? -0.933 -48.472 0.962 1.00 39.09 384 PRO A N 1
ATOM 3094 C CA . PRO A 1 384 ? 0.409 -48.293 0.408 1.00 39.09 384 PRO A CA 1
ATOM 3095 C C . PRO A 1 384 ? 0.657 -49.092 -0.880 1.00 39.09 384 PRO A C 1
ATOM 3097 O O . PRO A 1 384 ? 0.172 -50.212 -1.014 1.00 39.09 384 PRO A O 1
ATOM 3100 N N . SER A 1 385 ? 1.492 -48.540 -1.764 1.00 28.84 385 SER A N 1
ATOM 3101 C CA . SER A 1 385 ? 2.387 -49.300 -2.649 1.00 28.84 385 SER A CA 1
ATOM 3102 C C . SER A 1 385 ? 3.445 -48.360 -3.246 1.00 28.84 385 SER A C 1
ATOM 3104 O O . SER A 1 385 ? 3.145 -47.553 -4.121 1.00 28.84 385 SER A O 1
ATOM 3106 N N . ASP A 1 386 ? 4.632 -48.403 -2.649 1.00 30.38 386 ASP A N 1
ATOM 3107 C CA . ASP A 1 386 ? 5.952 -48.570 -3.265 1.00 30.38 386 ASP A CA 1
ATOM 3108 C C . ASP A 1 386 ? 6.308 -47.906 -4.615 1.00 30.38 386 ASP A C 1
ATOM 3110 O O . ASP A 1 386 ? 5.685 -48.144 -5.645 1.00 30.38 386 ASP A O 1
ATOM 3114 N N . ILE A 1 387 ? 7.478 -47.248 -4.556 1.00 37.75 387 ILE A N 1
ATOM 3115 C CA . ILE A 1 387 ? 8.509 -47.057 -5.595 1.00 37.75 387 ILE A CA 1
ATOM 3116 C C . ILE A 1 387 ? 8.475 -45.741 -6.409 1.00 37.75 387 ILE A C 1
ATOM 3118 O O . ILE A 1 387 ? 7.476 -45.346 -6.993 1.00 37.75 387 ILE A O 1
ATOM 3122 N N . GLU A 1 388 ? 9.672 -45.131 -6.440 1.00 31.69 388 GLU A N 1
ATOM 3123 C CA . GLU A 1 388 ? 10.223 -44.139 -7.384 1.00 31.69 388 GLU A CA 1
ATOM 3124 C C . GLU A 1 388 ? 10.142 -42.619 -7.084 1.00 31.69 388 GLU A C 1
ATOM 3126 O O . GLU A 1 388 ? 9.181 -41.918 -7.373 1.00 31.69 388 GLU A O 1
ATOM 3131 N N . THR A 1 389 ? 11.282 -42.123 -6.567 1.00 33.91 389 THR A N 1
ATOM 3132 C CA . THR A 1 389 ? 12.029 -40.914 -6.996 1.00 33.91 389 THR A CA 1
ATOM 3133 C C . THR A 1 389 ? 11.289 -39.579 -7.138 1.00 33.91 389 THR A C 1
ATOM 3135 O O . THR A 1 389 ? 10.612 -39.309 -8.123 1.00 33.91 389 THR A O 1
ATOM 3138 N N . GLY A 1 390 ? 11.540 -38.664 -6.194 1.00 28.42 390 GLY A N 1
ATOM 3139 C CA . GLY A 1 390 ? 11.150 -37.256 -6.322 1.00 28.42 390 GLY A CA 1
ATOM 3140 C C . GLY A 1 390 ? 12.083 -36.434 -7.223 1.00 28.42 390 GLY A C 1
ATOM 3141 O O . GLY A 1 390 ? 13.229 -36.828 -7.439 1.00 28.42 390 GLY A O 1
ATOM 3142 N N . PRO A 1 391 ? 11.651 -35.236 -7.656 1.00 36.09 391 PRO A N 1
ATOM 3143 C CA . PRO A 1 391 ? 12.555 -34.150 -7.973 1.00 36.09 391 PRO A CA 1
ATOM 3144 C C . PRO A 1 391 ? 12.526 -33.093 -6.860 1.00 36.09 391 PRO A C 1
ATOM 3146 O O . PRO A 1 391 ? 11.486 -32.635 -6.388 1.00 36.09 391 PRO A O 1
ATOM 3149 N N . SER A 1 392 ? 13.728 -32.731 -6.443 1.00 31.11 392 SER A N 1
ATOM 3150 C CA . SER A 1 392 ? 14.081 -31.597 -5.605 1.00 31.11 392 SER A CA 1
ATOM 3151 C C . SER A 1 392 ? 13.510 -30.267 -6.107 1.00 31.11 392 SER A C 1
ATOM 3153 O O . SER A 1 392 ? 13.465 -30.005 -7.307 1.00 31.11 392 SER A O 1
ATOM 3155 N N . SER A 1 393 ? 13.178 -29.408 -5.143 1.00 29.02 393 SER A N 1
ATOM 3156 C CA . SER A 1 393 ? 13.052 -27.950 -5.253 1.00 29.02 393 SER A CA 1
ATOM 3157 C C . SER A 1 393 ? 14.026 -27.337 -6.279 1.00 29.02 393 SER A C 1
ATOM 3159 O O . SER A 1 393 ? 15.207 -27.703 -6.251 1.00 29.02 393 SER A O 1
ATOM 3161 N N . PRO A 1 394 ? 13.618 -26.388 -7.146 1.00 32.56 394 PRO A N 1
ATOM 3162 C CA . PRO A 1 394 ? 14.576 -25.618 -7.920 1.00 32.56 394 PRO A CA 1
ATOM 3163 C C . PRO A 1 394 ? 15.277 -24.636 -6.975 1.00 32.56 394 PRO A C 1
ATOM 3165 O O . PRO A 1 394 ? 14.863 -23.494 -6.788 1.00 32.56 394 PRO A O 1
ATOM 3168 N N . GLN A 1 395 ? 16.376 -25.086 -6.369 1.00 33.69 395 GLN A N 1
ATOM 3169 C CA . GLN A 1 395 ? 17.430 -24.170 -5.963 1.00 33.69 395 GLN A CA 1
ATOM 3170 C C . GLN A 1 395 ? 17.863 -23.416 -7.220 1.00 33.69 395 GLN A C 1
ATOM 3172 O O . GLN A 1 395 ? 18.418 -24.001 -8.148 1.00 33.69 395 GLN A O 1
ATOM 3177 N N . THR A 1 396 ? 17.593 -22.115 -7.261 1.00 33.06 396 THR A N 1
ATOM 3178 C CA . THR A 1 396 ? 18.273 -21.222 -8.199 1.00 33.06 396 THR A CA 1
ATOM 3179 C C . THR A 1 396 ? 19.774 -21.422 -7.975 1.00 33.06 396 THR A C 1
ATOM 3181 O O . THR A 1 396 ? 20.225 -21.209 -6.845 1.00 33.06 396 THR A O 1
ATOM 3184 N N . PRO A 1 397 ? 20.564 -21.857 -8.970 1.00 32.28 397 PRO A N 1
ATOM 3185 C CA . PRO A 1 397 ? 21.987 -22.028 -8.747 1.00 32.28 397 PRO A CA 1
ATOM 3186 C C . PRO A 1 397 ? 22.586 -20.644 -8.467 1.00 32.28 397 PRO A C 1
ATOM 3188 O O . PRO A 1 397 ? 22.373 -19.721 -9.265 1.00 32.28 397 PRO A O 1
ATOM 3191 N N . PRO A 1 398 ? 23.342 -20.447 -7.372 1.00 36.50 398 PRO A N 1
ATOM 3192 C CA . PRO A 1 398 ? 24.272 -19.338 -7.348 1.00 36.50 398 PRO A CA 1
ATOM 3193 C C . PRO A 1 398 ? 25.244 -19.587 -8.503 1.00 36.50 398 PRO A C 1
ATOM 3195 O O . PRO A 1 398 ? 25.842 -20.660 -8.601 1.00 36.50 398 PRO A O 1
ATOM 3198 N N . PHE A 1 399 ? 25.367 -18.621 -9.415 1.00 32.69 399 PHE A N 1
ATOM 3199 C CA . PHE A 1 399 ? 26.475 -18.632 -10.362 1.00 32.69 399 PHE A CA 1
ATOM 3200 C C . PHE A 1 399 ? 27.761 -18.849 -9.567 1.00 32.69 399 PHE A C 1
ATOM 3202 O O . PHE A 1 399 ? 28.019 -18.136 -8.595 1.00 32.69 399 PHE A O 1
ATOM 3209 N N . SER A 1 400 ? 28.529 -19.861 -9.965 1.00 36.44 400 SER A N 1
ATOM 3210 C CA . SER A 1 400 ? 29.834 -20.153 -9.389 1.00 36.44 400 SER A CA 1
ATOM 3211 C C . SER A 1 400 ? 30.672 -18.868 -9.336 1.00 36.44 400 SER A C 1
ATOM 3213 O O . SER A 1 400 ? 30.641 -18.091 -10.299 1.00 36.44 400 SER A O 1
ATOM 3215 N N . PRO A 1 401 ? 31.403 -18.610 -8.238 1.00 32.75 401 PRO A N 1
ATOM 3216 C CA . PRO A 1 401 ? 32.279 -17.452 -8.166 1.00 32.75 401 PRO A CA 1
ATOM 3217 C C . PRO A 1 401 ? 33.313 -17.514 -9.297 1.00 32.75 401 PRO A C 1
ATOM 3219 O O . PRO A 1 401 ? 33.767 -18.589 -9.689 1.00 32.75 401 PRO A O 1
ATOM 3222 N N . ALA A 1 402 ? 33.654 -16.346 -9.841 1.00 32.16 402 ALA A N 1
ATOM 3223 C CA . ALA A 1 402 ? 34.634 -16.210 -10.907 1.00 32.16 402 ALA A CA 1
ATOM 3224 C C . ALA A 1 402 ? 35.979 -16.820 -10.482 1.00 32.16 402 ALA A C 1
ATOM 3226 O O . ALA A 1 402 ? 36.566 -16.395 -9.487 1.00 32.16 402 ALA A O 1
ATOM 3227 N N . SER A 1 403 ? 36.494 -17.777 -11.256 1.00 33.34 403 SER A N 1
ATOM 3228 C CA . SER A 1 403 ? 37.903 -18.153 -11.193 1.00 33.34 403 SER A CA 1
ATOM 3229 C C . SER A 1 403 ? 38.724 -16.984 -11.740 1.00 33.34 403 SER A C 1
ATOM 3231 O O . SER A 1 403 ? 38.865 -16.823 -12.955 1.00 33.34 403 SER A O 1
ATOM 3233 N N . PHE A 1 404 ? 39.224 -16.134 -10.848 1.00 28.48 404 PHE A N 1
ATOM 3234 C CA . PHE A 1 404 ? 40.308 -15.214 -11.163 1.00 28.48 404 PHE A CA 1
ATOM 3235 C C . PHE A 1 404 ? 41.560 -16.054 -11.440 1.00 28.48 404 PHE A C 1
ATOM 3237 O O . PHE A 1 404 ? 42.195 -16.549 -10.515 1.00 28.48 404 PHE A O 1
ATOM 3244 N N . TYR A 1 405 ? 41.901 -16.249 -12.714 1.00 30.50 405 TYR A N 1
ATOM 3245 C CA . TYR A 1 405 ? 43.281 -16.547 -13.078 1.00 30.50 405 TYR A CA 1
ATOM 3246 C C . TYR A 1 405 ? 44.020 -15.213 -13.104 1.00 30.50 405 TYR A C 1
ATOM 3248 O O . TYR A 1 405 ? 43.932 -14.466 -14.079 1.00 30.50 405 TYR A O 1
ATOM 3256 N N . ASP A 1 406 ? 44.711 -14.905 -12.007 1.00 27.61 406 ASP A N 1
ATOM 3257 C CA . ASP A 1 406 ? 45.805 -13.944 -12.036 1.00 27.61 406 ASP A CA 1
ATOM 3258 C C . ASP A 1 406 ? 46.855 -14.486 -13.006 1.00 27.61 406 ASP A C 1
ATOM 3260 O O . ASP A 1 406 ? 47.504 -15.505 -12.762 1.00 27.61 406 ASP A O 1
ATOM 3264 N N . SER A 1 407 ? 47.017 -13.808 -14.138 1.00 32.12 407 SER A N 1
ATOM 3265 C CA . SER A 1 407 ? 48.218 -13.921 -14.951 1.00 32.12 407 SER A CA 1
ATOM 3266 C C . SER A 1 407 ? 49.371 -13.317 -14.150 1.00 32.12 407 SER A C 1
ATOM 3268 O O . SER A 1 407 ? 49.671 -12.128 -14.263 1.00 32.12 407 SER A O 1
ATOM 3270 N N . ALA A 1 408 ? 49.980 -14.146 -13.303 1.00 30.27 408 ALA A N 1
ATOM 3271 C CA . ALA A 1 408 ? 51.266 -13.868 -12.701 1.00 30.27 408 ALA A CA 1
ATOM 3272 C C . ALA A 1 408 ? 52.305 -13.743 -13.821 1.00 30.27 408 ALA A C 1
ATOM 3274 O O . ALA A 1 408 ? 52.561 -14.677 -14.580 1.00 30.27 408 ALA A O 1
ATOM 3275 N N . ILE A 1 409 ? 52.876 -12.547 -13.912 1.00 38.97 409 ILE A N 1
ATOM 3276 C CA . ILE A 1 409 ? 54.127 -12.267 -14.605 1.00 38.97 409 ILE A CA 1
ATOM 3277 C C . ILE A 1 409 ? 55.199 -13.171 -13.983 1.00 38.97 409 ILE A C 1
ATOM 3279 O O . ILE A 1 409 ? 55.434 -13.115 -12.777 1.00 38.97 409 ILE A O 1
ATOM 3283 N N . GLY A 1 410 ? 55.834 -14.000 -14.809 1.00 37.72 410 GLY A N 1
ATOM 3284 C CA . GLY A 1 410 ? 56.921 -14.887 -14.417 1.00 37.72 410 GLY A CA 1
ATOM 3285 C C . GLY A 1 410 ? 57.886 -15.091 -15.580 1.00 37.72 410 GLY A C 1
ATOM 3286 O O . GLY A 1 410 ? 57.616 -15.925 -16.437 1.00 37.72 410 GLY A O 1
ATOM 3287 N N . THR A 1 411 ? 58.970 -14.305 -15.524 1.00 34.78 411 THR A N 1
ATOM 3288 C CA . THR A 1 411 ? 60.242 -14.322 -16.286 1.00 34.78 411 THR A CA 1
ATOM 3289 C C . THR A 1 411 ? 60.203 -14.158 -17.796 1.00 34.78 411 THR A C 1
ATOM 3291 O O . THR A 1 411 ? 59.734 -15.084 -18.490 1.00 34.78 411 THR A O 1
#

Sequence (411 aa):
MAENEFEFPGFRRRRNRGSEGRQDTYESAYVLRRAEMNGRGDEEGQTEWSIRQTAVYLQHHSLTAQQRNLKKQPRSTFLLIAPSENVETQLAGAFERSLQNDFHVSLWNVQRLLLADSLKGWPDYMASLEKQLKKQSDRIVIADVGSKKENLSPLDFTINFGDRQELKIMEDSILDLDVILPTMLNTINRIQEQCEKHNKRVGGDEKCHLEEILEEFDEYVREAEVLVQRAKILKETARSTAQLISDLLSYEEAVALKNLTKESQAESTSMRELAEKSTKDAAAVKILTVITLIYLPTTIVANFFSTQFVQTNDSGHMTLTSNAWLLAAIAVPLTIFTVMLWWTWVHFFTQVAPAHPSPELLQRHGCQDSFRSFLSLKKKKQPPSDIETGPSSPQTPPFSPASFYDSAIGT

Foldseek 3Di:
DDDDLVVADFKDKDWDQPPVNFKIKIKIKHKFKAKDAPVCVPDPPDDRIDIDIKIKIKIKIDGDPVCVVVPDDIDMDIDIDPDDPQLVVVVVVVVVVCVVPVDDDDPLNSVLSRLVRSLPPLVVVLVVLVVLLVVLLVVLVPKDAQDPDPDLFRTPDDDDPVSVVSLVVSLVVLVSLLSNLVSSLVNLVVSLVVLVVVLVVDDDPVNVVSVVSSVSSVVSNVSSVVSNVSSVVSNVSSVVSVVSVVVVVVVRVVSSVVVVVVVVVVVVVVVVVVVVVVVVVVVVVVVVVLVCLLVVLLVVLCVVVVVVQDDDDPPPDTDGDPVVVVSVVPSVVSSVVSVVVVVCCCVVVVPPDDPPPPPPPPPPPPDPDPDDDDPDDPDDDDDDDDDDDDDDDPPPDDDDPDPPPDPDDDD

Organism: NCBI:txid215461